Protein 4IVK (pdb70)

InterPro domains:
  IPR001466 Beta-lactamase-related [PF00144] (48-403)
  IPR012338 Beta-lactamase/transpeptidase-like [G3DSA:3.40.710.10] (25-426)
  IPR012338 Beta-lactamase/transpeptidase-like [SSF56601] (41-421)
  IPR050789 Diverse Enzymatic Activities [PTHR43283] (34-419)

Organism: NCBI:txid77133

B-factor: mean 28.84, std 10.89, range [15.13, 107.91]

Nearest PDB structures (foldseek):
  4ivi-assembly1_A  TM=1.001E+00  e=8.819E-85  uncultured bacterium
  7u1b-assembly1_A  TM=8.775E-01  e=6.140E-39  Caulobacter vibrioides
  7u1c-assembly1_A  TM=8.747E-01  e=4.332E-39  Caulobacter vibrioides
  7pp8-assembly1_A  TM=9.095E-01  e=2.008E-37  uncultured bacterium
  4p6b-assembly1_B  TM=8.845E-01  e=2.350E-30  metagenome

Solvent-accessible surface area: 16237 Å² total; per-residue (Å²): 82,84,12,111,57,69,97,52,108,28,156,100,0,0,3,44,76,129,0,11,49,108,0,40,64,36,0,76,83,16,32,142,67,146,12,0,8,0,0,0,0,14,0,60,0,46,66,54,25,2,14,20,5,8,2,16,52,19,13,14,93,78,135,46,76,7,38,18,109,0,4,3,14,0,20,17,0,0,4,0,0,0,2,0,1,0,3,7,2,37,79,83,64,115,3,100,21,107,16,46,0,27,122,26,7,97,50,8,53,118,6,92,7,5,77,80,54,143,34,174,145,28,96,47,57,92,88,24,94,33,155,121,54,6,32,0,43,4,0,4,22,3,1,1,3,1,0,7,7,97,32,45,92,21,40,6,7,115,30,3,108,78,54,89,8,95,86,68,72,14,64,6,33,70,2,1,60,55,3,12,174,15,24,4,30,54,39,0,26,36,11,0,4,17,0,0,0,4,2,0,0,0,62,0,0,17,58,36,36,70,88,46,0,57,85,7,0,68,92,62,0,1,46,40,5,32,2,132,38,8,6,5,35,9,71,64,110,81,62,68,64,30,2,2,26,0,28,84,138,19,40,132,34,50,70,69,107,19,65,66,0,66,77,120,110,135,32,28,5,0,0,41,6,0,3,0,8,0,28,12,0,7,83,0,0,26,0,4,36,66,12,0,34,20,109,83,99,133,19,1,37,77,167,18,16,60,100,1,16,51,42,18,22,50,174,106,44,58,13,82,89,14,79,72,48,93,21,19,98,14,23,4,2,0,0,4,2,6,8,11,57,84,75,41,96,16,113,22,87,23,11,76,25,4,8,22,30,12,2,23,5,0,0,13,0,3,0,0,66,128,5,62,0,2,0,2,0,0,0,4,1,17,95,22,73,45,104,0,41,112,42,0,23,58,25,0,19,37,0,35,103,108,139,83

Foldseek 3Di:
DFWAPDDFDQVLQQFDPVLVVVVVVVQVVCCVVQQFQWKWKWKDGPNTTNGTIITGDLEPVVRHGTDLLFKEQFFQVLQVLLLLLLVLCVVVVLFDQADALCVQVVLQVFAWAWDWDQDPPGIDTDIDGAPDGATNQCLQFQQALAAALLPDDDHLSVVLVVLVLPPDFDELSVSLNSSSVGHGHDRHLAEHHHHLSSSSSQSSSCSSPVDHSQVSSCVQPCVVLVQVSKFQADAPPVRLVSYGATDPVFQDDSNHGDDRRPDDGRYGGSRTRMMGGQVSVVSVLLCLLVQADDPHDGRDHSVSSVQQLDFCDDVVSNYDYDPCNPVDPQWGHGRSWIAGCDCDDPPAHADHSKTWDGRQQQWIKIHHNQRNMIMIMDGGGHPCRVVVVRVVRRSVVVRGNDGD

Sequence (404 aa):
AEGPVTATKPKEAGFTSEGLARIDAYLKNEIQAKTMPGAVMMIKRNGETAYFSSFGLRDPDTKEPMTAETIFRIYSMSKPITTVAAMMLVEEGKLQLDEPVSKYIPSFANVKVGVETKGENGMALETGPVKRAITIQDLMRHTSGITYGFVGDGLVKKAYIASNLFDGDFDNAEFAERIAKLPLVYQPGTTWDYGHSTDILGRVVEVVSGKSLYQFEKERLLDPLGMKDTGFYVTDPAKKSLVAEAMPNDRKIGGSEMFDPRVQKKWEPGGQGMVSTIGDYARFTQMVLNGGTLDGKRYLSPKTIAYMGSNHIPQASGIVPGAYYLPGPGVGFGLGFAVRTEAGVTPVEGSVGDLSWGGAGGTVFWIDPKENLTVVFMAPMVSPRARVWRTLRNIVYGAFDRLE

Structure (mmCIF, N/CA/C/O backbone):
data_4IVK
#
_entry.id   4IVK
#
_cell.length_a   149.102
_cell.length_b   149.102
_cell.length_c   172.571
_cell.angle_alpha   90.00
_cell.angle_beta   90.00
_cell.angle_gamma   90.00
#
_symmetry.space_group_name_H-M   'I 4 2 2'
#
loop_
_entity.id
_entity.type
_entity.pdbx_description
1 polymer Carboxylesterases
2 non-polymer 'CEPHALOTHIN GROUP'
3 non-polymer 'SULFATE ION'
4 water water
#
loop_
_atom_site.group_PDB
_atom_site.id
_atom_site.type_symbol
_atom_site.label_atom_id
_atom_site.label_alt_id
_atom_site.label_comp_id
_atom_site.label_asym_id
_atom_site.label_entity_id
_atom_site.label_seq_id
_atom_site.pdbx_PDB_ins_code
_atom_site.Cartn_x
_atom_site.Cartn_y
_atom_site.Cartn_z
_atom_site.occupancy
_atom_site.B_iso_or_equiv
_atom_site.auth_seq_id
_atom_site.auth_comp_id
_atom_site.auth_asym_id
_atom_site.auth_atom_id
_atom_site.pdbx_PDB_model_num
ATOM 1 N N . ALA A 1 25 ? -25.107 -37.688 -43.013 1.00 73.13 25 ALA A N 1
ATOM 2 C CA . ALA A 1 25 ? -24.959 -37.614 -44.498 1.00 71.73 25 ALA A CA 1
ATOM 3 C C . ALA A 1 25 ? -26.162 -36.933 -45.157 1.00 64.80 25 ALA A C 1
ATOM 4 O O . ALA A 1 25 ? -27.249 -36.879 -44.575 1.00 47.61 25 ALA A O 1
ATOM 6 N N . GLU A 1 26 ? -25.924 -36.403 -46.360 1.00 69.32 26 GLU A N 1
ATOM 7 C CA . GLU A 1 26 ? -26.937 -35.781 -47.235 1.00 66.81 26 GLU A CA 1
ATOM 8 C C . GLU A 1 26 ? -26.227 -34.904 -48.272 1.00 66.91 26 GLU A C 1
ATOM 9 O O . GLU A 1 26 ? -26.415 -35.087 -49.476 1.00 71.27 26 GLU A O 1
ATOM 11 N N . GLY A 1 27 ? -25.426 -33.948 -47.796 1.00 59.36 27 GLY A N 1
ATOM 12 C CA . GLY A 1 27 ? -24.428 -33.270 -48.637 1.00 48.36 27 GLY A CA 1
ATOM 13 C C . GLY A 1 27 ? -24.739 -31.874 -49.173 1.00 35.42 27 GLY A C 1
ATOM 14 O O . GLY A 1 27 ? -25.530 -31.134 -48.593 1.00 22.61 27 GLY A O 1
ATOM 15 N N . PRO A 1 28 ? -24.083 -31.500 -50.292 1.00 48.80 28 PRO A N 1
ATOM 16 C CA . PRO A 1 28 ? -24.201 -30.157 -50.875 1.00 51.99 28 PRO A CA 1
ATOM 17 C C . PRO A 1 28 ? -25.638 -29.729 -51.183 1.00 48.13 28 PRO A C 1
ATOM 18 O O . PRO A 1 28 ? -26.432 -30.526 -51.686 1.00 50.01 28 PRO A O 1
ATOM 22 N N . VAL A 1 29 ? -25.951 -28.474 -50.870 1.00 44.60 29 VAL A N 1
ATOM 23 C CA . VAL A 1 29 ? -27.269 -27.892 -51.127 1.00 49.29 29 VAL A CA 1
ATOM 24 C C . VAL A 1 29 ? -27.290 -27.191 -52.487 1.00 50.44 29 VAL A C 1
ATOM 25 O O . VAL A 1 29 ? -28.307 -27.207 -53.179 1.00 51.46 29 VAL A O 1
ATOM 29 N N . THR A 1 30 ? -26.172 -26.561 -52.852 1.00 52.61 30 THR A N 1
ATOM 30 C CA . THR A 1 30 ? -26.048 -25.861 -54.132 1.00 51.72 30 THR A CA 1
ATOM 31 C C . THR A 1 30 ? -24.671 -26.105 -54.748 1.00 48.48 30 THR A C 1
ATOM 32 O O . THR A 1 30 ? -23.824 -26.775 -54.150 1.00 48.85 30 THR A O 1
ATOM 36 N N . ALA A 1 31 ? -24.456 -25.566 -55.948 1.00 44.14 31 ALA A N 1
ATOM 37 C CA . ALA A 1 31 ? -23.132 -25.569 -56.568 1.00 42.76 31 ALA A CA 1
ATOM 38 C C . ALA A 1 31 ? -22.198 -24.677 -55.755 1.00 41.05 31 ALA A C 1
ATOM 39 O O . ALA A 1 31 ? -22.635 -23.674 -55.187 1.00 41.54 31 ALA A O 1
ATOM 41 N N . THR A 1 32 ? -20.923 -25.051 -55.690 1.00 36.45 32 THR A N 1
ATOM 42 C CA . THR A 1 32 ? -19.933 -24.283 -54.931 1.00 34.78 32 THR A CA 1
ATOM 43 C C . THR A 1 32 ? -18.710 -23.960 -55.784 1.00 35.55 32 THR A C 1
ATOM 44 O O . THR A 1 32 ? -18.445 -24.623 -56.792 1.00 38.38 32 THR A O 1
ATOM 48 N N . LYS A 1 33 ? -17.979 -22.926 -55.375 1.00 34.45 33 LYS A N 1
ATOM 49 C CA . LYS A 1 33 ? -16.751 -22.514 -56.044 1.00 36.77 33 LYS A CA 1
ATOM 50 C C . LYS A 1 33 ? -15.638 -22.368 -55.007 1.00 32.96 33 LYS A C 1
ATOM 51 O O . LYS A 1 33 ? -15.218 -21.255 -54.702 1.00 35.32 33 LYS A O 1
ATOM 57 N N . PRO A 1 34 ? -15.160 -23.502 -54.460 1.00 35.59 34 PRO A N 1
ATOM 58 C CA . PRO A 1 34 ? -14.184 -23.467 -53.367 1.00 34.73 34 PRO A CA 1
ATOM 59 C C . PRO A 1 34 ? -12.827 -22.863 -53.739 1.00 35.20 34 PRO A C 1
ATOM 60 O O . PRO A 1 34 ? -12.237 -22.158 -52.926 1.00 32.41 34 PRO A O 1
ATOM 64 N N . LYS A 1 35 ? -12.330 -23.123 -54.947 1.00 38.33 35 LYS A N 1
ATOM 65 C CA . LYS A 1 35 ? -11.013 -22.603 -55.326 1.00 40.43 35 LYS A CA 1
ATOM 66 C C . LYS A 1 35 ? -11.017 -21.078 -55.512 1.00 35.54 35 LYS A C 1
ATOM 67 O O . LYS A 1 35 ? -10.100 -20.400 -55.044 1.00 35.58 35 LYS A O 1
ATOM 73 N N . GLU A 1 36 ? -12.053 -20.537 -56.153 1.00 33.96 36 GLU A N 1
ATOM 74 C CA . GLU A 1 36 ? -12.195 -19.078 -56.282 1.00 37.13 36 GLU A CA 1
ATOM 75 C C . GLU A 1 36 ? -12.441 -18.413 -54.922 1.00 34.02 36 GLU A C 1
ATOM 76 O O . GLU A 1 36 ? -12.134 -17.235 -54.725 1.00 33.86 36 GLU A O 1
ATOM 82 N N . ALA A 1 37 ? -12.994 -19.182 -53.992 1.00 29.57 37 ALA A N 1
ATOM 83 C CA . ALA A 1 37 ? -13.168 -18.733 -52.611 1.00 28.26 37 ALA A CA 1
ATOM 84 C C . ALA A 1 37 ? -11.889 -18.882 -51.772 1.00 28.60 37 ALA A C 1
ATOM 85 O O . ALA A 1 37 ? -11.876 -18.504 -50.600 1.00 29.75 37 ALA A O 1
ATOM 87 N N . GLY A 1 38 ? -10.831 -19.444 -52.356 1.00 27.90 38 GLY A N 1
ATOM 88 C CA . GLY A 1 38 ? -9.538 -19.570 -51.682 1.00 27.26 38 GLY A CA 1
ATOM 89 C C . GLY A 1 38 ? -9.418 -20.717 -50.689 1.00 26.89 38 GLY A C 1
ATOM 90 O O . GLY A 1 38 ? -8.642 -20.630 -49.731 1.00 26.92 38 GLY A O 1
ATOM 91 N N . PHE A 1 39 ? -10.179 -21.789 -50.916 1.00 25.85 39 PHE A N 1
ATOM 92 C CA . PHE A 1 39 ? -10.094 -23.007 -50.107 1.00 26.20 39 PHE A CA 1
ATOM 93 C C . PHE A 1 39 ? -9.558 -24.168 -50.932 1.00 29.60 39 PHE A C 1
ATOM 94 O O . PHE A 1 39 ? -9.526 -24.101 -52.165 1.00 33.49 39 PHE A O 1
ATOM 102 N N . THR A 1 40 ? -9.144 -25.230 -50.245 1.00 28.90 40 THR A N 1
ATOM 103 C CA . THR A 1 40 ? -8.862 -26.510 -50.894 1.00 31.68 40 THR A CA 1
ATOM 104 C C . THR A 1 40 ? -10.072 -27.431 -50.754 1.00 31.86 40 THR A C 1
ATOM 105 O O . THR A 1 40 ? -10.854 -27.306 -49.808 1.00 29.55 40 THR A O 1
ATOM 109 N N . SER A 1 41 ? -10.208 -28.369 -51.687 1.00 33.27 41 SER A N 1
ATOM 110 C CA . SER A 1 41 ? -11.271 -29.368 -51.620 1.00 34.09 41 SER A CA 1
ATOM 111 C C . SER A 1 41 ? -11.038 -30.311 -50.450 1.00 30.64 41 SER A C 1
ATOM 112 O O . SER A 1 41 ? -11.973 -30.649 -49.721 1.00 32.20 41 SER A O 1
ATOM 115 N N . GLU A 1 42 ? -9.781 -30.714 -50.267 1.00 30.46 42 GLU A N 1
ATOM 116 C CA . GLU A 1 42 ? -9.388 -31.569 -49.152 1.00 33.23 42 GLU A CA 1
ATOM 117 C C . GLU A 1 42 ? -9.751 -30.919 -47.821 1.00 29.97 42 GLU A C 1
ATOM 118 O O . GLU A 1 42 ? -10.266 -31.583 -46.926 1.00 28.14 42 GLU A O 1
ATOM 124 N N . GLY A 1 43 ? -9.472 -29.624 -47.698 1.00 27.22 43 GLY A N 1
ATOM 125 C CA . GLY A 1 43 ? -9.771 -28.891 -46.475 1.00 26.00 43 GLY A CA 1
ATOM 126 C C . GLY A 1 43 ? -11.251 -28.886 -46.149 1.00 24.46 43 GLY A C 1
ATOM 127 O O . GLY A 1 43 ? -11.647 -29.206 -45.032 1.00 25.47 43 GLY A O 1
ATOM 128 N N . LEU A 1 44 ? -12.077 -28.536 -47.128 1.00 24.40 44 LEU A N 1
ATOM 129 C CA . LEU A 1 44 ? -13.517 -28.465 -46.903 1.00 25.50 44 LEU A CA 1
ATOM 130 C C . LEU A 1 44 ? -14.128 -29.838 -46.631 1.00 25.25 44 LEU A C 1
ATOM 131 O O . LEU A 1 44 ? -15.105 -29.942 -45.891 1.00 26.07 44 LEU A O 1
ATOM 136 N N . ALA A 1 45 ? -13.535 -30.890 -47.197 1.00 25.97 45 ALA A N 1
ATOM 137 C CA . ALA A 1 45 ? -13.961 -32.257 -46.905 1.00 26.38 45 ALA A CA 1
ATOM 138 C C . ALA A 1 45 ? -13.817 -32.601 -45.419 1.00 25.45 45 ALA A C 1
ATOM 139 O O . ALA A 1 45 ? -14.531 -33.461 -44.915 1.00 24.14 45 ALA A O 1
ATOM 141 N N . ARG A 1 46 ? -12.906 -31.924 -44.718 1.00 25.41 46 ARG A N 1
ATOM 142 C CA . ARG A 1 46 ? -12.763 -32.110 -43.270 1.00 23.50 46 ARG A CA 1
ATOM 143 C C . ARG A 1 46 ? -14.030 -31.701 -42.511 1.00 22.09 46 ARG A C 1
ATOM 144 O O . ARG A 1 46 ? -14.337 -32.268 -41.459 1.00 23.51 46 ARG A O 1
ATOM 152 N N . ILE A 1 47 ? -14.763 -30.722 -43.037 1.00 22.43 47 ILE A N 1
ATOM 153 C CA . ILE A 1 47 ? -16.031 -30.309 -42.427 1.00 22.69 47 ILE A CA 1
ATOM 154 C C . ILE A 1 47 ? -17.034 -31.460 -42.498 1.00 22.94 47 ILE A C 1
ATOM 155 O O . ILE A 1 47 ? -17.661 -31.800 -41.499 1.00 22.51 47 ILE A O 1
ATOM 160 N N . ASP A 1 48 ? -17.176 -32.055 -43.681 1.00 24.74 48 ASP A N 1
ATOM 161 C CA . ASP A 1 48 ? -18.094 -33.183 -43.883 1.00 24.77 48 ASP A CA 1
ATOM 162 C C . ASP A 1 48 ? -17.812 -34.289 -42.866 1.00 22.94 48 ASP A C 1
ATOM 163 O O . ASP A 1 48 ? -18.717 -34.781 -42.198 1.00 24.49 48 ASP A O 1
ATOM 168 N N . ALA A 1 49 ? -16.543 -34.670 -42.761 1.00 24.13 49 ALA A N 1
ATOM 169 C CA . ALA A 1 49 ? -16.132 -35.776 -41.898 1.00 26.14 49 ALA A CA 1
ATOM 170 C C . ALA A 1 49 ? -16.383 -35.460 -40.429 1.00 26.51 49 ALA A C 1
ATOM 171 O O . ALA A 1 49 ? -16.853 -36.315 -39.675 1.00 24.27 49 ALA A O 1
ATOM 173 N N . TYR A 1 50 ? -16.073 -34.230 -40.028 1.00 25.46 50 TYR A N 1
ATOM 174 C CA . TYR A 1 50 ? -16.280 -33.814 -38.646 1.00 22.82 50 TYR A CA 1
ATOM 175 C C . TYR A 1 50 ? -17.771 -33.852 -38.285 1.00 23.11 50 TYR A C 1
ATOM 176 O O . TYR A 1 50 ? -18.161 -34.443 -37.272 1.00 23.79 50 TYR A O 1
ATOM 185 N N . LEU A 1 51 ? -18.599 -33.234 -39.121 1.00 22.86 51 LEU A N 1
ATOM 186 C CA . LEU A 1 51 ? -20.032 -33.148 -38.843 1.00 23.84 51 LEU A CA 1
ATOM 187 C C . LEU A 1 51 ? -20.705 -34.514 -38.888 1.00 24.08 51 LEU A C 1
ATOM 188 O O . LEU A 1 51 ? -21.558 -34.800 -38.058 1.00 24.46 51 LEU A O 1
ATOM 193 N N . LYS A 1 52 ? -20.321 -35.361 -39.840 1.00 26.45 52 LYS A N 1
ATOM 194 C CA . LYS A 1 52 ? -20.858 -36.725 -39.874 1.00 26.07 52 LYS A CA 1
ATOM 195 C C . LYS A 1 52 ? -20.493 -37.494 -38.598 1.00 26.23 52 LYS A C 1
ATOM 196 O O . LYS A 1 52 ? -21.329 -38.206 -38.040 1.00 27.41 52 LYS A O 1
ATOM 202 N N . ASN A 1 53 ? -19.259 -37.331 -38.121 1.00 25.91 53 ASN A N 1
ATOM 203 C CA . ASN A 1 53 ? -18.839 -37.986 -36.884 1.00 27.83 53 ASN A CA 1
ATOM 204 C C . ASN A 1 53 ? -19.611 -37.496 -35.661 1.00 26.43 53 ASN A C 1
ATOM 205 O O . ASN A 1 53 ? -19.983 -38.295 -34.799 1.00 26.29 53 ASN A O 1
ATOM 210 N N . GLU A 1 54 ? -19.841 -36.185 -35.584 1.00 24.98 54 GLU A N 1
ATOM 211 C CA . GLU A 1 54 ? -20.586 -35.599 -34.469 1.00 24.43 54 GLU A CA 1
ATOM 212 C C . GLU A 1 54 ? -22.048 -36.045 -34.479 1.00 25.35 54 GLU A C 1
ATOM 213 O O . GLU A 1 54 ? -22.626 -36.300 -33.423 1.00 26.57 54 GLU A O 1
ATOM 219 N N . ILE A 1 55 ? -22.636 -36.163 -35.667 1.00 25.26 55 ILE A N 1
ATOM 220 C CA . ILE A 1 55 ? -23.996 -36.693 -35.793 1.00 25.98 55 ILE A CA 1
ATOM 221 C C . ILE A 1 55 ? -24.039 -38.154 -35.330 1.00 28.25 55 ILE A C 1
ATOM 222 O O . ILE A 1 55 ? -24.929 -38.533 -34.568 1.00 29.19 55 ILE A O 1
ATOM 227 N N . GLN A 1 56 ? -23.065 -38.954 -35.759 1.00 27.69 56 GLN A N 1
ATOM 228 C CA . GLN A 1 56 ? -22.941 -40.351 -35.308 1.00 32.22 56 GLN A CA 1
ATOM 229 C C . GLN A 1 56 ? -22.790 -40.450 -33.784 1.00 30.91 56 GLN A C 1
ATOM 230 O O . GLN A 1 56 ? -23.318 -41.372 -33.161 1.00 32.53 56 GLN A O 1
ATOM 236 N N . ALA A 1 57 ? -22.083 -39.486 -33.195 1.00 32.42 57 ALA A N 1
ATOM 237 C CA . ALA A 1 57 ? -21.868 -39.440 -31.749 1.00 32.32 57 ALA A CA 1
ATOM 238 C C . ALA A 1 57 ? -23.063 -38.865 -30.974 1.00 31.25 57 ALA A C 1
ATOM 239 O O . ALA A 1 57 ? -23.020 -38.797 -29.749 1.00 32.21 57 ALA A O 1
ATOM 241 N N . LYS A 1 58 ? -24.108 -38.448 -31.691 1.00 30.48 58 LYS A N 1
ATOM 242 C CA . LYS A 1 58 ? -25.331 -37.879 -31.106 1.00 32.18 58 LYS A CA 1
ATOM 243 C C . LYS A 1 58 ? -25.107 -36.520 -30.421 1.00 30.52 58 LYS A C 1
ATOM 244 O O . LYS A 1 58 ? -25.829 -36.148 -29.496 1.00 31.60 58 LYS A O 1
ATOM 250 N N . THR A 1 59 ? -24.117 -35.780 -30.912 1.00 29.56 59 THR A N 1
ATOM 251 C CA . THR A 1 59 ? -23.881 -34.394 -30.500 1.00 28.01 59 THR A CA 1
ATOM 252 C C . THR A 1 59 ? -25.029 -33.513 -30.990 1.00 27.43 59 THR A C 1
ATOM 253 O O . THR A 1 59 ? -25.425 -32.557 -30.328 1.00 26.25 59 THR A O 1
ATOM 257 N N . MET A 1 60 ? -25.538 -33.834 -32.176 1.00 26.46 60 MET A N 1
ATOM 258 C CA . MET A 1 60 ? -26.688 -33.152 -32.737 1.00 25.23 60 MET A CA 1
ATOM 259 C C . MET A 1 60 ? -27.383 -34.111 -33.703 1.00 23.91 60 MET A C 1
ATOM 260 O O . MET A 1 60 ? -26.760 -35.066 -34.169 1.00 26.26 60 MET A O 1
ATOM 265 N N . PRO A 1 61 ? -28.669 -33.869 -34.003 1.00 23.67 61 PRO A N 1
ATOM 266 C CA . PRO A 1 61 ? -29.366 -34.759 -34.943 1.00 23.82 61 PRO A CA 1
ATOM 267 C C . PRO A 1 61 ? -28.978 -34.504 -36.401 1.00 24.23 61 PRO A C 1
ATOM 268 O O . PRO A 1 61 ? -29.078 -35.401 -37.244 1.00 27.24 61 PRO A O 1
ATOM 272 N N . GLY A 1 62 ? -28.536 -33.286 -36.686 1.00 23.36 62 GLY A N 1
ATOM 273 C CA . GLY A 1 62 ? -28.159 -32.880 -38.032 1.00 23.34 62 GLY A CA 1
ATOM 274 C C . GLY A 1 62 ? -27.623 -31.464 -37.993 1.00 23.49 62 GLY A C 1
ATOM 275 O O . GLY A 1 62 ? -27.634 -30.824 -36.943 1.00 24.82 62 GLY A O 1
ATOM 276 N N . ALA A 1 63 ? -27.158 -30.976 -39.136 1.00 22.00 63 ALA A N 1
ATOM 277 C CA . ALA A 1 63 ? -26.518 -29.669 -39.203 1.00 22.45 63 ALA A CA 1
ATOM 278 C C . ALA A 1 63 ? -26.557 -29.107 -40.610 1.00 22.05 63 ALA A C 1
ATOM 279 O O . ALA A 1 63 ? -26.552 -29.855 -41.586 1.00 23.57 63 ALA A O 1
ATOM 281 N N . VAL A 1 64 ? -26.590 -27.782 -40.702 1.00 22.07 64 VAL A N 1
ATOM 282 C CA . VAL A 1 64 ? -26.458 -27.089 -41.972 1.00 21.62 64 VAL A CA 1
ATOM 283 C C . VAL A 1 64 ? -25.419 -25.981 -41.809 1.00 21.38 64 VAL A C 1
ATOM 284 O O . VAL A 1 64 ? -25.333 -25.344 -40.752 1.00 21.33 64 VAL A O 1
ATOM 288 N N . MET A 1 65 ? -24.606 -25.790 -42.843 1.00 21.05 65 MET A N 1
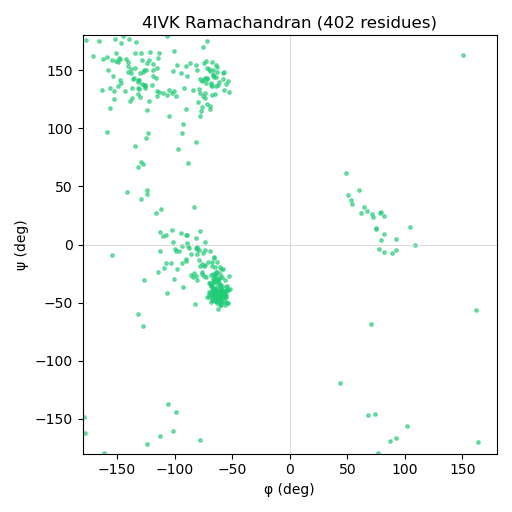ATOM 289 C CA . MET A 1 65 ? -23.500 -24.841 -42.791 1.00 21.32 65 MET A CA 1
ATOM 290 C C . MET A 1 65 ? -23.269 -24.195 -44.146 1.00 22.61 65 MET A C 1
ATOM 291 O O . MET A 1 65 ? -23.335 -24.866 -45.181 1.00 23.23 65 MET A O 1
ATOM 296 N N . MET A 1 66 ? -22.996 -22.892 -44.126 1.00 21.68 66 MET A N 1
ATOM 297 C CA . MET A 1 66 ? -22.699 -22.126 -45.332 1.00 21.91 66 MET A CA 1
ATOM 298 C C . MET A 1 66 ? -21.435 -21.298 -45.128 1.00 22.29 66 MET A C 1
ATOM 299 O O . MET A 1 66 ? -21.277 -20.648 -44.093 1.00 20.84 66 MET A O 1
ATOM 304 N N . ILE A 1 67 ? -20.548 -21.338 -46.119 1.00 22.06 67 ILE A N 1
ATOM 305 C CA . ILE A 1 67 ? -19.345 -20.514 -46.147 1.00 21.96 67 ILE A CA 1
ATOM 306 C C . ILE A 1 67 ? -19.357 -19.661 -47.416 1.00 23.26 67 ILE A C 1
ATOM 307 O O . ILE A 1 67 ? -19.447 -20.190 -48.530 1.00 25.05 67 ILE A O 1
ATOM 312 N N . LYS A 1 68 ? -19.272 -18.346 -47.234 1.00 24.16 68 LYS A N 1
ATOM 313 C CA . LYS A 1 68 ? -19.152 -17.392 -48.336 1.00 26.61 68 LYS A CA 1
ATOM 314 C C . LYS A 1 68 ? -17.794 -16.687 -48.260 1.00 24.13 68 LYS A C 1
ATOM 315 O O . LYS A 1 68 ? -17.429 -16.164 -47.214 1.00 22.34 68 LYS A O 1
ATOM 321 N N . ARG A 1 69 ? -17.039 -16.682 -49.355 1.00 23.75 69 ARG A N 1
ATOM 322 C CA . ARG A 1 69 ? -15.774 -15.940 -49.397 1.00 24.43 69 ARG A CA 1
ATOM 323 C C . ARG A 1 69 ? -15.497 -15.408 -50.794 1.00 27.74 69 ARG A C 1
ATOM 324 O O . ARG A 1 69 ? -15.785 -16.083 -51.784 1.00 29.77 69 ARG A O 1
ATOM 332 N N . ASN A 1 70 ? -14.947 -14.194 -50.863 1.00 28.27 70 ASN A N 1
ATOM 333 C CA . ASN A 1 70 ? -14.647 -13.530 -52.142 1.00 31.27 70 ASN A CA 1
ATOM 334 C C . ASN A 1 70 ? -15.873 -13.449 -53.053 1.00 34.25 70 ASN A C 1
ATOM 335 O O . ASN A 1 70 ? -15.755 -13.550 -54.276 1.00 36.91 70 ASN A O 1
ATOM 340 N N . GLY A 1 71 ? -17.046 -13.272 -52.444 1.00 34.05 71 GLY A N 1
ATOM 341 C CA . GLY A 1 71 ? -18.300 -13.151 -53.180 1.00 36.73 71 GLY A CA 1
ATOM 342 C C . GLY A 1 71 ? -18.846 -14.452 -53.750 1.00 38.11 71 GLY A C 1
ATOM 343 O O . GLY A 1 71 ? -19.758 -14.428 -54.575 1.00 43.80 71 GLY A O 1
ATOM 344 N N . GLU A 1 72 ? -18.301 -15.586 -53.311 1.00 33.93 72 GLU A N 1
ATOM 345 C CA . GLU A 1 72 ? -18.709 -16.897 -53.818 1.00 33.89 72 GLU A CA 1
ATOM 346 C C . GLU A 1 72 ? -19.142 -17.809 -52.673 1.00 31.68 72 GLU A C 1
ATOM 347 O O . GLU A 1 72 ? -18.648 -17.675 -51.552 1.00 29.87 72 GLU A O 1
ATOM 353 N N . THR A 1 73 ? -20.070 -18.725 -52.956 1.00 29.98 73 THR A N 1
ATOM 354 C CA . THR A 1 73 ? -20.404 -19.800 -52.026 1.00 29.56 73 THR A CA 1
ATOM 355 C C . THR A 1 73 ? -19.327 -20.879 -52.112 1.00 29.03 73 THR A C 1
ATOM 356 O O . THR A 1 73 ? -19.217 -21.588 -53.121 1.00 31.38 73 THR A O 1
ATOM 360 N N . ALA A 1 74 ? -18.533 -20.996 -51.053 1.00 25.19 74 ALA A N 1
ATOM 361 C CA . ALA A 1 74 ? -17.458 -21.978 -50.986 1.00 26.80 74 ALA A CA 1
ATOM 362 C C . ALA A 1 74 ? -17.961 -23.339 -50.526 1.00 25.52 74 ALA A C 1
ATOM 363 O O . ALA A 1 74 ? -17.372 -24.364 -50.860 1.00 26.52 74 ALA A O 1
ATOM 365 N N . TYR A 1 75 ? -19.040 -23.333 -49.745 1.00 23.80 75 TYR A N 1
ATOM 366 C CA . TYR A 1 75 ? -19.527 -24.519 -49.061 1.00 24.60 75 TYR A CA 1
ATOM 367 C C . TYR A 1 75 ? -20.962 -24.264 -48.624 1.00 24.52 75 TYR A C 1
ATOM 368 O O . TYR A 1 75 ? -21.266 -23.205 -48.071 1.00 23.80 75 TYR A O 1
ATOM 377 N N . PHE A 1 76 ? -21.844 -25.222 -48.885 1.00 24.19 76 PHE A N 1
ATOM 378 C CA . PHE A 1 76 ? -23.231 -25.133 -48.434 1.00 24.59 76 PHE A CA 1
ATOM 379 C C . PHE A 1 76 ? -23.796 -26.545 -48.405 1.00 25.66 76 PHE A C 1
ATOM 380 O O . PHE A 1 76 ? -24.211 -27.085 -49.439 1.00 29.77 76 PHE A O 1
ATOM 388 N N . SER A 1 77 ? -23.772 -27.148 -47.217 1.00 24.86 77 SER A N 1
ATOM 389 C CA . SER A 1 77 ? -24.161 -28.542 -47.049 1.00 26.46 77 SER A CA 1
ATOM 390 C C . SER A 1 77 ? -25.075 -28.756 -45.856 1.00 25.41 77 SER A C 1
ATOM 391 O O . SER A 1 77 ? -25.028 -28.017 -44.864 1.00 23.96 77 SER A O 1
ATOM 394 N N . SER A 1 78 ? -25.889 -29.798 -45.983 1.00 25.96 78 SER A N 1
ATOM 395 C CA . SER A 1 78 ? -26.871 -30.209 -45.001 1.00 26.04 78 SER A CA 1
ATOM 396 C C . SER A 1 78 ? -26.597 -31.682 -44.682 1.00 26.19 78 SER A C 1
ATOM 397 O O . SER A 1 78 ? -26.333 -32.473 -45.591 1.00 28.94 78 SER A O 1
ATOM 400 N N . PHE A 1 79 ? -26.651 -32.043 -43.403 1.00 22.29 79 PHE A N 1
ATOM 401 C CA . PHE A 1 79 ? -26.431 -33.418 -42.956 1.00 24.67 79 PHE A CA 1
ATOM 402 C C . PHE A 1 79 ? -27.464 -33.814 -41.917 1.00 24.15 79 PHE A C 1
ATOM 403 O O . PHE A 1 79 ? -27.845 -33.005 -41.073 1.00 23.98 79 PHE A O 1
ATOM 411 N N . GLY A 1 80 ? -27.900 -35.068 -41.975 1.00 24.57 80 GLY A N 1
ATOM 412 C CA . GLY A 1 80 ? -28.713 -35.649 -40.918 1.00 25.23 80 GLY A CA 1
ATOM 413 C C . GLY A 1 80 ? -30.152 -35.173 -40.862 1.00 24.32 80 GLY A C 1
ATOM 414 O O . GLY A 1 80 ? -30.781 -34.897 -41.895 1.00 27.03 80 GLY A O 1
ATOM 415 N N . LEU A 1 81 ? -30.660 -35.086 -39.636 1.00 24.89 81 LEU A N 1
ATOM 416 C CA . LEU A 1 81 ? -32.065 -34.831 -39.350 1.00 25.03 81 LEU A CA 1
ATOM 417 C C . LEU A 1 81 ? -32.247 -33.496 -38.645 1.00 23.35 81 LEU A C 1
ATOM 418 O O . LEU A 1 81 ? -31.351 -33.037 -37.943 1.00 24.66 81 LEU A O 1
ATOM 423 N N . ARG A 1 82 ? -33.412 -32.880 -38.826 1.00 19.34 82 ARG A N 1
ATOM 424 C CA . ARG A 1 82 ? -33.736 -31.643 -38.104 1.00 24.02 82 ARG A CA 1
ATOM 425 C C . ARG A 1 82 ? -34.438 -31.919 -36.779 1.00 25.79 82 ARG A C 1
ATOM 426 O O . ARG A 1 82 ? -34.559 -31.029 -35.944 1.00 27.66 82 ARG A O 1
ATOM 434 N N . ASP A 1 83 ? -34.903 -33.152 -36.599 1.00 27.11 83 ASP A N 1
ATOM 435 C CA . ASP A 1 83 ? -35.631 -33.546 -35.403 1.00 28.24 83 ASP A CA 1
ATOM 436 C C . ASP A 1 83 ? -35.468 -35.061 -35.257 1.00 29.71 83 ASP A C 1
ATOM 437 O O . ASP A 1 83 ? -35.898 -35.815 -36.133 1.00 30.66 83 ASP A O 1
ATOM 442 N N . PRO A 1 84 ? -34.831 -35.510 -34.161 1.00 30.97 84 PRO A N 1
ATOM 443 C CA . PRO A 1 84 ? -34.539 -36.932 -33.996 1.00 33.12 84 PRO A CA 1
ATOM 444 C C . PRO A 1 84 ? -35.771 -37.788 -33.666 1.00 33.34 84 PRO A C 1
ATOM 445 O O . PRO A 1 84 ? -35.715 -39.008 -33.817 1.00 37.94 84 PRO A O 1
ATOM 449 N N . ASP A 1 85 ? -36.859 -37.162 -33.217 1.00 34.37 85 ASP A N 1
ATOM 450 C CA . ASP A 1 85 ? -38.099 -37.889 -32.923 1.00 35.93 85 ASP A CA 1
ATOM 451 C C . ASP A 1 85 ? -38.920 -38.121 -34.188 1.00 37.05 85 ASP A C 1
ATOM 452 O O . ASP A 1 85 ? -39.327 -39.246 -34.462 1.00 43.21 85 ASP A O 1
ATOM 457 N N . THR A 1 86 ? -39.162 -37.057 -34.951 1.00 37.47 86 THR A N 1
ATOM 458 C CA . THR A 1 86 ? -39.929 -37.157 -36.202 1.00 37.33 86 THR A CA 1
ATOM 459 C C . THR A 1 86 ? -39.097 -37.755 -37.334 1.00 37.72 86 THR A C 1
ATOM 460 O O . THR A 1 86 ? -39.647 -38.289 -38.300 1.00 38.07 86 THR A O 1
ATOM 464 N N . LYS A 1 87 ? -37.774 -37.635 -37.214 1.00 36.82 87 LYS A N 1
ATOM 465 C CA . LYS A 1 87 ? -36.822 -38.090 -38.230 1.00 35.98 87 LYS A CA 1
ATOM 466 C C . LYS A 1 87 ? -37.000 -37.365 -39.569 1.00 30.42 87 LYS A C 1
ATOM 467 O O . LYS A 1 87 ? -36.660 -37.892 -40.631 1.00 30.80 87 LYS A O 1
ATOM 473 N N . GLU A 1 88 ? -37.518 -36.143 -39.506 1.00 28.32 88 GLU A N 1
ATOM 474 C CA . GLU A 1 88 ? -37.588 -35.283 -40.675 1.00 29.23 88 GLU A CA 1
ATOM 475 C C . GLU A 1 88 ? -36.164 -34.812 -40.995 1.00 26.86 88 GLU A C 1
ATOM 476 O O . GLU A 1 88 ? -35.370 -34.578 -40.085 1.00 27.29 88 GLU A O 1
ATOM 482 N N . PRO A 1 89 ? -35.831 -34.697 -42.289 1.00 26.58 89 PRO A N 1
ATOM 483 C CA . PRO A 1 89 ? -34.462 -34.397 -42.704 1.00 25.85 89 PRO A CA 1
ATOM 484 C C . PRO A 1 89 ? -34.029 -32.959 -42.410 1.00 24.59 89 PRO A C 1
ATOM 485 O O . PRO A 1 89 ? -34.859 -32.046 -42.377 1.00 24.56 89 PRO A O 1
ATOM 489 N N . MET A 1 90 ? -32.730 -32.772 -42.207 1.00 23.84 90 MET A N 1
ATOM 490 C CA . MET A 1 90 ? -32.162 -31.434 -42.101 1.00 23.38 90 MET A CA 1
ATOM 491 C C . MET A 1 90 ? -32.098 -30.843 -43.504 1.00 23.55 90 MET A C 1
ATOM 492 O O . MET A 1 90 ? -31.571 -31.469 -44.422 1.00 25.45 90 MET A O 1
ATOM 497 N N . THR A 1 91 ? -32.645 -29.644 -43.661 1.00 23.49 91 THR A N 1
ATOM 498 C CA . THR A 1 91 ? -32.694 -28.971 -44.955 1.00 24.74 91 THR A CA 1
ATOM 499 C C . THR A 1 91 ? -32.285 -27.513 -44.822 1.00 25.25 91 THR A C 1
ATOM 500 O O . THR A 1 91 ? -32.266 -26.962 -43.719 1.00 25.21 91 THR A O 1
ATOM 504 N N . ALA A 1 92 ? -31.982 -26.884 -45.956 1.00 25.21 92 ALA A N 1
ATOM 505 C CA . ALA A 1 92 ? -31.674 -25.453 -45.983 1.00 26.92 92 ALA A CA 1
ATOM 506 C C . ALA A 1 92 ? -32.824 -24.601 -45.451 1.00 26.26 92 ALA A C 1
ATOM 507 O O . ALA A 1 92 ? -32.596 -23.521 -44.916 1.00 26.94 92 ALA A O 1
ATOM 509 N N . GLU A 1 93 ? -34.053 -25.098 -45.592 1.00 26.42 93 GLU A N 1
ATOM 510 C CA . GLU A 1 93 ? -35.249 -24.364 -45.199 1.00 26.50 93 GLU A CA 1
ATOM 511 C C . GLU A 1 93 ? -35.630 -24.594 -43.734 1.00 25.17 93 GLU A C 1
ATOM 512 O O . GLU A 1 93 ? -36.605 -24.023 -43.248 1.00 26.18 93 GLU A O 1
ATOM 518 N N . THR A 1 94 ? -34.861 -25.426 -43.035 1.00 23.06 94 THR A N 1
ATOM 519 C CA . THR A 1 94 ? -35.131 -25.741 -41.638 1.00 23.31 94 THR A CA 1
ATOM 520 C C . THR A 1 94 ? -35.026 -24.465 -40.803 1.00 23.70 94 THR A C 1
ATOM 521 O O . THR A 1 94 ? -34.127 -23.649 -41.014 1.00 23.31 94 THR A O 1
ATOM 525 N N . ILE A 1 95 ? -35.965 -24.295 -39.874 1.00 24.00 95 ILE A N 1
ATOM 526 C CA . ILE A 1 95 ? -36.063 -23.079 -39.077 1.00 23.05 95 ILE A CA 1
ATOM 527 C C . ILE A 1 95 ? -35.485 -23.343 -37.687 1.00 23.96 95 ILE A C 1
ATOM 528 O O . ILE A 1 95 ? -35.834 -24.329 -37.037 1.00 24.05 95 ILE A O 1
ATOM 533 N N . PHE A 1 96 ? -34.603 -22.451 -37.243 1.00 22.37 96 PHE A N 1
ATOM 534 C CA . PHE A 1 96 ? -33.915 -22.607 -35.967 1.00 20.30 96 PHE A CA 1
ATOM 535 C C . PHE A 1 96 ? -34.289 -21.497 -35.008 1.00 19.91 96 PHE A C 1
ATOM 536 O O . PHE A 1 96 ? -34.437 -20.349 -35.415 1.00 21.05 96 PHE A O 1
ATOM 544 N N . ARG A 1 97 ? -34.405 -21.841 -33.730 1.00 20.80 97 ARG A N 1
ATOM 545 C CA . ARG A 1 97 ? -34.375 -20.840 -32.672 1.00 20.12 97 ARG A CA 1
ATOM 546 C C . ARG A 1 97 ? -32.940 -20.330 -32.640 1.00 20.00 97 ARG A C 1
ATOM 547 O O . ARG A 1 97 ? -32.015 -21.116 -32.418 1.00 20.68 97 ARG A O 1
ATOM 555 N N . ILE A 1 98 ? -32.744 -19.037 -32.880 1.00 20.45 98 ILE A N 1
ATOM 556 C CA . ILE A 1 98 ? -31.381 -18.489 -32.964 1.00 19.01 98 ILE A CA 1
ATOM 557 C C . ILE A 1 98 ? -30.943 -17.789 -31.677 1.00 19.34 98 ILE A C 1
ATOM 558 O O . ILE A 1 98 ? -29.799 -17.358 -31.569 1.00 19.57 98 ILE A O 1
ATOM 563 N N . TYR A 1 99 ? -31.848 -17.697 -30.707 1.00 20.15 99 TYR A N 1
ATOM 564 C CA . TYR A 1 99 ? -31.534 -17.150 -29.389 1.00 20.33 99 TYR A CA 1
ATOM 565 C C . TYR A 1 99 ? -30.675 -15.881 -29.483 1.00 20.99 99 TYR A C 1
ATOM 566 O O . TYR A 1 99 ? -31.120 -14.908 -30.102 1.00 19.77 99 TYR A O 1
ATOM 575 N N . SER A 1 100 ? -29.461 -15.876 -28.921 1.00 21.67 100 SER A N 1
ATOM 576 C CA . SER A 1 100 ? -28.661 -14.645 -28.851 1.00 21.25 100 SER A CA 1
ATOM 577 C C . SER A 1 100 ? -28.196 -14.098 -30.210 1.00 20.05 100 SER A C 1
ATOM 578 O O . SER A 1 100 ? -27.730 -12.960 -30.285 1.00 19.63 100 SER A O 1
ATOM 581 N N . MET A 1 101 ? -28.330 -14.878 -31.286 1.00 18.89 101 MET A N 1
ATOM 582 C CA . MET A 1 101 ? -28.111 -14.320 -32.627 1.00 18.87 101 MET A CA 1
ATOM 583 C C . MET A 1 101 ? -29.209 -13.331 -33.034 1.00 18.26 101 MET A C 1
ATOM 584 O O . MET A 1 101 ? -29.111 -12.678 -34.081 1.00 19.72 101 MET A O 1
ATOM 589 N N . SER A 1 102 ? -30.236 -13.199 -32.191 1.00 19.06 102 SER A N 1
ATOM 590 C CA . SER A 1 102 ? -31.183 -12.086 -32.287 1.00 19.61 102 SER A CA 1
ATOM 591 C C . SER A 1 102 ? -30.504 -10.732 -32.067 1.00 18.69 102 SER A C 1
ATOM 592 O O . SER A 1 102 ? -30.938 -9.719 -32.613 1.00 18.78 102 SER A O 1
ATOM 595 N N . LYS A 1 103 ? -29.451 -10.709 -31.254 1.00 19.01 103 LYS A N 1
ATOM 596 C CA . LYS A 1 103 ? -28.884 -9.437 -30.791 1.00 18.69 103 LYS A CA 1
ATOM 597 C C . LYS A 1 103 ? -28.280 -8.556 -31.898 1.00 17.91 103 LYS A C 1
ATOM 598 O O . LYS A 1 103 ? -28.516 -7.357 -31.908 1.00 18.56 103 LYS A O 1
ATOM 604 N N . PRO A 1 104 ? -27.507 -9.137 -32.837 1.00 18.45 104 PRO A N 1
ATOM 605 C CA . PRO A 1 104 ? -27.007 -8.295 -33.929 1.00 18.88 104 PRO A CA 1
ATOM 606 C C . PRO A 1 104 ? -28.123 -7.674 -34.767 1.00 19.10 104 PRO A C 1
ATOM 607 O O . PRO A 1 104 ? -27.988 -6.543 -35.229 1.00 18.97 104 PRO A O 1
ATOM 611 N N . ILE A 1 105 ? -29.217 -8.411 -34.949 1.00 19.69 105 ILE A N 1
ATOM 612 C CA . ILE A 1 105 ? -30.365 -7.905 -35.697 1.00 19.78 105 ILE A CA 1
ATOM 613 C C . ILE A 1 105 ? -31.000 -6.724 -34.958 1.00 18.75 105 ILE A C 1
ATOM 614 O O . ILE A 1 105 ? -31.236 -5.670 -35.551 1.00 20.06 105 ILE A O 1
ATOM 619 N N . THR A 1 106 ? -31.251 -6.894 -33.661 1.00 19.37 106 THR A N 1
ATOM 620 C CA . THR A 1 106 ? -31.809 -5.819 -32.840 1.00 19.76 106 THR A CA 1
ATOM 621 C C . THR A 1 106 ? -30.917 -4.573 -32.874 1.00 19.84 106 THR A C 1
ATOM 622 O O . THR A 1 106 ? -31.408 -3.446 -32.961 1.00 19.00 106 THR A O 1
ATOM 626 N N . THR A 1 107 ? -29.605 -4.783 -32.808 1.00 18.94 107 THR A N 1
ATOM 627 C CA . THR A 1 107 ? -28.660 -3.670 -32.745 1.00 18.92 107 THR A CA 1
ATOM 628 C C . THR A 1 107 ? -28.609 -2.932 -34.083 1.00 18.26 107 THR A C 1
ATOM 629 O O . THR A 1 107 ? -28.566 -1.714 -34.115 1.00 19.02 107 THR A O 1
ATOM 633 N N . VAL A 1 108 ? -28.630 -3.671 -35.187 1.00 18.87 108 VAL A N 1
ATOM 634 C CA . VAL A 1 108 ? -28.706 -3.049 -36.509 1.00 20.04 108 VAL A CA 1
ATOM 635 C C . VAL A 1 108 ? -29.976 -2.197 -36.626 1.00 20.47 108 VAL A C 1
ATOM 636 O O . VAL A 1 108 ? -29.924 -1.069 -37.122 1.00 20.97 108 VAL A O 1
ATOM 640 N N . ALA A 1 109 ? -31.104 -2.723 -36.148 1.00 21.09 109 ALA A N 1
ATOM 641 C CA . ALA A 1 109 ? -32.362 -1.975 -36.166 1.00 21.36 109 ALA A CA 1
ATOM 642 C C . ALA A 1 109 ? -32.209 -0.651 -35.422 1.00 21.05 109 ALA A C 1
ATOM 643 O O . ALA A 1 109 ? -32.596 0.401 -35.926 1.00 22.08 109 ALA A O 1
ATOM 645 N N . ALA A 1 110 ? -31.631 -0.708 -34.225 1.00 21.12 110 ALA A N 1
ATOM 646 C CA . ALA A 1 110 ? -31.391 0.498 -33.440 1.00 20.63 110 ALA A CA 1
ATOM 647 C C . ALA A 1 110 ? -30.469 1.483 -34.165 1.00 21.57 110 ALA A C 1
ATOM 648 O O . ALA A 1 110 ? -30.701 2.699 -34.127 1.00 21.49 110 ALA A O 1
ATOM 650 N N . MET A 1 111 ? -29.434 0.972 -34.833 1.00 19.59 111 MET A N 1
ATOM 651 C CA . MET A 1 111 ? -28.491 1.847 -35.525 1.00 20.44 111 MET A CA 1
ATOM 652 C C . MET A 1 111 ? -29.114 2.541 -36.738 1.00 20.22 111 MET A C 1
ATOM 653 O O . MET A 1 111 ? -28.686 3.633 -37.109 1.00 19.19 111 MET A O 1
ATOM 658 N N . MET A 1 112 ? -30.136 1.931 -37.338 1.00 21.35 112 MET A N 1
ATOM 659 C CA . MET A 1 112 ? -30.903 2.611 -38.386 1.00 21.78 112 MET A CA 1
ATOM 660 C C . MET A 1 112 ? -31.556 3.884 -37.848 1.00 21.88 112 MET A C 1
ATOM 661 O O . MET A 1 112 ? -31.577 4.909 -38.528 1.00 24.61 112 MET A O 1
ATOM 666 N N . LEU A 1 113 ? -32.076 3.817 -36.625 1.00 22.53 113 LEU A N 1
ATOM 667 C CA . LEU A 1 113 ? -32.656 4.991 -35.973 1.00 22.99 113 LEU A CA 1
ATOM 668 C C . LEU A 1 113 ? -31.573 6.017 -35.622 1.00 22.46 113 LEU A C 1
ATOM 669 O O . LEU A 1 113 ? -31.801 7.219 -35.726 1.00 23.26 113 LEU A O 1
ATOM 674 N N . VAL A 1 114 ? -30.392 5.538 -35.233 1.00 21.84 114 VAL A N 1
ATOM 675 C CA . VAL A 1 114 ? -29.248 6.420 -34.980 1.00 20.66 114 VAL A CA 1
ATOM 676 C C . VAL A 1 114 ? -28.874 7.204 -36.249 1.00 20.40 114 VAL A C 1
ATOM 677 O O . VAL A 1 114 ? -28.686 8.420 -36.198 1.00 21.56 114 VAL A O 1
ATOM 681 N N . GLU A 1 115 ? -28.803 6.521 -37.389 1.00 20.76 115 GLU A N 1
ATOM 682 C CA . GLU A 1 115 ? -28.497 7.187 -38.663 1.00 20.87 115 GLU A CA 1
ATOM 683 C C . GLU A 1 115 ? -29.526 8.250 -39.054 1.00 21.63 115 GLU A C 1
ATOM 684 O O . GLU A 1 115 ? -29.189 9.211 -39.746 1.00 22.57 115 GLU A O 1
ATOM 690 N N . GLU A 1 116 ? -30.773 8.078 -38.617 1.00 22.89 116 GLU A N 1
ATOM 691 C CA . GLU A 1 116 ? -31.837 9.042 -38.920 1.00 23.97 116 GLU A CA 1
ATOM 692 C C . GLU A 1 116 ? -31.911 10.181 -37.902 1.00 23.01 116 GLU A C 1
ATOM 693 O O . GLU A 1 116 ? -32.707 11.093 -38.058 1.00 23.83 116 GLU A O 1
ATOM 699 N N . GLY A 1 117 ? -31.069 10.131 -36.871 1.00 22.64 117 GLY A N 1
ATOM 700 C CA . GLY A 1 117 ? -31.081 11.132 -35.815 1.00 23.34 117 GLY A CA 1
ATOM 701 C C . GLY A 1 117 ? -32.276 11.025 -34.881 1.00 24.63 117 GLY A C 1
ATOM 702 O O . GLY A 1 117 ? -32.654 12.008 -34.244 1.00 24.51 117 GLY A O 1
ATOM 703 N N . LYS A 1 118 ? -32.862 9.830 -34.796 1.00 23.90 118 LYS A N 1
ATOM 704 C CA . LYS A 1 118 ? -34.010 9.565 -33.921 1.00 25.75 118 LYS A CA 1
ATOM 705 C C . LYS A 1 118 ? -33.597 8.901 -32.602 1.00 25.70 118 LYS A C 1
ATOM 706 O O . LYS A 1 118 ? -34.423 8.702 -31.711 1.00 28.53 118 LYS A O 1
ATOM 712 N N . LEU A 1 119 ? -32.316 8.561 -32.493 1.00 25.16 119 LEU A N 1
ATOM 713 C CA . LEU A 1 119 ? -31.761 7.896 -31.317 1.00 23.55 119 LEU A CA 1
ATOM 714 C C . LEU A 1 119 ? -30.278 8.251 -31.253 1.00 23.18 119 LEU A C 1
ATOM 715 O O . LEU A 1 119 ? -29.652 8.400 -32.295 1.00 24.22 119 LEU A O 1
ATOM 720 N N . GLN A 1 120 ? -29.734 8.400 -30.046 1.00 24.41 120 GLN A N 1
ATOM 721 C CA . GLN A 1 120 ? -28.299 8.681 -29.850 1.00 27.46 120 GLN A CA 1
ATOM 722 C C . GLN A 1 120 ? -27.673 7.674 -28.898 1.00 25.82 120 GLN A C 1
ATOM 723 O O . GLN A 1 120 ? -28.339 7.191 -27.989 1.00 25.88 120 GLN A O 1
ATOM 729 N N . LEU A 1 121 ? -26.384 7.388 -29.082 1.00 24.04 121 LEU A N 1
ATOM 730 C CA . LEU A 1 121 ? -25.679 6.443 -28.200 1.00 22.21 121 LEU A CA 1
ATOM 731 C C . LEU A 1 121 ? -25.446 6.951 -26.769 1.00 22.34 121 LEU A C 1
ATOM 732 O O . LEU A 1 121 ? -25.445 6.159 -25.833 1.00 22.24 121 LEU A O 1
ATOM 737 N N . ASP A 1 122 ? -25.242 8.254 -26.591 1.00 24.86 122 ASP A N 1
ATOM 738 C CA . ASP A 1 122 ? -24.944 8.789 -25.247 1.00 28.70 122 ASP A CA 1
ATOM 739 C C . ASP A 1 122 ? -26.204 9.091 -24.413 1.00 28.79 122 ASP A C 1
ATOM 740 O O . ASP A 1 122 ? -26.108 9.422 -23.219 1.00 30.33 122 ASP A O 1
ATOM 745 N N . GLU A 1 123 ? -27.371 9.005 -25.041 1.00 24.40 123 GLU A N 1
ATOM 746 C CA . GLU A 1 123 ? -28.634 9.247 -24.350 1.00 25.74 123 GLU A CA 1
ATOM 747 C C . GLU A 1 123 ? -28.895 8.253 -23.254 1.00 23.46 123 GLU A C 1
ATOM 748 O O . GLU A 1 123 ? -28.522 7.086 -23.375 1.00 24.68 123 GLU A O 1
ATOM 754 N N . PRO A 1 124 ? -29.580 8.701 -22.195 1.00 24.22 124 PRO A N 1
ATOM 755 C CA . PRO A 1 124 ? -29.978 7.775 -21.155 1.00 24.03 124 PRO A CA 1
ATOM 756 C C . PRO A 1 124 ? -31.165 6.931 -21.607 1.00 24.41 124 PRO A C 1
ATOM 757 O O . PRO A 1 124 ? -32.075 7.439 -22.276 1.00 25.97 124 PRO A O 1
ATOM 761 N N . VAL A 1 125 ? -31.138 5.652 -21.248 1.00 23.46 125 VAL A N 1
ATOM 762 C CA . VAL A 1 125 ? -32.254 4.743 -21.489 1.00 23.07 125 VAL A CA 1
ATOM 763 C C . VAL A 1 125 ? -33.533 5.321 -20.876 1.00 24.08 125 VAL A C 1
ATOM 764 O O . VAL A 1 125 ? -34.616 5.199 -21.449 1.00 25.13 125 VAL A O 1
ATOM 768 N N . SER A 1 126 ? -33.386 5.977 -19.727 1.00 24.47 126 SER A N 1
ATOM 769 C CA . SER A 1 126 ? -34.511 6.584 -19.012 1.00 24.38 126 SER A CA 1
ATOM 770 C C . SER A 1 126 ? -35.297 7.623 -19.823 1.00 25.59 126 SER A C 1
ATOM 771 O O . SER A 1 126 ? -36.445 7.925 -19.483 1.00 26.60 126 SER A O 1
ATOM 774 N N . LYS A 1 127 ? -34.687 8.183 -20.868 1.00 24.60 127 LYS A N 1
ATOM 775 C CA . LYS A 1 127 ? -35.397 9.084 -21.773 1.00 27.12 127 LYS A CA 1
ATOM 776 C C . LYS A 1 127 ? -36.575 8.368 -22.421 1.00 28.38 127 LYS A C 1
ATOM 777 O O . LYS A 1 127 ? -37.637 8.961 -22.624 1.00 28.98 127 LYS A O 1
ATOM 783 N N . TYR A 1 128 ? -36.372 7.092 -22.741 1.00 26.19 128 TYR A N 1
ATOM 784 C CA . TYR A 1 128 ? -37.361 6.289 -23.447 1.00 26.07 128 TYR A CA 1
ATOM 785 C C . TYR A 1 128 ? -38.155 5.371 -22.526 1.00 25.60 128 TYR A C 1
ATOM 786 O O . TYR A 1 128 ? -39.312 5.064 -22.814 1.00 26.95 128 TYR A O 1
ATOM 795 N N . ILE A 1 129 ? -37.527 4.934 -21.435 1.00 25.37 129 ILE A N 1
ATOM 796 C CA . ILE A 1 129 ? -38.133 4.028 -20.458 1.00 25.65 129 ILE A CA 1
ATOM 797 C C . ILE A 1 129 ? -37.820 4.592 -19.066 1.00 25.96 129 ILE A C 1
ATOM 798 O O . ILE A 1 129 ? -36.837 4.187 -18.435 1.00 26.04 129 ILE A O 1
ATOM 803 N N . PRO A 1 130 ? -38.647 5.547 -18.591 1.00 27.44 130 PRO A N 1
ATOM 804 C CA . PRO A 1 130 ? -38.392 6.319 -17.368 1.00 28.58 130 PRO A CA 1
ATOM 805 C C . PRO A 1 130 ? -38.103 5.512 -16.107 1.00 27.53 130 PRO A C 1
ATOM 806 O O . PRO A 1 130 ? -37.406 6.007 -15.221 1.00 29.01 130 PRO A O 1
ATOM 810 N N . SER A 1 131 ? -38.617 4.285 -16.025 1.00 27.46 131 SER A N 1
ATOM 811 C CA . SER A 1 131 ? -38.362 3.426 -14.868 1.00 28.90 131 SER A CA 1
ATOM 812 C C . SER A 1 131 ? -36.877 3.122 -14.638 1.00 27.50 131 SER A C 1
ATOM 813 O O . SER A 1 131 ? -36.482 2.777 -13.523 1.00 29.24 131 SER A O 1
ATOM 816 N N . PHE A 1 132 ? -36.051 3.260 -15.672 1.00 25.54 132 PHE A N 1
ATOM 817 C CA . PHE A 1 132 ? -34.605 3.081 -15.502 1.00 26.72 132 PHE A CA 1
ATOM 818 C C . PHE A 1 132 ? -33.873 4.276 -14.877 1.00 27.58 132 PHE A C 1
ATOM 819 O O . PHE A 1 132 ? -32.683 4.182 -14.581 1.00 26.99 132 PHE A O 1
ATOM 827 N N . ALA A 1 133 ? -34.580 5.378 -14.635 1.00 28.88 133 ALA A N 1
ATOM 828 C CA . ALA A 1 133 ? -33.957 6.558 -14.036 1.00 29.23 133 ALA A CA 1
ATOM 829 C C . ALA A 1 133 ? -33.466 6.288 -12.613 1.00 30.46 133 ALA A C 1
ATOM 830 O O . ALA A 1 133 ? -32.376 6.721 -12.241 1.00 30.87 133 ALA A O 1
ATOM 832 N N . ASN A 1 134 ? -34.259 5.558 -11.830 1.00 3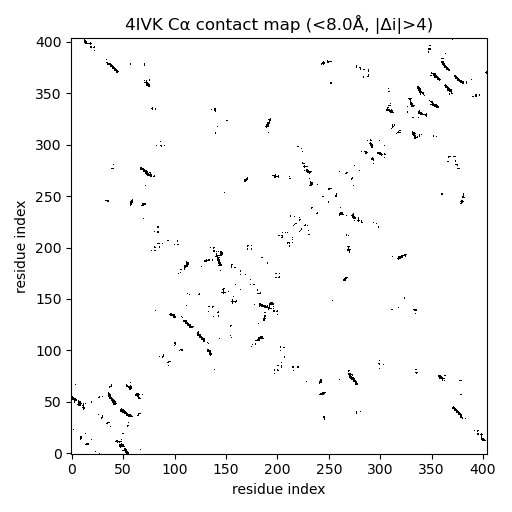0.66 134 ASN A N 1
ATOM 833 C CA . ASN A 1 134 ? -33.951 5.340 -10.417 1.00 34.92 134 ASN A CA 1
ATOM 834 C C . ASN A 1 134 ? -33.586 3.894 -10.072 1.00 31.42 134 ASN A C 1
ATOM 835 O O . ASN A 1 134 ? -33.831 3.435 -8.954 1.00 32.76 134 ASN A O 1
ATOM 840 N N . VAL A 1 135 ? -32.984 3.177 -11.018 1.00 30.10 135 VAL A N 1
ATOM 841 C CA . VAL A 1 135 ? -32.449 1.848 -10.716 1.00 28.60 135 VAL A CA 1
ATOM 842 C C . VAL A 1 135 ? -31.286 1.973 -9.737 1.00 27.33 135 VAL A C 1
ATOM 843 O O . VAL A 1 135 ? -30.584 2.988 -9.714 1.00 28.95 135 VAL A O 1
ATOM 847 N N . LYS A 1 136 ? -31.106 0.942 -8.922 1.00 27.84 136 LYS A N 1
ATOM 848 C CA . LYS A 1 136 ? -30.030 0.900 -7.945 1.00 28.95 136 LYS A CA 1
ATOM 849 C C . LYS A 1 136 ? -29.048 -0.215 -8.292 1.00 27.81 136 LYS A C 1
ATOM 850 O O . LYS A 1 136 ? -29.375 -1.135 -9.046 1.00 29.57 136 LYS A O 1
ATOM 856 N N . VAL A 1 137 ? -27.843 -0.110 -7.738 1.00 25.67 137 VAL A N 1
ATOM 857 C CA . VAL A 1 137 ? -26.777 -1.084 -7.937 1.00 25.86 137 VAL A CA 1
ATOM 858 C C . VAL A 1 137 ? -26.613 -1.910 -6.665 1.00 27.44 137 VAL A C 1
ATOM 859 O O . VAL A 1 137 ? -26.481 -1.351 -5.573 1.00 28.10 137 VAL A O 1
ATOM 863 N N . GLY A 1 138 ? -26.626 -3.234 -6.806 1.00 26.78 138 GLY A N 1
ATOM 864 C CA . GLY A 1 138 ? -26.438 -4.134 -5.674 1.00 27.90 138 GLY A CA 1
ATOM 865 C C . GLY A 1 138 ? -24.982 -4.512 -5.481 1.00 28.41 138 GLY A C 1
ATOM 866 O O . GLY A 1 138 ? -24.290 -4.829 -6.448 1.00 29.57 138 GLY A O 1
ATOM 867 N N . VAL A 1 139 ? -24.518 -4.468 -4.233 1.00 26.90 139 VAL A N 1
ATOM 868 C CA . VAL A 1 139 ? -23.163 -4.894 -3.878 1.00 27.18 139 VAL A CA 1
ATOM 869 C C . VAL A 1 139 ? -23.265 -5.939 -2.774 1.00 27.94 139 VAL A C 1
ATOM 870 O O . VAL A 1 139 ? -24.024 -5.767 -1.816 1.00 30.27 139 VAL A O 1
ATOM 874 N N . GLU A 1 140 ? -22.512 -7.026 -2.912 1.00 28.26 140 GLU A N 1
ATOM 875 C CA . GLU A 1 140 ? -22.537 -8.092 -1.920 1.00 29.29 140 GLU A CA 1
ATOM 876 C C . GLU A 1 140 ? -21.699 -7.709 -0.697 1.00 31.11 140 GLU A C 1
ATOM 877 O O . GLU A 1 140 ? -20.583 -7.210 -0.827 1.00 28.77 140 GLU A O 1
ATOM 883 N N . THR A 1 141 ? -22.253 -7.937 0.488 1.00 34.29 141 THR A N 1
ATOM 884 C CA . THR A 1 141 ? -21.548 -7.647 1.738 1.00 34.27 141 THR A CA 1
ATOM 885 C C . THR A 1 141 ? -22.024 -8.593 2.841 1.00 35.75 141 THR A C 1
ATOM 886 O O . THR A 1 141 ? -23.115 -9.153 2.754 1.00 33.79 141 THR A O 1
ATOM 890 N N . LYS A 1 142 ? -21.196 -8.778 3.866 1.00 39.94 142 LYS A N 1
ATOM 891 C CA . LYS A 1 142 ? -21.540 -9.684 4.964 1.00 41.85 142 LYS A CA 1
ATOM 892 C C . LYS A 1 142 ? -22.609 -9.073 5.867 1.00 37.45 142 LYS A C 1
ATOM 893 O O . LYS A 1 142 ? -22.496 -7.922 6.282 1.00 37.80 142 LYS A O 1
ATOM 899 N N . GLY A 1 143 ? -23.656 -9.849 6.137 1.00 32.42 143 GLY A N 1
ATOM 900 C CA . GLY A 1 143 ? -24.666 -9.502 7.130 1.00 31.22 143 GLY A CA 1
ATOM 901 C C . GLY A 1 143 ? -24.592 -10.480 8.290 1.00 31.47 143 GLY A C 1
ATOM 902 O O . GLY A 1 143 ? -23.619 -11.219 8.427 1.00 33.44 143 GLY A O 1
ATOM 903 N N . GLU A 1 144 ? -25.629 -10.498 9.118 1.00 31.72 144 GLU A N 1
ATOM 904 C CA . GLU A 1 144 ? -25.686 -11.410 10.265 1.00 34.89 144 GLU A CA 1
ATOM 905 C C . GLU A 1 144 ? -25.773 -12.884 9.881 1.00 39.91 144 GLU A C 1
ATOM 906 O O . GLU A 1 144 ? -25.354 -13.742 10.657 1.00 40.56 144 GLU A O 1
ATOM 912 N N . ASN A 1 145 ? -26.344 -13.164 8.707 1.00 46.00 145 ASN A N 1
ATOM 913 C CA . ASN A 1 145 ? -26.644 -14.533 8.268 1.00 53.03 145 ASN A CA 1
ATOM 914 C C . ASN A 1 145 ? -25.993 -14.867 6.925 1.00 52.65 145 ASN A C 1
ATOM 915 O O . ASN A 1 145 ? -26.622 -15.476 6.057 1.00 60.69 145 ASN A O 1
ATOM 920 N N . GLY A 1 146 ? -24.736 -14.470 6.759 1.00 49.28 146 GLY A N 1
ATOM 921 C CA . GLY A 1 146 ? -24.022 -14.666 5.497 1.00 48.82 146 GLY A CA 1
ATOM 922 C C . GLY A 1 146 ? -24.149 -13.467 4.574 1.00 44.91 146 GLY A C 1
ATOM 923 O O . GLY A 1 146 ? -24.585 -12.391 4.988 1.00 38.36 146 GLY A O 1
ATOM 924 N N . MET A 1 147 ? -23.774 -13.651 3.313 1.00 42.17 147 MET A N 1
ATOM 925 C CA . MET A 1 147 ? -23.759 -12.545 2.356 1.00 39.69 147 MET A CA 1
ATOM 926 C C . MET A 1 147 ? -25.166 -12.028 2.069 1.00 33.58 147 MET A C 1
ATOM 927 O O . MET A 1 147 ? -26.129 -12.792 2.035 1.00 36.12 147 MET A O 1
ATOM 932 N N . ALA A 1 148 ? -25.263 -10.716 1.885 1.00 32.98 148 ALA A N 1
ATOM 933 C CA . ALA A 1 148 ? -26.509 -10.051 1.521 1.00 32.50 148 ALA A CA 1
ATOM 934 C C . ALA A 1 148 ? -26.187 -8.866 0.620 1.00 30.32 148 ALA A C 1
ATOM 935 O O . ALA A 1 148 ? -25.018 -8.539 0.407 1.00 33.79 148 ALA A O 1
ATOM 937 N N . LEU A 1 149 ? -27.224 -8.226 0.090 1.00 28.83 149 LEU A N 1
ATOM 938 C CA . LEU A 1 149 ? -27.038 -7.091 -0.807 1.00 28.53 149 LEU A CA 1
ATOM 939 C C . LEU A 1 149 ? -27.192 -5.758 -0.098 1.00 27.06 149 LEU A C 1
ATOM 940 O O . LEU A 1 149 ? -28.187 -5.517 0.580 1.00 32.10 149 LEU A O 1
ATOM 945 N N . GLU A 1 150 ? -26.196 -4.897 -0.263 1.00 26.22 150 GLU A N 1
ATOM 946 C CA . GLU A 1 150 ? -26.371 -3.475 -0.013 1.00 30.42 150 GLU A CA 1
ATOM 947 C C . GLU A 1 150 ? -26.719 -2.864 -1.361 1.00 31.41 150 GLU A C 1
ATOM 948 O O . GLU A 1 150 ? -26.281 -3.366 -2.406 1.00 33.49 150 GLU A O 1
ATOM 954 N N . THR A 1 151 ? -27.530 -1.812 -1.352 1.00 29.46 151 THR A N 1
ATOM 955 C CA . THR A 1 151 ? -27.888 -1.139 -2.594 1.00 30.77 151 THR A CA 1
ATOM 956 C C . THR A 1 151 ? -27.623 0.350 -2.505 1.00 31.02 151 THR A C 1
ATOM 957 O O . THR A 1 151 ? -27.707 0.951 -1.432 1.00 30.89 151 THR A O 1
ATOM 961 N N . GLY A 1 152 ? -27.284 0.933 -3.647 1.00 30.56 152 GLY A N 1
ATOM 962 C CA . GLY A 1 152 ? -27.003 2.349 -3.732 1.00 30.82 152 GLY A CA 1
ATOM 963 C C . GLY A 1 152 ? -27.312 2.905 -5.105 1.00 30.45 152 GLY A C 1
ATOM 964 O O . GLY A 1 152 ? -27.677 2.155 -6.022 1.00 28.70 152 GLY A O 1
ATOM 965 N N . PRO A 1 153 ? -27.151 4.227 -5.260 1.00 31.39 153 PRO A N 1
ATOM 966 C CA . PRO A 1 153 ? -27.497 4.918 -6.489 1.00 29.73 153 PRO A CA 1
ATOM 967 C C . PRO A 1 153 ? -26.518 4.622 -7.614 1.00 28.11 153 PRO A C 1
ATOM 968 O O . PRO A 1 153 ? -25.376 4.230 -7.363 1.00 25.69 153 PRO A O 1
ATOM 972 N N . VAL A 1 154 ? -26.968 4.806 -8.848 1.00 27.18 154 VAL A N 1
ATOM 973 C CA . VAL A 1 154 ? -26.050 4.796 -9.978 1.00 25.68 154 VAL A CA 1
ATOM 974 C C . VAL A 1 154 ? -25.244 6.092 -9.957 1.00 25.43 154 VAL A C 1
ATOM 975 O O . VAL A 1 154 ? -25.767 7.146 -9.584 1.00 26.94 154 VAL A O 1
ATOM 979 N N . LYS A 1 155 ? -23.972 6.009 -10.335 1.00 25.53 155 LYS A N 1
ATOM 980 C CA . LYS A 1 155 ? -23.129 7.195 -10.477 1.00 26.76 155 LYS A CA 1
ATOM 981 C C . LYS A 1 155 ? -23.395 7.881 -11.811 1.00 26.86 155 LYS A C 1
ATOM 982 O O . LYS A 1 155 ? -23.253 9.096 -11.927 1.00 25.66 155 LYS A O 1
ATOM 988 N N . ARG A 1 156 ? -23.767 7.082 -12.811 1.00 27.44 156 ARG A N 1
ATOM 989 C CA . ARG A 1 156 ? -24.105 7.567 -14.146 1.00 26.40 156 ARG A CA 1
ATOM 990 C C . ARG A 1 156 ? -25.331 6.824 -14.657 1.00 23.08 156 ARG A C 1
ATOM 991 O O . ARG A 1 156 ? -25.518 5.645 -14.359 1.00 25.04 156 ARG A O 1
ATOM 999 N N . ALA A 1 157 ? -26.148 7.511 -15.446 1.00 23.71 157 ALA A N 1
ATOM 1000 C CA . ALA A 1 157 ? -27.308 6.882 -16.079 1.00 23.06 157 ALA A CA 1
ATOM 1001 C C . ALA A 1 157 ? -26.864 5.842 -17.103 1.00 23.62 157 ALA A C 1
ATOM 1002 O O . ALA A 1 157 ? -25.844 6.017 -17.776 1.00 23.84 157 ALA A O 1
ATOM 1004 N N . ILE A 1 158 ? -27.640 4.769 -17.228 1.00 22.40 158 ILE A N 1
ATOM 1005 C CA . ILE A 1 158 ? -27.406 3.772 -18.275 1.00 21.30 158 ILE A CA 1
ATOM 1006 C C . ILE A 1 158 ? -27.642 4.440 -19.624 1.00 21.21 158 ILE A C 1
ATOM 1007 O O . ILE A 1 158 ? -28.677 5.070 -19.822 1.00 23.77 158 ILE A O 1
ATOM 1012 N N . THR A 1 159 ? -26.692 4.303 -20.546 1.00 21.28 159 THR A N 1
ATOM 1013 C CA . THR A 1 159 ? -26.827 4.886 -21.878 1.00 20.12 159 THR A CA 1
ATOM 1014 C C . THR A 1 159 ? -27.245 3.842 -22.912 1.00 19.52 159 THR A C 1
ATOM 1015 O O . THR A 1 159 ? -27.184 2.634 -22.672 1.00 19.11 159 THR A O 1
ATOM 1019 N N . ILE A 1 160 ? -27.657 4.329 -24.075 1.00 19.19 160 ILE A N 1
ATOM 1020 C CA . ILE A 1 160 ? -27.967 3.462 -25.207 1.00 19.55 160 ILE A CA 1
ATOM 1021 C C . ILE A 1 160 ? -26.733 2.639 -25.596 1.00 19.06 160 ILE A C 1
ATOM 1022 O O . ILE A 1 160 ? -26.835 1.427 -25.799 1.00 18.21 160 ILE A O 1
ATOM 1027 N N . GLN A 1 161 ? -25.567 3.283 -25.671 1.00 19.10 161 GLN A N 1
ATOM 1028 C CA . GLN A 1 161 ? -24.318 2.561 -25.947 1.00 17.78 161 GLN A CA 1
ATOM 1029 C C . GLN A 1 161 ? -24.091 1.443 -24.926 1.00 17.79 161 GLN A C 1
ATOM 1030 O O . GLN A 1 161 ? -23.706 0.337 -25.300 1.00 18.23 161 GLN A O 1
ATOM 1036 N N . ASP A 1 162 ? -24.344 1.729 -23.647 1.00 17.79 162 ASP A N 1
ATOM 1037 C CA . ASP A 1 162 ? -24.200 0.728 -22.591 1.00 17.76 162 ASP A CA 1
ATOM 1038 C C . ASP A 1 162 ? -25.033 -0.509 -22.904 1.00 17.55 162 ASP A C 1
ATOM 1039 O O . ASP A 1 162 ? -24.569 -1.627 -22.719 1.00 18.01 162 ASP A O 1
ATOM 1044 N N . LEU A 1 163 ? -26.270 -0.311 -23.360 1.00 18.32 163 LEU A N 1
ATOM 1045 C CA . LEU A 1 163 ? -27.103 -1.453 -23.746 1.00 19.39 163 LEU A CA 1
ATOM 1046 C C . LEU A 1 163 ? -26.447 -2.244 -24.870 1.00 18.25 163 LEU A C 1
ATOM 1047 O O . LEU A 1 163 ? -26.362 -3.466 -24.804 1.00 18.16 163 LEU A O 1
ATOM 1052 N N . MET A 1 164 ? -25.974 -1.532 -25.889 1.00 18.97 164 MET A N 1
ATOM 1053 C CA . MET A 1 164 ? -25.428 -2.155 -27.095 1.00 18.27 164 MET A CA 1
ATOM 1054 C C . MET A 1 164 ? -24.153 -2.973 -26.886 1.00 18.67 164 MET A C 1
ATOM 1055 O O . MET A 1 164 ? -23.894 -3.921 -27.640 1.00 19.16 164 MET A O 1
ATOM 1060 N N . ARG A 1 165 ? -23.343 -2.590 -25.900 1.00 18.07 165 ARG A N 1
ATOM 1061 C CA . ARG A 1 165 ? -22.080 -3.287 -25.623 1.00 18.31 165 ARG A CA 1
ATOM 1062 C C . ARG A 1 165 ? -22.081 -4.024 -24.274 1.00 17.92 165 ARG A C 1
ATOM 1063 O O . ARG A 1 165 ? -21.038 -4.477 -23.819 1.00 19.02 165 ARG A O 1
ATOM 1071 N N . HIS A 1 166 ? -23.248 -4.136 -23.641 1.00 18.29 166 HIS A N 1
ATOM 1072 C CA . HIS A 1 166 ? -23.403 -4.857 -22.373 1.00 17.58 166 HIS A CA 1
ATOM 1073 C C . HIS A 1 166 ? -22.551 -4.294 -21.230 1.00 18.21 166 HIS A C 1
ATOM 1074 O O . HIS A 1 166 ? -21.887 -5.036 -20.506 1.00 18.59 166 HIS A O 1
ATOM 1081 N N . THR A 1 167 ? -22.600 -2.972 -21.078 1.00 18.44 167 THR A N 1
ATOM 1082 C CA . THR A 1 167 ? -21.997 -2.289 -19.924 1.00 18.80 167 THR A CA 1
ATOM 1083 C C . THR A 1 167 ? -23.044 -1.443 -19.191 1.00 18.77 167 THR A C 1
ATOM 1084 O O . THR A 1 167 ? -22.800 -0.286 -18.862 1.00 20.02 167 THR A O 1
ATOM 1088 N N . SER A 1 168 ? -24.208 -2.039 -18.938 1.00 19.52 168 SER A N 1
ATOM 1089 C CA . SER A 1 168 ? -25.354 -1.327 -18.364 1.00 19.98 168 SER A CA 1
ATOM 1090 C C . SER A 1 168 ? -25.631 -1.686 -16.905 1.00 20.68 168 SER A C 1
ATOM 1091 O O . SER A 1 168 ? -26.388 -0.988 -16.233 1.00 23.12 168 SER A O 1
ATOM 1094 N N . GLY A 1 169 ? -25.050 -2.788 -16.435 1.00 20.27 169 GLY A N 1
ATOM 1095 C CA . GLY A 1 169 ? -25.378 -3.354 -15.131 1.00 21.33 169 GLY A CA 1
ATOM 1096 C C . GLY A 1 169 ? -26.533 -4.347 -15.175 1.00 21.24 169 GLY A C 1
ATOM 1097 O O . GLY A 1 169 ? -26.825 -5.001 -14.174 1.00 21.89 169 GLY A O 1
ATOM 1098 N N . ILE A 1 170 ? -27.186 -4.459 -16.336 1.00 19.63 170 ILE A N 1
ATOM 1099 C CA . ILE A 1 170 ? -28.269 -5.426 -16.542 1.00 20.75 170 ILE A CA 1
ATOM 1100 C C . ILE A 1 170 ? -27.639 -6.764 -16.914 1.00 20.13 170 ILE A C 1
ATOM 1101 O O . ILE A 1 170 ? -26.748 -6.822 -17.770 1.00 20.90 170 ILE A O 1
ATOM 1106 N N . THR A 1 171 ? -28.100 -7.833 -16.270 1.00 20.79 171 THR A N 1
ATOM 1107 C CA . THR A 1 171 ? -27.454 -9.137 -16.365 1.00 21.29 171 THR A CA 1
ATOM 1108 C C . THR A 1 171 ? -28.426 -10.233 -16.843 1.00 20.83 171 THR A C 1
ATOM 1109 O O . THR A 1 171 ? -29.532 -9.938 -17.319 1.00 21.49 171 THR A O 1
ATOM 1113 N N . TYR A 1 172 ? -27.963 -11.479 -16.783 1.00 20.93 172 TYR A N 1
ATOM 1114 C CA . TYR A 1 172 ? -28.808 -12.664 -16.941 1.00 21.60 172 TYR A CA 1
ATOM 1115 C C . TYR A 1 172 ? -28.791 -13.412 -15.623 1.00 22.99 172 TYR A C 1
ATOM 1116 O O . TYR A 1 172 ? -27.718 -13.640 -15.058 1.00 23.32 172 TYR A O 1
ATOM 1125 N N . GLY A 1 173 ? -29.967 -13.805 -15.142 1.00 23.85 173 GLY A N 1
ATOM 1126 C CA . GLY A 1 173 ? -30.076 -14.538 -13.882 1.00 25.18 173 GLY A CA 1
ATOM 1127 C C . GLY A 1 173 ? -29.423 -15.912 -13.895 1.00 27.17 173 GLY A C 1
ATOM 1128 O O . GLY A 1 173 ? -28.898 -16.364 -12.881 1.00 28.88 173 GLY A O 1
ATOM 1129 N N . PHE A 1 174 ? -29.428 -16.558 -15.056 1.00 28.10 174 PHE A N 1
ATOM 1130 C CA . PHE A 1 174 ? -29.017 -17.961 -15.191 1.00 30.26 174 PHE A CA 1
ATOM 1131 C C . PHE A 1 174 ? -27.554 -18.145 -15.623 1.00 30.43 174 PHE A C 1
ATOM 1132 O O . PHE A 1 174 ? -27.068 -19.273 -15.674 1.00 36.55 174 PHE A O 1
ATOM 1140 N N . VAL A 1 175 ? -26.862 -17.051 -15.941 1.00 29.64 175 VAL A N 1
ATOM 1141 C CA . VAL A 1 175 ? -25.439 -17.098 -16.288 1.00 28.90 175 VAL A CA 1
ATOM 1142 C C . VAL A 1 175 ? -24.620 -16.919 -15.017 1.00 29.40 175 VAL A C 1
ATOM 1143 O O . VAL A 1 175 ? -24.700 -15.873 -14.376 1.00 28.73 175 VAL A O 1
ATOM 1147 N N . GLY A 1 176 ? -23.841 -17.932 -14.653 1.00 27.93 176 GLY A N 1
ATOM 1148 C CA . GLY A 1 176 ? -22.981 -17.851 -13.473 1.00 29.20 176 GLY A CA 1
ATOM 1149 C C . GLY A 1 176 ? -23.787 -17.814 -12.190 1.00 30.04 176 GLY A C 1
ATOM 1150 O O . GLY A 1 176 ? -24.849 -18.424 -12.108 1.00 31.90 176 GLY A O 1
ATOM 1151 N N . ASP A 1 177 ? -23.283 -17.092 -11.194 1.00 30.45 177 ASP A N 1
ATOM 1152 C CA . ASP A 1 177 ? -23.927 -17.017 -9.882 1.00 32.87 177 ASP A CA 1
ATOM 1153 C C . ASP A 1 177 ? -23.621 -15.672 -9.214 1.00 32.01 177 ASP A C 1
ATOM 1154 O O . ASP A 1 177 ? -22.714 -14.948 -9.628 1.00 30.85 177 ASP A O 1
ATOM 1159 N N . GLY A 1 178 ? -24.390 -15.352 -8.180 1.00 31.33 178 GLY A N 1
ATOM 1160 C CA . GLY A 1 178 ? -24.256 -14.089 -7.457 1.00 29.12 178 GLY A CA 1
ATOM 1161 C C . GLY A 1 178 ? -25.600 -13.690 -6.880 1.00 28.04 178 GLY A C 1
ATOM 1162 O O . GLY A 1 178 ? -26.635 -14.205 -7.303 1.00 28.11 178 GLY A O 1
ATOM 1163 N N . LEU A 1 179 ? -25.596 -12.776 -5.914 1.00 29.62 179 LEU A N 1
ATOM 1164 C CA . LEU A 1 179 ? -26.834 -12.400 -5.225 1.00 28.77 179 LEU A CA 1
ATOM 1165 C C . LEU A 1 179 ? -27.817 -11.641 -6.116 1.00 26.83 179 LEU A C 1
ATOM 1166 O O . LEU A 1 179 ? -29.020 -11.890 -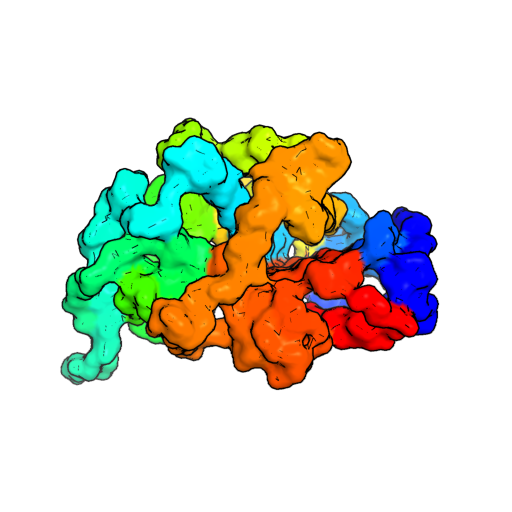6.055 1.00 28.08 179 LEU A O 1
ATOM 1171 N N . VAL A 1 180 ? -27.321 -10.726 -6.946 1.00 26.85 180 VAL A N 1
ATOM 1172 C CA . VAL A 1 180 ? -28.202 -10.014 -7.877 1.00 26.44 180 VAL A CA 1
ATOM 1173 C C . VAL A 1 180 ? -28.810 -11.012 -8.863 1.00 25.72 180 VAL A C 1
ATOM 1174 O O . VAL A 1 180 ? -30.011 -10.977 -9.135 1.00 27.17 180 VAL A O 1
ATOM 1178 N N . LYS A 1 181 ? -27.982 -11.916 -9.374 1.00 26.30 181 LYS A N 1
ATOM 1179 C CA . LYS A 1 181 ? -28.469 -12.979 -10.253 1.00 26.98 181 LYS A CA 1
ATOM 1180 C C . LYS A 1 181 ? -29.540 -13.846 -9.576 1.00 26.66 181 LYS A C 1
ATOM 1181 O O . LYS A 1 181 ? -30.545 -14.184 -10.198 1.00 27.37 181 LYS A O 1
ATOM 1187 N N . LYS A 1 182 ? -29.346 -14.183 -8.300 1.00 29.04 182 LYS A N 1
ATOM 1188 C CA . LYS A 1 182 ? -30.382 -14.909 -7.548 1.00 30.34 182 LYS A CA 1
ATOM 1189 C C . LYS A 1 182 ? -31.685 -14.108 -7.462 1.00 29.33 182 LYS A C 1
ATOM 1190 O O . LYS A 1 182 ? -32.775 -14.678 -7.547 1.00 31.64 182 LYS A O 1
ATOM 1196 N N . ALA A 1 183 ? -31.575 -12.789 -7.312 1.00 29.43 183 ALA A N 1
ATOM 1197 C CA . ALA A 1 183 ? -32.758 -11.924 -7.274 1.00 30.10 183 ALA A CA 1
ATOM 1198 C C . ALA A 1 183 ? -33.503 -11.928 -8.614 1.00 27.54 183 ALA A C 1
ATOM 1199 O O . ALA A 1 183 ? -34.731 -11.918 -8.639 1.00 27.28 183 ALA A O 1
ATOM 1201 N N . TYR A 1 184 ? -32.765 -11.947 -9.724 1.00 26.77 184 TYR A N 1
ATOM 1202 C CA . TYR A 1 184 ? -33.373 -12.104 -11.052 1.00 25.10 184 TYR A CA 1
ATOM 1203 C C . TYR A 1 184 ? -34.219 -13.382 -11.110 1.00 26.08 184 TYR A C 1
ATOM 1204 O O . TYR A 1 184 ? -35.388 -13.348 -11.497 1.00 29.68 184 TYR A O 1
ATOM 1213 N N . ILE A 1 185 ? -33.617 -14.504 -10.717 1.00 27.39 185 ILE A N 1
ATOM 1214 C CA . ILE A 1 185 ? -34.296 -15.807 -10.758 1.00 29.84 185 ILE A CA 1
ATOM 1215 C C . ILE A 1 185 ? -35.549 -15.777 -9.887 1.00 29.60 185 ILE A C 1
ATOM 1216 O O . ILE A 1 185 ? -36.616 -16.221 -10.305 1.00 29.83 185 ILE A O 1
ATOM 1221 N N . ALA A 1 186 ? -35.414 -15.229 -8.684 1.00 32.10 186 ALA A N 1
ATOM 1222 C CA . ALA A 1 186 ? -36.520 -15.172 -7.726 1.00 31.61 186 ALA A CA 1
ATOM 1223 C C . ALA A 1 186 ? -37.690 -14.305 -8.198 1.00 31.05 186 ALA A C 1
ATOM 1224 O O . ALA A 1 186 ? -38.817 -14.501 -7.754 1.00 35.79 186 ALA A O 1
ATOM 1226 N N . SER A 1 187 ? -37.430 -13.355 -9.093 1.00 30.30 187 SER A N 1
ATOM 1227 C CA . SER A 1 187 ? -38.481 -12.464 -9.589 1.00 33.16 187 SER A CA 1
ATOM 1228 C C . SER A 1 187 ? -39.343 -13.088 -10.698 1.00 31.71 187 SER A C 1
ATOM 1229 O O . SER A 1 187 ? -40.305 -12.468 -11.145 1.00 31.50 187 SER A O 1
ATOM 1232 N N . ASN A 1 188 ? -38.997 -14.300 -11.137 1.00 32.10 188 ASN A N 1
ATOM 1233 C CA . ASN A 1 188 ? -39.770 -15.024 -12.155 1.00 34.80 188 ASN A CA 1
ATOM 1234 C C . ASN A 1 188 ? -40.076 -14.151 -13.373 1.00 34.56 188 ASN A C 1
ATOM 1235 O O . ASN A 1 188 ? -41.236 -13.894 -13.704 1.00 33.88 188 ASN A O 1
ATOM 1240 N N . LEU A 1 189 ? -39.011 -13.717 -14.039 1.00 31.84 189 LEU A N 1
ATOM 1241 C CA . LEU A 1 189 ? -39.093 -12.741 -15.128 1.00 29.85 189 LEU A CA 1
ATOM 1242 C C . LEU A 1 189 ? -39.879 -13.194 -16.348 1.00 29.47 189 LEU A C 1
ATOM 1243 O O . LEU A 1 189 ? -40.364 -12.357 -17.107 1.00 31.12 189 LEU A O 1
ATOM 1248 N N . PHE A 1 190 ? -39.996 -14.505 -16.543 1.00 30.13 190 PHE A N 1
ATOM 1249 C CA . PHE A 1 190 ? -40.570 -15.054 -17.772 1.00 30.69 190 PHE A CA 1
ATOM 1250 C C . PHE A 1 190 ? -41.968 -15.648 -17.595 1.00 32.20 190 PHE A C 1
ATOM 1251 O O . PHE A 1 190 ? -42.492 -16.264 -18.521 1.00 35.80 190 PHE A O 1
ATOM 1259 N N . ASP A 1 191 ? -42.574 -15.450 -16.425 1.00 35.09 191 ASP A N 1
ATOM 1260 C CA . ASP A 1 191 ? -43.939 -15.930 -16.173 1.00 37.06 191 ASP A CA 1
ATOM 1261 C C . ASP A 1 191 ? -44.970 -15.102 -16.938 1.00 36.73 191 ASP A C 1
ATOM 1262 O O . ASP A 1 191 ? -44.835 -13.884 -17.066 1.00 36.49 191 ASP A O 1
ATOM 1267 N N . GLY A 1 192 ? -46.002 -15.774 -17.439 1.00 36.04 192 GLY A N 1
ATOM 1268 C CA . GLY A 1 192 ? -47.128 -15.105 -18.078 1.00 34.78 192 GLY A CA 1
ATOM 1269 C C . GLY A 1 192 ? -46.935 -14.844 -19.557 1.00 33.11 192 GLY A C 1
ATOM 1270 O O . GLY A 1 192 ? -46.004 -15.356 -20.177 1.00 38.64 192 GLY A O 1
ATOM 1271 N N . ASP A 1 193 ? -47.836 -14.040 -20.112 1.00 32.62 193 ASP A N 1
ATOM 1272 C CA . ASP A 1 193 ? -47.822 -13.681 -21.526 1.00 33.22 193 ASP A CA 1
ATOM 1273 C C . ASP A 1 193 ? -47.758 -12.161 -21.613 1.00 34.61 193 ASP A C 1
ATOM 1274 O O . ASP A 1 193 ? -48.775 -11.478 -21.541 1.00 38.22 193 ASP A O 1
ATOM 1279 N N . PHE A 1 194 ? -46.549 -11.641 -21.778 1.00 31.94 194 PHE A N 1
ATOM 1280 C CA . PHE A 1 194 ? -46.280 -10.215 -21.616 1.00 29.50 194 PHE A CA 1
ATOM 1281 C C . PHE A 1 194 ? -45.539 -9.695 -22.837 1.00 30.04 194 PHE A C 1
ATOM 1282 O O . PHE A 1 194 ? -45.009 -10.482 -23.628 1.00 29.73 194 PHE A O 1
ATOM 1290 N N . ASP A 1 195 ? -45.490 -8.374 -22.981 1.00 28.70 195 ASP A N 1
ATOM 1291 C CA . ASP A 1 195 ? -44.797 -7.757 -24.111 1.00 27.97 195 ASP A CA 1
ATOM 1292 C C . ASP A 1 195 ? -43.471 -7.119 -23.688 1.00 26.96 195 ASP A C 1
ATOM 1293 O O . ASP A 1 195 ? -43.086 -7.168 -22.508 1.00 25.72 195 ASP A O 1
ATOM 1298 N N . ASN A 1 196 ? -42.774 -6.540 -24.662 1.00 26.23 196 ASN A N 1
ATOM 1299 C CA . ASN A 1 196 ? -41.478 -5.897 -24.422 1.00 25.18 196 ASN A CA 1
ATOM 1300 C C . ASN A 1 196 ? -41.565 -4.740 -23.428 1.00 26.11 196 ASN A C 1
ATOM 1301 O O . ASN A 1 196 ? -40.632 -4.512 -22.659 1.00 26.18 196 ASN A O 1
ATOM 1306 N N . ALA A 1 197 ? -42.685 -4.017 -23.440 1.00 28.46 197 ALA A N 1
ATOM 1307 C CA . ALA A 1 197 ? -42.907 -2.934 -22.478 1.00 27.33 197 ALA A CA 1
ATOM 1308 C C . ALA A 1 197 ? -42.968 -3.470 -21.049 1.00 26.90 197 ALA A C 1
ATOM 1309 O O . ALA A 1 197 ? -42.299 -2.948 -20.155 1.00 26.72 197 ALA A O 1
ATOM 1311 N N . GLU A 1 198 ? -43.764 -4.516 -20.838 1.00 26.88 198 GLU A N 1
ATOM 1312 C CA . GLU A 1 198 ? -43.885 -5.126 -19.514 1.00 28.86 198 GLU A CA 1
ATOM 1313 C C . GLU A 1 198 ? -42.562 -5.744 -19.066 1.00 27.19 198 GLU A C 1
ATOM 1314 O O . GLU A 1 198 ? -42.186 -5.611 -17.905 1.00 26.40 198 GLU A O 1
ATOM 1320 N N . PHE A 1 199 ? -41.850 -6.410 -19.973 1.00 27.20 199 PHE A N 1
ATOM 1321 C CA . PHE A 1 199 ? -40.563 -7.003 -19.600 1.00 25.64 199 PHE A CA 1
ATOM 1322 C C . PHE A 1 199 ? -39.563 -5.942 -19.125 1.00 24.04 199 PHE A C 1
ATOM 1323 O O . PHE A 1 199 ? -38.835 -6.160 -18.157 1.00 25.37 199 PHE A O 1
ATOM 1331 N N . ALA A 1 200 ? -39.540 -4.796 -19.795 1.00 23.37 200 ALA A N 1
ATOM 1332 C CA . ALA A 1 200 ? -38.654 -3.702 -19.396 1.00 24.26 200 ALA A CA 1
ATOM 1333 C C . ALA A 1 200 ? -38.961 -3.236 -17.973 1.00 25.78 200 ALA A C 1
ATOM 1334 O O . ALA A 1 200 ? -38.048 -2.979 -17.192 1.00 25.24 200 ALA A O 1
ATOM 1336 N N . GLU A 1 201 ? -40.244 -3.158 -17.624 1.00 25.14 201 GLU A N 1
ATOM 1337 C CA . GLU A 1 201 ? -40.631 -2.801 -16.257 1.00 25.94 201 GLU A CA 1
ATOM 1338 C C . GLU A 1 201 ? -40.178 -3.850 -15.246 1.00 25.59 201 GLU A C 1
ATOM 1339 O O . GLU A 1 201 ? -39.747 -3.508 -14.145 1.00 29.45 201 GLU A O 1
ATOM 1345 N N . ARG A 1 202 ? -40.249 -5.123 -15.621 1.00 26.46 202 ARG A N 1
ATOM 1346 C CA . ARG A 1 202 ? -39.780 -6.192 -14.740 1.00 25.90 202 ARG A CA 1
ATOM 1347 C C . ARG A 1 202 ? -38.284 -6.053 -14.472 1.00 25.65 202 ARG A C 1
ATOM 1348 O O . ARG A 1 202 ? -37.837 -6.165 -13.327 1.00 26.67 202 ARG A O 1
ATOM 1356 N N . ILE A 1 203 ? -37.511 -5.791 -15.521 1.00 24.15 203 ILE A N 1
ATOM 1357 C CA . ILE A 1 203 ? -36.065 -5.623 -15.369 1.00 23.48 203 ILE A CA 1
ATOM 1358 C C . ILE A 1 203 ? -35.722 -4.397 -14.514 1.00 23.31 203 ILE A C 1
ATOM 1359 O O . ILE A 1 203 ? -34.828 -4.458 -13.673 1.00 24.89 203 ILE A O 1
ATOM 1364 N N . ALA A 1 204 ? -36.439 -3.298 -14.718 1.00 24.09 204 ALA A N 1
ATOM 1365 C CA . ALA A 1 204 ? -36.159 -2.052 -13.998 1.00 25.31 204 ALA A CA 1
ATOM 1366 C C . ALA A 1 204 ? -36.386 -2.143 -12.482 1.00 27.22 204 ALA A C 1
ATOM 1367 O O . ALA A 1 204 ? -35.854 -1.325 -11.730 1.00 28.31 204 ALA A O 1
ATOM 1369 N N . LYS A 1 205 ? -37.157 -3.132 -12.033 1.00 27.65 205 LYS A N 1
ATOM 1370 C CA . LYS A 1 205 ? -37.378 -3.352 -10.595 1.00 30.07 205 LYS A CA 1
ATOM 1371 C C . LYS A 1 205 ? -36.195 -4.008 -9.882 1.00 29.60 205 LYS A C 1
ATOM 1372 O O . LYS A 1 205 ? -36.110 -3.963 -8.652 1.00 28.89 205 LYS A O 1
ATOM 1378 N N . LEU A 1 206 ? -35.287 -4.610 -10.648 1.00 29.33 206 LEU A N 1
ATOM 1379 C CA . LEU A 1 206 ? -34.179 -5.380 -10.087 1.00 27.87 206 LEU A CA 1
ATOM 1380 C C . LEU A 1 206 ? -32.946 -4.511 -9.850 1.00 26.06 206 LEU A C 1
ATOM 1381 O O . LEU A 1 206 ? -32.766 -3.495 -10.520 1.00 26.35 206 LEU A O 1
ATOM 1386 N N . PRO A 1 207 ? -32.088 -4.909 -8.891 1.00 26.65 207 PRO A N 1
ATOM 1387 C CA . PRO A 1 207 ? -30.812 -4.218 -8.757 1.00 26.36 207 PRO A CA 1
ATOM 1388 C C . PRO A 1 207 ? -29.883 -4.537 -9.933 1.00 25.69 207 PRO A C 1
ATOM 1389 O O . PRO A 1 207 ? -29.989 -5.610 -10.528 1.00 24.63 207 PRO A O 1
ATOM 1393 N N . LEU A 1 208 ? -29.003 -3.595 -10.263 1.00 24.32 208 LEU A N 1
ATOM 1394 C CA . LEU A 1 208 ? -27.951 -3.807 -11.253 1.00 23.54 208 LEU A CA 1
ATOM 1395 C C . LEU A 1 208 ? -26.786 -4.552 -10.617 1.00 24.22 208 LEU A C 1
ATOM 1396 O O . LEU A 1 208 ? -26.533 -4.416 -9.416 1.00 26.12 208 LEU A O 1
ATOM 1401 N N . VAL A 1 209 ? -26.072 -5.335 -11.423 1.00 23.40 209 VAL A N 1
ATOM 1402 C CA . VAL A 1 209 ? -24.933 -6.102 -10.924 1.00 24.23 209 VAL A CA 1
ATOM 1403 C C . VAL A 1 209 ? -23.662 -5.248 -10.827 1.00 22.17 209 VAL A C 1
ATOM 1404 O O . VAL A 1 209 ? -22.790 -5.534 -10.010 1.00 23.62 209 VAL A O 1
ATOM 1408 N N . TYR A 1 210 ? -23.566 -4.214 -11.663 1.00 21.91 210 TYR A N 1
ATOM 1409 C CA . TYR A 1 210 ? -22.429 -3.284 -11.672 1.00 21.80 210 TYR A CA 1
ATOM 1410 C C . TYR A 1 210 ? -22.912 -1.868 -11.946 1.00 22.11 210 TYR A C 1
ATOM 1411 O O . TYR A 1 210 ? -24.002 -1.669 -12.491 1.00 22.13 210 TYR A O 1
ATOM 1420 N N . GLN A 1 211 ? -22.090 -0.890 -11.573 1.00 22.42 211 GLN A N 1
ATOM 1421 C CA . GLN A 1 211 ? -22.331 0.501 -11.935 1.00 23.62 211 GLN A CA 1
ATOM 1422 C C . GLN A 1 211 ? -22.415 0.627 -13.453 1.00 22.69 211 GLN A C 1
ATOM 1423 O O . GLN A 1 211 ? -21.565 0.079 -14.164 1.00 23.18 211 GLN A O 1
ATOM 1429 N N . PRO A 1 212 ? -23.435 1.336 -13.958 1.00 22.09 212 PRO A N 1
ATOM 1430 C CA . PRO A 1 212 ? -23.517 1.556 -15.405 1.00 22.45 212 PRO A CA 1
ATOM 1431 C C . PRO A 1 212 ? -22.249 2.166 -16.002 1.00 22.28 212 PRO A C 1
ATOM 1432 O O . PRO A 1 212 ? -21.615 3.032 -15.385 1.00 21.89 212 PRO A O 1
ATOM 1436 N N . GLY A 1 213 ? -21.876 1.703 -17.191 1.00 21.94 213 GLY A N 1
ATOM 1437 C CA . GLY A 1 213 ? -20.735 2.261 -17.911 1.00 21.57 213 GLY A CA 1
ATOM 1438 C C . GLY A 1 213 ? -19.378 1.926 -17.323 1.00 21.75 213 GLY A C 1
ATOM 1439 O O . GLY A 1 213 ? -18.422 2.687 -17.509 1.00 26.19 213 GLY A O 1
ATOM 1440 N N . THR A 1 214 ? -19.279 0.804 -16.612 1.00 19.92 214 THR A N 1
ATOM 1441 C CA . THR A 1 214 ? -18.009 0.404 -15.982 1.00 20.99 214 THR A CA 1
ATOM 1442 C C . THR A 1 214 ? -17.517 -0.998 -16.322 1.00 20.91 214 THR A C 1
ATOM 1443 O O . THR A 1 214 ? -16.305 -1.229 -16.344 1.00 21.41 214 THR A O 1
ATOM 1447 N N . THR A 1 215 ? -18.437 -1.928 -16.582 1.00 21.14 215 THR A N 1
ATOM 1448 C CA . THR A 1 215 ? -18.118 -3.352 -16.537 1.00 20.39 215 THR A CA 1
ATOM 1449 C C . THR A 1 215 ? -18.852 -4.143 -17.623 1.00 20.26 215 THR A C 1
ATOM 1450 O O . THR A 1 215 ? -20.054 -3.984 -17.791 1.00 20.11 215 THR A O 1
ATOM 1454 N N . TRP A 1 216 ? -18.141 -5.002 -18.349 1.00 20.62 216 TRP A N 1
ATOM 1455 C CA . TRP A 1 216 ? -18.808 -5.861 -19.335 1.00 19.44 216 TRP A CA 1
ATOM 1456 C C . TRP A 1 216 ? -19.457 -7.057 -18.646 1.00 19.21 216 TRP A C 1
ATOM 1457 O O . TRP A 1 216 ? -18.787 -7.839 -17.962 1.00 20.22 216 TRP A O 1
ATOM 1468 N N . ASP A 1 217 ? -20.765 -7.191 -18.834 1.00 18.51 217 ASP A N 1
ATOM 1469 C CA . ASP A 1 217 ? -21.515 -8.305 -18.279 1.00 19.82 217 ASP A CA 1
ATOM 1470 C C . ASP A 1 217 ? -22.728 -8.574 -19.156 1.00 19.05 217 ASP A C 1
ATOM 1471 O O . ASP A 1 217 ? -23.536 -7.682 -19.410 1.00 19.89 217 ASP A O 1
ATOM 1476 N N . TYR A 1 218 ? -22.840 -9.814 -19.613 1.00 18.67 218 TYR A N 1
ATOM 1477 C CA . TYR A 1 218 ? -23.861 -10.206 -20.577 1.00 18.63 218 TYR A CA 1
ATOM 1478 C C . TYR A 1 218 ? -25.206 -10.318 -19.891 1.00 18.83 218 TYR A C 1
ATOM 1479 O O . TYR A 1 218 ? -25.291 -10.786 -18.754 1.00 20.62 218 TYR A O 1
ATOM 1488 N N . GLY A 1 219 ? -26.258 -9.889 -20.575 1.00 18.82 219 GLY A N 1
ATOM 1489 C CA . GLY A 1 219 ? -27.565 -9.816 -19.942 1.00 19.62 219 GLY A CA 1
ATOM 1490 C C . GLY A 1 219 ? -28.696 -9.362 -20.833 1.00 20.24 219 GLY A C 1
ATOM 1491 O O . GLY A 1 219 ? -28.580 -9.354 -22.060 1.00 19.24 219 GLY A O 1
ATOM 1492 N N . HIS A 1 220 ? -29.777 -8.939 -20.183 1.00 20.85 220 HIS A N 1
ATOM 1493 C CA . HIS A 1 220 ? -31.011 -8.553 -20.854 1.00 20.04 220 HIS A CA 1
ATOM 1494 C C . HIS A 1 220 ? -30.994 -7.155 -21.489 1.00 19.19 220 HIS A C 1
ATOM 1495 O O . HIS A 1 220 ? -32.041 -6.667 -21.901 1.00 20.58 220 HIS A O 1
ATOM 1502 N N . SER A 1 221 ? -29.824 -6.517 -21.588 1.00 18.67 221 SER A N 1
ATOM 1503 C CA . SER A 1 221 ? -29.726 -5.183 -22.192 1.00 18.35 221 SER A CA 1
ATOM 1504 C C . SER A 1 221 ? -30.364 -5.107 -23.574 1.00 18.18 221 SER A C 1
ATOM 1505 O O . SER A 1 221 ? -30.964 -4.094 -23.922 1.00 19.28 221 SER A O 1
ATOM 1508 N N . THR A 1 222 ? -30.212 -6.159 -24.373 1.00 18.01 222 THR A N 1
ATOM 1509 C CA . THR A 1 222 ? -30.713 -6.118 -25.747 1.00 18.36 222 THR A CA 1
ATOM 1510 C C . THR A 1 222 ? -32.241 -6.198 -25.800 1.00 19.16 222 THR A C 1
ATOM 1511 O O . THR A 1 222 ? -32.873 -5.679 -26.728 1.00 19.89 222 THR A O 1
ATOM 1515 N N . ASP A 1 223 ? -32.833 -6.841 -24.800 1.00 19.26 223 ASP A N 1
ATOM 1516 C CA . ASP A 1 223 ? -34.287 -6.878 -24.677 1.00 20.40 223 ASP A CA 1
ATOM 1517 C C . ASP A 1 223 ? -34.816 -5.483 -24.349 1.00 21.03 223 ASP A C 1
ATOM 1518 O O . ASP A 1 223 ? -35.852 -5.062 -24.866 1.00 21.65 223 ASP A O 1
ATOM 1523 N N . ILE A 1 224 ? -34.071 -4.757 -23.519 1.00 21.06 224 ILE A N 1
ATOM 1524 C CA . ILE A 1 224 ? -34.369 -3.354 -23.242 1.00 21.22 224 ILE A CA 1
ATOM 1525 C C . ILE A 1 224 ? -34.168 -2.505 -24.506 1.00 21.63 224 ILE A C 1
ATOM 1526 O O . ILE A 1 224 ? -35.008 -1.660 -24.835 1.00 21.43 224 ILE A O 1
ATOM 1531 N N . LEU A 1 225 ? -33.074 -2.739 -25.230 1.00 20.57 225 LEU A N 1
ATOM 1532 C CA . LEU A 1 225 ? -32.818 -2.016 -26.478 1.00 19.94 225 LEU A CA 1
ATOM 1533 C C . LEU A 1 225 ? -33.958 -2.205 -27.480 1.00 20.94 225 LEU A C 1
ATOM 1534 O O . LEU A 1 225 ? -34.349 -1.260 -28.170 1.00 21.46 225 LEU A O 1
ATOM 1539 N N . GLY A 1 226 ? -34.487 -3.425 -27.557 1.00 20.50 226 GLY A N 1
ATOM 1540 C CA . GLY A 1 226 ? -35.638 -3.706 -28.419 1.00 20.81 226 GLY A CA 1
ATOM 1541 C C . GLY A 1 226 ? -36.839 -2.847 -28.057 1.00 20.89 226 GLY A C 1
ATOM 1542 O O . GLY A 1 226 ? -37.534 -2.342 -28.934 1.00 21.35 226 GLY A O 1
ATOM 1543 N N . ARG A 1 227 ? -37.080 -2.656 -26.764 1.00 20.79 227 ARG A N 1
ATOM 1544 C CA . ARG A 1 227 ? -38.175 -1.782 -26.332 1.00 22.28 227 ARG A CA 1
ATOM 1545 C C . ARG A 1 227 ? -37.907 -0.323 -26.714 1.00 22.51 227 ARG A C 1
ATOM 1546 O O . ARG A 1 227 ? -38.818 0.390 -27.138 1.00 24.05 227 ARG A O 1
ATOM 1554 N N . VAL A 1 228 ? -36.657 0.116 -26.595 1.00 22.33 228 VAL A N 1
ATOM 1555 C CA . VAL A 1 228 ? -36.290 1.469 -27.024 1.00 22.62 228 VAL A CA 1
ATOM 1556 C C . VAL A 1 228 ? -36.635 1.669 -28.502 1.00 21.80 228 VAL A C 1
ATOM 1557 O O . VAL A 1 228 ? -37.168 2.710 -28.883 1.00 24.14 228 VAL A O 1
ATOM 1561 N N . VAL A 1 229 ? -36.346 0.667 -29.327 1.00 22.14 229 VAL A N 1
ATOM 1562 C CA . VAL A 1 229 ? -36.687 0.725 -30.754 1.00 22.08 229 VAL A CA 1
ATOM 1563 C C . VAL A 1 229 ? -38.204 0.913 -30.941 1.00 22.76 229 VAL A C 1
ATOM 1564 O O . VAL A 1 229 ? -38.646 1.664 -31.819 1.00 23.98 229 VAL A O 1
ATOM 1568 N N . GLU A 1 230 ? -38.991 0.240 -30.104 1.00 23.11 230 GLU A N 1
ATOM 1569 C CA . GLU A 1 230 ? -40.452 0.363 -30.148 1.00 24.26 230 GLU A CA 1
ATOM 1570 C C . GLU A 1 230 ? -40.926 1.760 -29.751 1.00 25.54 230 GLU A C 1
ATOM 1571 O O . GLU A 1 230 ? -41.802 2.333 -30.401 1.00 27.03 230 GLU A O 1
ATOM 1577 N N . VAL A 1 231 ? -40.348 2.296 -28.679 1.00 26.09 231 VAL A N 1
ATOM 1578 C CA . VAL A 1 231 ? -40.710 3.627 -28.193 1.00 26.42 231 VAL A CA 1
ATOM 1579 C C . VAL A 1 231 ? -40.414 4.681 -29.257 1.00 26.50 231 VAL A C 1
ATOM 1580 O O . VAL A 1 231 ? -41.242 5.543 -29.531 1.00 26.72 231 VAL A O 1
ATOM 1584 N N . VAL A 1 232 ? -39.237 4.593 -29.865 1.00 24.87 232 VAL A N 1
ATOM 1585 C CA . VAL A 1 232 ? -38.816 5.553 -30.880 1.00 25.84 232 VAL A CA 1
ATOM 1586 C C . VAL A 1 232 ? -39.664 5.450 -32.154 1.00 27.17 232 VAL A C 1
ATOM 1587 O O . VAL A 1 232 ? -40.136 6.460 -32.674 1.00 28.29 232 VAL A O 1
ATOM 1591 N N . SER A 1 233 ? -39.862 4.230 -32.642 1.00 26.51 233 SER A N 1
ATOM 1592 C CA . SER A 1 233 ? -40.530 4.003 -33.929 1.00 27.22 233 SER A CA 1
ATOM 1593 C C . SER A 1 233 ? -42.060 4.007 -33.846 1.00 28.20 233 SER A C 1
ATOM 1594 O O . SER A 1 233 ? -42.733 4.253 -34.847 1.00 30.36 233 SER A O 1
ATOM 1597 N N . GLY A 1 234 ? -42.599 3.707 -32.667 1.00 29.96 234 GLY A N 1
ATOM 1598 C CA . GLY A 1 234 ? -44.043 3.536 -32.492 1.00 31.51 234 GLY A CA 1
ATOM 1599 C C . GLY A 1 234 ? -44.568 2.226 -33.058 1.00 32.75 234 GLY A C 1
ATOM 1600 O O . GLY A 1 234 ? -45.777 2.061 -33.225 1.00 35.78 234 GLY A O 1
ATOM 1601 N N . LYS A 1 235 ? -43.658 1.297 -33.350 1.00 31.06 235 LYS A N 1
ATOM 1602 C CA . LYS A 1 235 ? -43.998 -0.013 -33.897 1.00 31.10 235 LYS A CA 1
ATOM 1603 C C . LYS A 1 235 ? -43.471 -1.115 -32.998 1.00 29.67 235 LYS A C 1
ATOM 1604 O O . LYS A 1 235 ? -42.543 -0.892 -32.218 1.00 30.67 235 LYS A O 1
ATOM 1610 N N . SER A 1 236 ? -44.052 -2.307 -33.115 1.00 29.84 236 SER A N 1
ATOM 1611 C CA . SER A 1 236 ? -43.511 -3.480 -32.435 1.00 28.06 236 SER A CA 1
ATOM 1612 C C . SER A 1 236 ? -42.130 -3.765 -33.009 1.00 25.46 236 SER A C 1
ATOM 1613 O O . SER A 1 236 ? -41.836 -3.396 -34.150 1.00 23.73 236 SER A O 1
ATOM 1616 N N . LEU A 1 237 ? -41.281 -4.413 -32.219 1.00 25.04 237 LEU A N 1
ATOM 1617 C CA . LEU A 1 237 ? -39.923 -4.717 -32.666 1.00 23.01 237 LEU A CA 1
ATOM 1618 C C . LEU A 1 237 ? -39.963 -5.509 -33.966 1.00 23.24 237 LEU A C 1
ATOM 1619 O O . LEU A 1 237 ? -39.238 -5.201 -34.908 1.00 23.09 237 LEU A O 1
ATOM 1624 N N . TYR A 1 238 ? -40.828 -6.517 -34.026 1.00 23.96 238 TYR A N 1
ATOM 1625 C CA . TYR A 1 238 ? -40.932 -7.328 -35.234 1.00 24.46 238 TYR A CA 1
ATOM 1626 C C . TYR A 1 238 ? -41.381 -6.505 -36.437 1.00 24.21 238 TYR A C 1
ATOM 1627 O O . TYR A 1 238 ? -40.797 -6.613 -37.512 1.00 24.48 238 TYR A O 1
ATOM 1636 N N . GLN A 1 239 ? -42.417 -5.689 -36.270 1.00 26.43 239 GLN A N 1
ATOM 1637 C CA . GLN A 1 239 ? -42.928 -4.908 -37.403 1.00 27.61 239 GLN A CA 1
ATOM 1638 C C . GLN A 1 239 ? -41.889 -3.905 -37.910 1.00 26.85 239 GLN A C 1
ATOM 1639 O O . GLN A 1 239 ? -41.732 -3.726 -39.120 1.00 25.39 239 GLN A O 1
ATOM 1645 N N . PHE A 1 240 ? -41.160 -3.270 -36.993 1.00 26.36 240 PHE A N 1
ATOM 1646 C CA . PHE A 1 240 ? -40.062 -2.384 -37.389 1.00 25.88 240 PHE A CA 1
ATOM 1647 C C . PHE A 1 240 ? -39.006 -3.145 -38.196 1.00 25.50 240 PHE A C 1
ATOM 1648 O O . PHE A 1 240 ? -38.631 -2.727 -39.297 1.00 23.97 240 PHE A O 1
ATOM 1656 N N . GLU A 1 241 ? -38.539 -4.265 -37.646 1.00 23.93 241 GLU A N 1
ATOM 1657 C CA . GLU A 1 241 ? -37.542 -5.100 -38.318 1.00 23.66 241 GLU A CA 1
ATOM 1658 C C . GLU A 1 241 ? -38.047 -5.631 -39.659 1.00 23.95 241 GLU A C 1
ATOM 1659 O O . GLU A 1 241 ? -37.316 -5.631 -40.645 1.00 23.54 241 GLU A O 1
ATOM 1665 N N . LYS A 1 242 ? -39.300 -6.075 -39.686 1.00 24.67 242 LYS A N 1
ATOM 1666 C CA . LYS A 1 242 ? -39.906 -6.606 -40.911 1.00 25.84 242 LYS A CA 1
ATOM 1667 C C . LYS A 1 242 ? -39.823 -5.594 -42.051 1.00 25.49 242 LYS A C 1
ATOM 1668 O O . LYS A 1 242 ? -39.385 -5.917 -43.149 1.00 26.68 242 LYS A O 1
ATOM 1674 N N . GLU A 1 243 ? -40.228 -4.361 -41.771 1.00 26.02 243 GLU A N 1
ATOM 1675 C CA . GLU A 1 243 ? -40.289 -3.317 -42.792 1.00 30.01 243 GLU A CA 1
ATOM 1676 C C . GLU A 1 243 ? -38.902 -2.839 -43.223 1.00 28.86 243 GLU A C 1
ATOM 1677 O O . GLU A 1 243 ? -38.639 -2.681 -44.418 1.00 27.89 243 GLU A O 1
ATOM 1683 N N . ARG A 1 244 ? -38.027 -2.608 -42.247 1.00 26.47 244 ARG A N 1
ATOM 1684 C CA . ARG A 1 244 ? -36.734 -1.966 -42.503 1.00 27.10 244 ARG A CA 1
ATOM 1685 C C . ARG A 1 244 ? -35.625 -2.929 -42.925 1.00 25.70 244 ARG A C 1
ATOM 1686 O O . ARG A 1 244 ? -34.684 -2.522 -43.611 1.00 26.62 244 ARG A O 1
ATOM 1694 N N . LEU A 1 245 ? -35.729 -4.195 -42.519 1.00 24.44 245 LEU A N 1
ATOM 1695 C CA . LEU A 1 245 ? -34.623 -5.140 -42.668 1.00 24.87 245 LEU A CA 1
ATOM 1696 C C . LEU A 1 245 ? -35.036 -6.479 -43.283 1.00 25.44 245 LEU A C 1
ATOM 1697 O O . LEU A 1 245 ? -34.525 -6.863 -44.331 1.00 26.65 245 LEU A O 1
ATOM 1702 N N . LEU A 1 246 ? -35.959 -7.179 -42.631 1.00 24.39 246 LEU A N 1
ATOM 1703 C CA . LEU A 1 246 ? -36.230 -8.584 -42.955 1.00 25.27 246 LEU A CA 1
ATOM 1704 C C . LEU A 1 246 ? -36.874 -8.756 -44.331 1.00 27.29 246 LEU A C 1
ATOM 1705 O O . LEU A 1 246 ? -36.413 -9.568 -45.136 1.00 27.37 246 LEU A O 1
ATOM 1710 N N . ASP A 1 247 ? -37.924 -7.988 -44.609 1.00 26.55 247 ASP A N 1
ATOM 1711 C CA . ASP A 1 247 ? -38.559 -8.052 -45.930 1.00 27.38 247 ASP A CA 1
ATOM 1712 C C . ASP A 1 247 ? -37.616 -7.632 -47.068 1.00 27.68 247 ASP A C 1
ATOM 1713 O O . ASP A 1 247 ? -37.417 -8.403 -48.011 1.00 27.87 247 ASP A O 1
ATOM 1718 N N . PRO A 1 248 ? -37.023 -6.423 -46.990 1.00 26.92 248 PRO A N 1
ATOM 1719 C CA . PRO A 1 248 ? -36.154 -6.015 -48.108 1.00 27.86 248 PRO A CA 1
ATOM 1720 C C . PRO A 1 248 ? -34.927 -6.913 -48.328 1.00 26.40 248 PRO A C 1
ATOM 1721 O O . PRO A 1 248 ? -34.472 -7.055 -49.460 1.00 25.37 248 PRO A O 1
ATOM 1725 N N . LEU A 1 249 ? -34.409 -7.526 -47.265 1.00 26.83 249 LEU A N 1
ATOM 1726 C CA . LEU A 1 249 ? -33.255 -8.428 -47.381 1.00 26.89 249 LEU A CA 1
ATOM 1727 C C . LEU A 1 249 ? -33.670 -9.809 -47.900 1.00 27.39 249 LEU A C 1
ATOM 1728 O O . LEU A 1 249 ? -32.824 -10.607 -48.299 1.00 29.99 249 LEU A O 1
ATOM 1733 N N . GLY A 1 250 ? -34.972 -10.089 -47.898 1.00 26.95 250 GLY A N 1
ATOM 1734 C CA . GLY A 1 250 ? -35.477 -11.389 -48.321 1.00 29.02 250 GLY A CA 1
ATOM 1735 C C . GLY A 1 250 ? -35.391 -12.437 -47.228 1.00 27.64 250 GLY A C 1
ATOM 1736 O O . GLY A 1 250 ? -35.344 -13.635 -47.510 1.00 30.01 250 GLY A O 1
ATOM 1737 N N . MET A 1 251 ? -35.381 -11.987 -45.975 1.00 25.85 251 MET A N 1
ATOM 1738 C CA . MET A 1 251 ? -35.352 -12.887 -44.833 1.00 24.88 251 MET A CA 1
ATOM 1739 C C . MET A 1 251 ? -36.790 -13.238 -44.465 1.00 27.30 251 MET A C 1
ATOM 1740 O O . MET A 1 251 ? -37.308 -12.821 -43.427 1.00 25.49 251 MET A O 1
ATOM 1745 N N . LYS A 1 252 ? -37.426 -14.024 -45.329 1.00 29.51 252 LYS A N 1
ATOM 1746 C CA . LYS A 1 252 ? -38.863 -14.265 -45.237 1.00 29.93 252 LYS A CA 1
ATOM 1747 C C . LYS A 1 252 ? -39.253 -15.311 -44.196 1.00 28.70 252 LYS A C 1
ATOM 1748 O O . LYS A 1 252 ? -40.442 -15.484 -43.918 1.00 31.59 252 LYS A O 1
ATOM 1754 N N . ASP A 1 253 ? -38.268 -15.998 -43.619 1.00 26.03 253 ASP A N 1
ATOM 1755 C CA . ASP A 1 253 ? -38.522 -16.970 -42.549 1.00 26.40 253 ASP A CA 1
ATOM 1756 C C . ASP A 1 253 ? -37.885 -16.556 -41.218 1.00 24.44 253 ASP A C 1
ATOM 1757 O O . ASP A 1 253 ? -37.579 -17.397 -40.365 1.00 25.70 253 ASP A O 1
ATOM 1762 N N . THR A 1 254 ? -37.712 -15.250 -41.042 1.00 22.79 254 THR A N 1
ATOM 1763 C CA . THR A 1 254 ? -37.120 -14.697 -39.823 1.00 22.70 254 THR A CA 1
ATOM 1764 C C . THR A 1 254 ? -38.159 -13.885 -39.068 1.00 24.10 254 THR A C 1
ATOM 1765 O O . THR A 1 254 ? -38.849 -13.049 -39.645 1.00 27.46 254 THR A O 1
ATOM 1769 N N . GLY A 1 255 ? -38.271 -14.146 -37.770 1.00 24.16 255 GLY A N 1
ATOM 1770 C CA . GLY A 1 255 ? -39.227 -13.449 -36.928 1.00 24.12 255 GLY A CA 1
ATOM 1771 C C . GLY A 1 255 ? -39.085 -13.934 -35.507 1.00 23.33 255 GLY A C 1
ATOM 1772 O O . GLY A 1 255 ? -37.992 -14.308 -35.097 1.00 23.42 255 GLY A O 1
ATOM 1773 N N . PHE A 1 256 ? -40.188 -13.937 -34.762 1.00 21.92 256 PHE A N 1
ATOM 1774 C CA . PHE A 1 256 ? -40.188 -14.403 -33.374 1.00 23.78 256 PHE A CA 1
ATOM 1775 C C . PHE A 1 256 ? -41.016 -15.666 -33.149 1.00 24.88 256 PHE A C 1
ATOM 1776 O O . PHE A 1 256 ? -40.783 -16.400 -32.186 1.00 25.57 256 PHE A O 1
ATOM 1784 N N . TYR A 1 257 ? -41.980 -15.913 -34.030 1.00 24.87 257 TYR A N 1
ATOM 1785 C CA . TYR A 1 257 ? -42.825 -17.102 -33.949 1.00 24.87 257 TYR A CA 1
ATOM 1786 C C . TYR A 1 257 ? -43.067 -17.626 -35.355 1.00 26.95 257 TYR A C 1
ATOM 1787 O O . TYR A 1 257 ? -43.076 -16.854 -36.313 1.00 27.42 257 TYR A O 1
ATOM 1796 N N . VAL A 1 258 ? -43.218 -18.943 -35.472 1.00 29.38 258 VAL A N 1
ATOM 1797 C CA . VAL A 1 258 ? -43.528 -19.579 -36.748 1.00 27.70 258 VAL A CA 1
ATOM 1798 C C . VAL A 1 258 ? -45.047 -19.707 -36.807 1.00 29.77 258 VAL A C 1
ATOM 1799 O O . VAL A 1 258 ? -45.621 -20.638 -36.250 1.00 32.20 258 VAL A O 1
ATOM 1803 N N . THR A 1 259 ? -45.686 -18.738 -37.454 1.00 32.03 259 THR A N 1
ATOM 1804 C CA . THR A 1 259 ? -47.148 -18.658 -37.495 1.00 36.08 259 THR A CA 1
ATOM 1805 C C . THR A 1 259 ? -47.735 -19.253 -38.773 1.00 36.77 259 THR A C 1
ATOM 1806 O O . THR A 1 259 ? -48.917 -19.594 -38.805 1.00 41.06 259 THR A O 1
ATOM 1810 N N . ASP A 1 260 ? -46.921 -19.360 -39.821 1.00 34.67 260 ASP A N 1
ATOM 1811 C CA . ASP A 1 260 ? -47.342 -20.004 -41.064 1.00 33.79 260 ASP A CA 1
ATOM 1812 C C . ASP A 1 260 ? -47.502 -21.508 -40.819 1.00 32.77 260 ASP A C 1
ATOM 1813 O O . ASP A 1 260 ? -46.519 -22.179 -40.505 1.00 28.83 260 ASP A O 1
ATOM 1818 N N . PRO A 1 261 ? -48.734 -22.046 -40.967 1.00 33.36 261 PRO A N 1
ATOM 1819 C CA . PRO A 1 261 ? -48.954 -23.479 -40.728 1.00 32.23 261 PRO A CA 1
ATOM 1820 C C . PRO A 1 261 ? -48.063 -24.398 -41.567 1.00 28.32 261 PRO A C 1
ATOM 1821 O O . PRO A 1 261 ? -47.712 -25.485 -41.115 1.00 30.47 261 PRO A O 1
ATOM 1825 N N . ALA A 1 262 ? -47.697 -23.955 -42.768 1.00 28.85 262 ALA A N 1
ATOM 1826 C CA . ALA A 1 262 ? -46.861 -24.750 -43.671 1.00 31.44 262 ALA A CA 1
ATOM 1827 C C . ALA A 1 262 ? -45.411 -24.872 -43.203 1.00 31.41 262 ALA A C 1
ATOM 1828 O O . ALA A 1 262 ? -44.672 -25.712 -43.704 1.00 31.91 262 ALA A O 1
ATOM 1830 N N . LYS A 1 263 ? -45.005 -24.036 -42.252 1.00 30.88 263 LYS A N 1
ATOM 1831 C CA . LYS A 1 263 ? -43.611 -24.005 -41.809 1.00 30.88 263 LYS A CA 1
ATOM 1832 C C . LYS A 1 263 ? -43.374 -24.487 -40.379 1.00 30.51 263 LYS A C 1
ATOM 1833 O O . LYS A 1 263 ? -42.223 -24.628 -39.961 1.00 28.70 263 LYS A O 1
ATOM 1839 N N . LYS A 1 264 ? -44.447 -24.778 -39.648 1.00 30.52 264 LYS A N 1
ATOM 1840 C CA . LYS A 1 264 ? -44.328 -25.215 -38.255 1.00 30.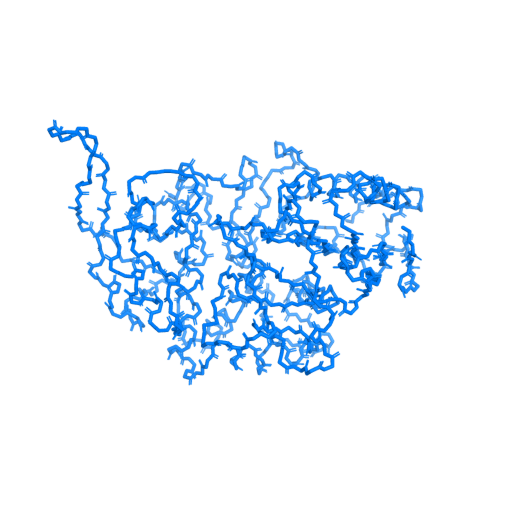77 264 LYS A CA 1
ATOM 1841 C C . LYS A 1 264 ? -43.572 -26.538 -38.100 1.00 31.47 264 LYS A C 1
ATOM 1842 O O . LYS A 1 264 ? -42.873 -26.735 -37.105 1.00 33.78 264 LYS A O 1
ATOM 1848 N N . SER A 1 265 ? -43.686 -27.425 -39.091 1.00 30.44 265 SER A N 1
ATOM 1849 C CA . SER A 1 265 ? -42.979 -28.710 -39.068 1.00 30.19 265 SER A CA 1
ATOM 1850 C C . SER A 1 265 ? -41.481 -28.591 -39.381 1.00 28.69 265 SER A C 1
ATOM 1851 O O . SER A 1 265 ? -40.748 -29.571 -39.259 1.00 29.80 265 SER A O 1
ATOM 1854 N N . LEU A 1 266 ? -41.036 -27.399 -39.783 1.00 27.33 266 LEU A N 1
ATOM 1855 C CA . LEU A 1 266 ? -39.633 -27.169 -40.158 1.00 26.41 266 LEU A CA 1
ATOM 1856 C C . LEU A 1 266 ? -38.734 -26.756 -38.981 1.00 25.44 266 LEU A C 1
ATOM 1857 O O . LEU A 1 266 ? -37.539 -26.524 -39.174 1.00 26.07 266 LEU A O 1
ATOM 1862 N N . VAL A 1 267 ? -39.288 -26.675 -37.774 1.00 26.14 267 VAL A N 1
ATOM 1863 C CA . VAL A 1 267 ? -38.509 -26.225 -36.610 1.00 25.59 267 VAL A CA 1
ATOM 1864 C C . VAL A 1 267 ? -37.530 -27.310 -36.149 1.00 25.81 267 VAL A C 1
ATOM 1865 O O . VAL A 1 267 ? -37.925 -28.451 -35.900 1.00 27.73 267 VAL A O 1
ATOM 1869 N N . ALA A 1 268 ? -36.252 -26.947 -36.048 1.00 25.44 268 ALA A N 1
ATOM 1870 C CA . ALA A 1 268 ? -35.213 -27.875 -35.605 1.00 24.99 268 ALA A CA 1
ATOM 1871 C C . ALA A 1 268 ? -35.317 -28.153 -34.103 1.00 24.98 268 ALA A C 1
ATOM 1872 O O . ALA A 1 268 ? -35.571 -27.243 -33.316 1.00 26.28 268 ALA A O 1
ATOM 1874 N N . GLU A 1 269 ? -35.126 -29.414 -33.725 1.00 25.56 269 GLU A N 1
ATOM 1875 C CA . GLU A 1 269 ? -35.204 -29.848 -32.328 1.00 26.28 269 GLU A CA 1
ATOM 1876 C C . GLU A 1 269 ? -33.953 -30.634 -31.957 1.00 25.81 269 GLU A C 1
ATOM 1877 O O . GLU A 1 269 ? -33.479 -31.465 -32.733 1.00 26.32 269 GLU A O 1
ATOM 1883 N N . ALA A 1 270 ? -33.427 -30.368 -30.762 1.00 24.74 270 ALA A N 1
ATOM 1884 C CA . ALA A 1 270 ? -32.202 -31.005 -30.281 1.00 25.64 270 ALA A CA 1
ATOM 1885 C C . ALA A 1 270 ? -32.453 -32.446 -29.843 1.00 26.88 270 ALA A C 1
ATOM 1886 O O . ALA A 1 270 ? -33.602 -32.874 -29.743 1.00 30.52 270 ALA A O 1
ATOM 1888 N N . MET A 1 271 ? -31.374 -33.186 -29.588 1.00 28.57 271 MET A N 1
ATOM 1889 C CA . MET A 1 271 ? -31.472 -34.546 -29.039 1.00 30.04 271 MET A CA 1
ATOM 1890 C C . MET A 1 271 ? -32.234 -34.495 -27.712 1.00 32.21 271 MET A C 1
ATOM 1891 O O . MET A 1 271 ? -32.134 -33.505 -26.990 1.00 33.04 271 MET A O 1
ATOM 1896 N N . PRO A 1 272 ? -32.997 -35.560 -27.386 1.00 35.12 272 PRO A N 1
ATOM 1897 C CA . PRO A 1 272 ? -33.881 -35.538 -26.206 1.00 36.16 272 PRO A CA 1
ATOM 1898 C C . PRO A 1 272 ? -33.191 -35.179 -24.886 1.00 35.96 272 PRO A C 1
ATOM 1899 O O . PRO A 1 272 ? -33.798 -34.519 -24.038 1.00 38.01 272 PRO A O 1
ATOM 1903 N N . ASN A 1 273 ? -31.946 -35.613 -24.714 1.00 36.92 273 ASN A N 1
ATOM 1904 C CA . ASN A 1 273 ? -31.182 -35.300 -23.495 1.00 38.87 273 ASN A CA 1
ATOM 1905 C C . ASN A 1 273 ? -30.515 -33.915 -23.460 1.00 37.14 273 ASN A C 1
ATOM 1906 O O . ASN A 1 273 ? -29.792 -33.600 -22.511 1.00 34.56 273 ASN A O 1
ATOM 1911 N N . ASP A 1 274 ? -30.779 -33.089 -24.473 1.00 34.55 274 ASP A N 1
ATOM 1912 C CA . ASP A 1 274 ? -30.108 -31.797 -24.619 1.00 32.51 274 ASP A CA 1
ATOM 1913 C C . ASP A 1 274 ? -31.058 -30.705 -25.133 1.00 33.13 274 ASP A C 1
ATOM 1914 O O . ASP A 1 274 ? -30.704 -29.919 -26.019 1.00 32.55 274 ASP A O 1
ATOM 1919 N N . ARG A 1 275 ? -32.256 -30.649 -24.554 1.00 35.92 275 ARG A N 1
ATOM 1920 C CA . ARG A 1 275 ? -33.293 -29.703 -24.982 1.00 39.39 275 ARG A CA 1
ATOM 1921 C C . ARG A 1 275 ? -33.576 -28.595 -23.978 1.00 35.97 275 ARG A C 1
ATOM 1922 O O . ARG A 1 275 ? -34.512 -27.820 -24.171 1.00 42.40 275 ARG A O 1
ATOM 1930 N N . LYS A 1 276 ? -32.783 -28.507 -22.915 1.00 38.47 276 LYS A N 1
ATOM 1931 C CA . LYS A 1 276 ? -33.047 -27.525 -21.866 1.00 42.50 276 LYS A CA 1
ATOM 1932 C C . LYS A 1 276 ? -32.086 -26.342 -21.913 1.00 38.70 276 LYS A C 1
ATOM 1933 O O . LYS A 1 276 ? -30.875 -26.512 -22.059 1.00 38.02 276 LYS A O 1
ATOM 1939 N N . ILE A 1 277 ? -32.655 -25.143 -21.818 1.00 39.00 277 ILE A N 1
ATOM 1940 C CA . ILE A 1 277 ? -31.897 -23.900 -21.737 1.00 40.60 277 ILE A CA 1
ATOM 1941 C C . ILE A 1 277 ? -32.467 -23.071 -20.593 1.00 46.51 277 ILE A C 1
ATOM 1942 O O . ILE A 1 277 ? -33.675 -22.849 -20.529 1.00 44.88 277 ILE A O 1
ATOM 1947 N N . GLY A 1 278 ? -31.599 -22.601 -19.703 1.00 48.63 278 GLY A N 1
ATOM 1948 C CA . GLY A 1 278 ? -32.034 -21.852 -18.526 1.00 49.34 278 GLY A CA 1
ATOM 1949 C C . GLY A 1 278 ? -32.863 -22.698 -17.576 1.00 36.96 278 GLY A C 1
ATOM 1950 O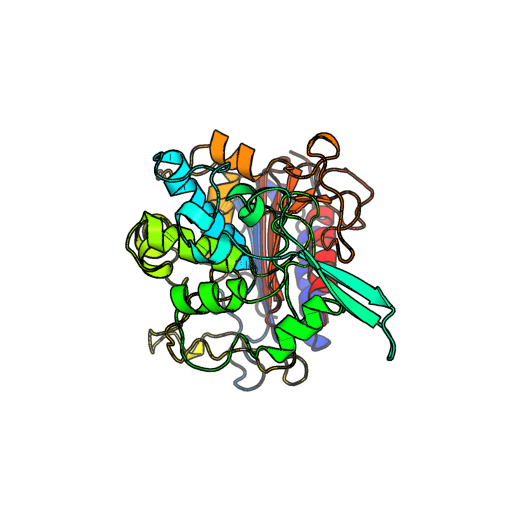 O . GLY A 1 278 ? -33.757 -22.192 -16.912 1.00 40.73 278 GLY A O 1
ATOM 1951 N N . GLY A 1 279 ? -32.564 -23.997 -17.522 1.00 48.67 279 GLY A N 1
ATOM 1952 C CA . GLY A 1 279 ? -33.289 -24.937 -16.664 1.00 51.40 279 GLY A CA 1
ATOM 1953 C C . GLY A 1 279 ? -34.656 -25.370 -17.176 1.00 42.14 279 GLY A C 1
ATOM 1954 O O . GLY A 1 279 ? -35.298 -26.204 -16.573 1.00 38.30 279 GLY A O 1
ATOM 1955 N N . SER A 1 280 ? -35.089 -24.798 -18.301 1.00 48.70 280 SER A N 1
ATOM 1956 C CA . SER A 1 280 ? -36.410 -25.071 -18.854 1.00 48.00 280 SER A CA 1
ATOM 1957 C C . SER A 1 280 ? -36.304 -25.571 -20.286 1.00 43.69 280 SER A C 1
ATOM 1958 O O . SER A 1 280 ? -35.322 -25.298 -20.978 1.00 40.72 280 SER A O 1
ATOM 1961 N N . GLU A 1 281 ? -37.326 -26.303 -20.718 1.00 42.15 281 GLU A N 1
ATOM 1962 C CA . GLU A 1 281 ? -37.437 -26.765 -22.099 1.00 40.96 281 GLU A CA 1
ATOM 1963 C C . GLU A 1 281 ? -37.402 -25.565 -23.046 1.00 34.88 281 GLU A C 1
ATOM 1964 O O . GLU A 1 281 ? -37.865 -24.482 -22.689 1.00 33.41 281 GLU A O 1
ATOM 1970 N N . MET A 1 282 ? -36.858 -25.752 -24.247 1.00 30.64 282 MET A N 1
ATOM 1971 C CA . MET A 1 282 ? -36.876 -24.693 -25.256 1.00 29.13 282 MET A CA 1
ATOM 1972 C C . MET A 1 282 ? -38.315 -24.284 -25.542 1.00 29.38 282 MET A C 1
ATOM 1973 O O . MET A 1 282 ? -39.214 -25.133 -25.576 1.00 32.90 282 MET A O 1
ATOM 1978 N N . PHE A 1 283 ? -38.529 -22.990 -25.761 1.00 27.89 283 PHE A N 1
ATOM 1979 C CA . PHE A 1 283 ? -39.861 -22.481 -26.081 1.00 29.21 283 PHE A CA 1
ATOM 1980 C C . PHE A 1 283 ? -40.366 -23.060 -27.394 1.00 29.77 283 PHE A C 1
ATOM 1981 O O . PHE A 1 283 ? -39.583 -23.442 -28.263 1.00 28.75 283 PHE A O 1
ATOM 1989 N N . ASP A 1 284 ? -41.683 -23.142 -27.516 1.00 31.19 284 ASP A N 1
ATOM 1990 C CA . ASP A 1 284 ? -42.299 -23.604 -28.745 1.00 31.68 284 ASP A CA 1
ATOM 1991 C C . ASP A 1 284 ? -42.607 -22.382 -29.605 1.00 30.91 284 ASP A C 1
ATOM 1992 O O . ASP A 1 284 ? -43.572 -21.672 -29.333 1.00 32.33 284 ASP A O 1
ATOM 1997 N N . PRO A 1 285 ? -41.798 -22.135 -30.657 1.00 29.08 285 PRO A N 1
ATOM 1998 C CA . PRO A 1 285 ? -42.035 -20.946 -31.477 1.00 30.37 285 PRO A CA 1
ATOM 1999 C C . PRO A 1 285 ? -43.262 -21.059 -32.386 1.00 30.68 285 PRO A C 1
ATOM 2000 O O . PRO A 1 285 ? -43.626 -20.090 -33.046 1.00 29.79 285 PRO A O 1
ATOM 2004 N N . ARG A 1 286 ? -43.894 -22.229 -32.408 1.00 32.05 286 ARG A N 1
ATOM 2005 C CA . ARG A 1 286 ? -45.080 -22.455 -33.234 1.00 32.33 286 ARG A CA 1
ATOM 2006 C C . ARG A 1 286 ? -46.341 -21.840 -32.613 1.00 32.31 286 ARG A C 1
ATOM 2007 O O . ARG A 1 286 ? -47.341 -21.650 -33.303 1.00 34.46 286 ARG A O 1
ATOM 2015 N N . VAL A 1 287 ? -46.295 -21.540 -31.314 1.00 33.85 287 VAL A N 1
ATOM 2016 C CA . VAL A 1 287 ? -47.420 -20.925 -30.608 1.00 35.71 287 VAL A CA 1
ATOM 2017 C C . VAL A 1 287 ? -47.104 -19.453 -30.360 1.00 34.90 287 VAL A C 1
ATOM 2018 O O . VAL A 1 287 ? -46.229 -19.124 -29.554 1.00 35.76 287 VAL A O 1
ATOM 2022 N N . GLN A 1 288 ? -47.817 -18.569 -31.053 1.00 32.83 288 GLN A N 1
ATOM 2023 C CA . GLN A 1 288 ? -47.548 -17.138 -30.967 1.00 34.30 288 GLN A CA 1
ATOM 2024 C C . GLN A 1 288 ? -47.886 -16.579 -29.587 1.00 32.61 288 GLN A C 1
ATOM 2025 O O . GLN A 1 288 ? -48.922 -16.914 -29.004 1.00 32.78 288 GLN A O 1
ATOM 2031 N N . LYS A 1 289 ? -46.993 -15.737 -29.074 1.00 31.86 289 LYS A N 1
ATOM 2032 C CA . LYS A 1 289 ? -47.186 -15.045 -27.802 1.00 32.04 289 LYS A CA 1
ATOM 2033 C C . LYS A 1 289 ? -46.834 -13.564 -27.973 1.00 29.17 289 LYS A C 1
ATOM 2034 O O . LYS A 1 289 ? -46.361 -13.149 -29.030 1.00 29.70 289 LYS A O 1
ATOM 2040 N N . LYS A 1 290 ? -47.073 -12.770 -26.935 1.00 27.62 290 LYS A N 1
ATOM 2041 C CA . LYS A 1 290 ? -46.897 -11.320 -27.022 1.00 29.00 290 LYS A CA 1
ATOM 2042 C C . LYS A 1 290 ? -45.430 -10.876 -27.024 1.00 27.55 290 LYS A C 1
ATOM 2043 O O . LYS A 1 290 ? -45.106 -9.823 -27.561 1.00 28.25 290 LYS A O 1
ATOM 2049 N N . TRP A 1 291 ? -44.555 -11.677 -26.427 1.00 27.04 291 TRP A N 1
ATOM 2050 C CA . TRP A 1 291 ? -43.163 -11.264 -26.201 1.00 24.44 291 TRP A CA 1
ATOM 2051 C C . TRP A 1 291 ? -42.312 -11.361 -27.469 1.00 24.41 291 TRP A C 1
ATOM 2052 O O . TRP A 1 291 ? -42.302 -12.396 -28.132 1.00 26.78 291 TRP A O 1
ATOM 2063 N N . GLU A 1 292 ? -41.592 -10.284 -27.786 1.00 24.43 292 GLU A N 1
ATOM 2064 C CA . GLU A 1 292 ? -40.661 -10.259 -28.918 1.00 23.46 292 GLU A CA 1
ATOM 2065 C C . GLU A 1 292 ? -39.281 -9.782 -28.444 1.00 23.08 292 GLU A C 1
ATOM 2066 O O . GLU A 1 292 ? -38.841 -8.686 -28.786 1.00 23.73 292 GLU A O 1
ATOM 2072 N N . PRO A 1 293 ? -38.595 -10.612 -27.644 1.00 23.14 293 PRO A N 1
ATOM 2073 C CA . PRO A 1 293 ? -37.354 -10.159 -27.005 1.00 22.75 293 PRO A CA 1
ATOM 2074 C C . PRO A 1 293 ? -36.165 -10.109 -27.966 1.00 22.76 293 PRO A C 1
ATOM 2075 O O . PRO A 1 293 ? -35.747 -11.141 -28.503 1.00 22.25 293 PRO A O 1
ATOM 2079 N N . GLY A 1 294 ? -35.620 -8.911 -28.156 1.00 21.76 294 GLY A N 1
ATOM 2080 C CA . GLY A 1 294 ? -34.517 -8.690 -29.084 1.00 20.94 294 GLY A CA 1
ATOM 2081 C C . GLY A 1 294 ? -33.203 -9.353 -28.714 1.00 19.98 294 GLY A C 1
ATOM 2082 O O . GLY A 1 294 ? -32.274 -9.378 -29.525 1.00 20.94 294 GLY A O 1
ATOM 2083 N N . GLY A 1 295 ? -33.113 -9.881 -27.495 1.00 19.72 295 GLY A N 1
ATOM 2084 C CA . GLY A 1 295 ? -31.928 -10.603 -27.047 1.00 18.93 295 GLY A CA 1
ATOM 2085 C C . GLY A 1 295 ? -31.964 -12.111 -27.226 1.00 19.05 295 GLY A C 1
ATOM 2086 O O . GLY A 1 295 ? -30.921 -12.755 -27.164 1.00 18.93 295 GLY A O 1
ATOM 2087 N N . GLN A 1 296 ? -33.146 -12.686 -27.457 1.00 20.33 296 GLN A N 1
ATOM 2088 C CA . GLN A 1 296 ? -33.281 -14.147 -27.408 1.00 20.69 296 GLN A CA 1
ATOM 2089 C C . GLN A 1 296 ? -34.414 -14.777 -28.218 1.00 21.18 296 GLN A C 1
ATOM 2090 O O . GLN A 1 296 ? -34.464 -15.997 -28.326 1.00 22.94 296 GLN A O 1
ATOM 2096 N N . GLY A 1 297 ? -35.316 -13.973 -28.777 1.00 21.41 297 GLY A N 1
ATOM 2097 C CA . GLY A 1 297 ? -36.615 -14.487 -29.203 1.00 22.80 297 GLY A CA 1
ATOM 2098 C C . GLY A 1 297 ? -36.727 -15.002 -30.623 1.00 23.21 297 GLY A C 1
ATOM 2099 O O . GLY A 1 297 ? -37.710 -15.652 -30.959 1.00 25.34 297 GLY A O 1
ATOM 2100 N N . MET A 1 298 ? -35.735 -14.724 -31.463 1.00 21.83 298 MET A N 1
ATOM 2101 C CA . MET A 1 298 ? -35.932 -14.895 -32.894 1.00 21.58 298 MET A CA 1
ATOM 2102 C C . MET A 1 298 ? -35.784 -16.317 -33.410 1.00 21.75 298 MET A C 1
ATOM 2103 O O . MET A 1 298 ? -35.103 -17.158 -32.817 1.00 22.08 298 MET A O 1
ATOM 2108 N N . VAL A 1 299 ? -36.458 -16.557 -34.533 1.00 21.99 299 VAL A N 1
ATOM 2109 C CA . VAL A 1 299 ? -36.275 -17.759 -35.329 1.00 21.18 299 VAL A CA 1
ATOM 2110 C C . VAL A 1 299 ? -35.798 -17.316 -36.700 1.00 20.67 299 VAL A C 1
ATOM 2111 O O . VAL A 1 299 ? -36.123 -16.215 -37.146 1.00 22.44 299 VAL A O 1
ATOM 2115 N N . SER A 1 300 ? -35.018 -18.163 -37.361 1.00 20.88 300 SER A N 1
ATOM 2116 C CA . SER A 1 300 ? -34.494 -17.840 -38.688 1.00 21.85 300 SER A CA 1
ATOM 2117 C C . SER A 1 300 ? -34.047 -19.114 -39.398 1.00 21.95 300 SER A C 1
ATOM 2118 O O . SER A 1 300 ? -34.171 -20.220 -38.860 1.00 23.34 300 SER A O 1
ATOM 2121 N N . THR A 1 301 ? -33.545 -18.944 -40.616 1.00 22.30 301 THR A N 1
ATOM 2122 C CA . THR A 1 301 ? -32.967 -20.033 -41.397 1.00 22.35 301 THR A CA 1
ATOM 2123 C C . THR A 1 301 ? -31.530 -19.665 -41.726 1.00 21.55 301 THR A C 1
ATOM 2124 O O . THR A 1 301 ? -31.133 -18.501 -41.591 1.00 22.18 301 THR A O 1
ATOM 2128 N N . ILE A 1 302 ? -30.753 -20.647 -42.168 1.00 20.19 302 ILE A N 1
ATOM 2129 C CA . ILE A 1 302 ? -29.358 -20.396 -42.508 1.00 21.80 302 ILE A CA 1
ATOM 2130 C C . ILE A 1 302 ? -29.237 -19.400 -43.668 1.00 22.43 302 ILE A C 1
ATOM 2131 O O . ILE A 1 302 ? -28.392 -18.504 -43.630 1.00 22.51 302 ILE A O 1
ATOM 2136 N N . GLY A 1 303 ? -30.093 -19.542 -44.679 1.00 22.24 303 GLY A N 1
ATOM 2137 C CA . GLY A 1 303 ? -30.092 -18.635 -45.818 1.00 22.12 303 GLY A CA 1
ATOM 2138 C C . GLY A 1 303 ? -30.460 -17.213 -45.434 1.00 22.66 303 GLY A C 1
ATOM 2139 O O . GLY A 1 303 ? -29.831 -16.262 -45.893 1.00 24.19 303 GLY A O 1
ATOM 2140 N N . ASP A 1 304 ? -31.480 -17.062 -44.592 1.00 22.45 304 ASP A N 1
ATOM 2141 C CA . ASP A 1 304 ? -31.871 -15.740 -44.108 1.00 21.86 304 ASP A CA 1
ATOM 2142 C C . ASP A 1 304 ? -30.715 -15.074 -43.357 1.00 21.71 304 ASP A C 1
ATOM 2143 O O . ASP A 1 304 ? -30.375 -13.917 -43.620 1.00 20.14 304 ASP A O 1
ATOM 2148 N N . TYR A 1 305 ? -30.113 -15.803 -42.422 1.00 20.28 305 TYR A N 1
ATOM 2149 C CA . TYR A 1 305 ? -29.074 -15.201 -41.581 1.00 19.89 305 TYR A CA 1
ATOM 2150 C C . TYR A 1 305 ? -27.818 -14.875 -42.396 1.00 20.37 305 TYR A C 1
ATOM 2151 O O . TYR A 1 305 ? -27.160 -13.871 -42.138 1.00 20.27 305 TYR A O 1
ATOM 2160 N N . ALA A 1 306 ? -27.513 -15.701 -43.397 1.00 21.41 306 ALA A N 1
ATOM 2161 C CA . ALA A 1 306 ? -26.385 -15.445 -44.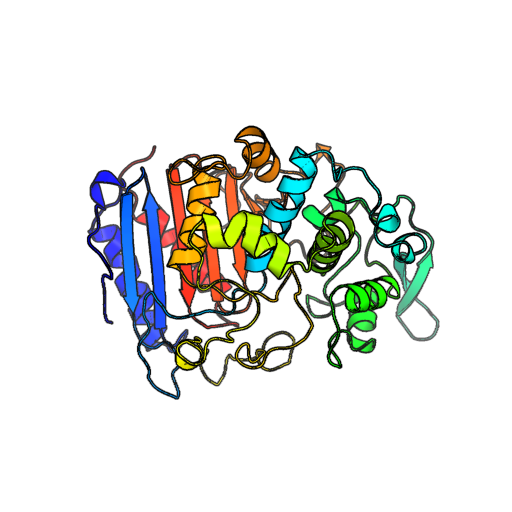293 1.00 22.50 306 ALA A CA 1
ATOM 2162 C C . ALA A 1 306 ? -26.586 -14.180 -45.139 1.00 21.62 306 ALA A C 1
ATOM 2163 O O . ALA A 1 306 ? -25.619 -13.499 -45.473 1.00 22.01 306 ALA A O 1
ATOM 2165 N N . ARG A 1 307 ? -27.830 -13.861 -45.494 1.00 22.72 307 ARG A N 1
ATOM 2166 C CA . ARG A 1 307 ? -28.100 -12.592 -46.177 1.00 22.73 307 ARG A CA 1
ATOM 2167 C C . ARG A 1 307 ? -27.778 -11.427 -45.240 1.00 20.93 307 ARG A C 1
ATOM 2168 O O . ARG A 1 307 ? -27.144 -10.449 -45.642 1.00 22.06 307 ARG A O 1
ATOM 2176 N N . PHE A 1 308 ? -28.193 -11.550 -43.985 1.00 21.12 308 PHE A N 1
ATOM 2177 C CA . PHE A 1 308 ? -27.856 -10.551 -42.970 1.00 20.15 308 PHE A CA 1
ATOM 2178 C C . PHE A 1 308 ? -26.338 -10.390 -42.793 1.00 19.07 308 PHE A C 1
ATOM 2179 O O . PHE A 1 308 ? -25.829 -9.265 -42.815 1.00 20.25 308 PHE A O 1
ATOM 2187 N N . THR A 1 309 ? -25.610 -11.493 -42.624 1.00 19.14 309 THR A N 1
ATOM 2188 C CA . THR A 1 309 ? -24.157 -11.399 -42.403 1.00 20.02 309 THR A CA 1
ATOM 2189 C C . THR A 1 309 ? -23.398 -10.949 -43.659 1.00 20.67 309 THR A C 1
ATOM 2190 O O . THR A 1 309 ? -22.403 -10.247 -43.543 1.00 20.24 309 THR A O 1
ATOM 2194 N N . GLN A 1 310 ? -23.865 -11.330 -44.850 1.00 21.61 310 GLN A N 1
ATOM 2195 C CA . GLN A 1 310 ? -23.251 -10.828 -46.082 1.00 23.28 310 GLN A CA 1
ATOM 2196 C C . GLN A 1 310 ? -23.461 -9.314 -46.212 1.00 21.07 310 GLN A C 1
ATOM 2197 O O . GLN A 1 310 ? -22.560 -8.592 -46.647 1.00 21.85 310 GLN A O 1
ATOM 2203 N N . MET A 1 311 ? -24.647 -8.840 -45.831 1.00 19.96 311 MET A N 1
ATOM 2204 C CA . MET A 1 311 ? -24.941 -7.411 -45.843 1.00 20.33 311 MET A CA 1
ATOM 2205 C C . MET A 1 311 ? -23.956 -6.661 -44.939 1.00 20.29 311 MET A C 1
ATOM 2206 O O . MET A 1 311 ? -23.429 -5.615 -45.320 1.00 19.80 311 MET A O 1
ATOM 2211 N N . VAL A 1 312 ? -23.693 -7.209 -43.754 1.00 19.99 312 VAL A N 1
ATOM 2212 C CA . VAL A 1 312 ? -22.741 -6.593 -42.820 1.00 19.72 312 VAL A CA 1
ATOM 2213 C C . VAL A 1 312 ? -21.311 -6.640 -43.391 1.00 19.32 312 VAL A C 1
ATOM 2214 O O . VAL A 1 312 ? -20.599 -5.630 -43.402 1.00 20.53 312 VAL A O 1
ATOM 2218 N N . LEU A 1 313 ? -20.902 -7.805 -43.883 1.00 18.83 313 LEU A N 1
ATOM 2219 C CA . LEU A 1 313 ? -19.592 -7.956 -44.525 1.00 21.03 313 LEU A CA 1
ATOM 2220 C C . LEU A 1 313 ? -19.385 -6.934 -45.648 1.00 20.66 313 LEU A C 1
ATOM 2221 O O . LEU A 1 313 ? -18.290 -6.391 -45.800 1.00 20.87 313 LEU A O 1
ATOM 2226 N N . ASN A 1 314 ? -20.445 -6.677 -46.415 1.00 21.61 314 ASN A N 1
ATOM 2227 C CA . ASN A 1 314 ? -20.430 -5.712 -47.518 1.00 22.00 314 ASN A CA 1
ATOM 2228 C C . ASN A 1 314 ? -20.426 -4.243 -47.090 1.00 22.71 314 ASN A C 1
ATOM 2229 O O . ASN A 1 314 ? -20.466 -3.358 -47.944 1.00 25.22 314 ASN A O 1
ATOM 2234 N N . GLY A 1 315 ? -20.399 -3.966 -45.787 1.00 21.06 315 GLY A N 1
ATOM 2235 C CA . GLY A 1 315 ? -20.438 -2.585 -45.315 1.00 21.55 315 GLY A CA 1
ATOM 2236 C C . GLY A 1 315 ? -21.826 -1.964 -45.342 1.00 20.70 315 GLY A C 1
ATOM 2237 O O . GLY A 1 315 ? -21.962 -0.747 -45.452 1.00 22.54 315 GLY A O 1
ATOM 2238 N N . GLY A 1 316 ? -22.859 -2.799 -45.235 1.00 20.32 316 GLY A N 1
ATOM 2239 C CA . GLY A 1 316 ? -24.224 -2.329 -45.026 1.00 20.35 316 GLY A CA 1
ATOM 2240 C C . GLY A 1 316 ? -25.154 -2.368 -46.225 1.00 21.60 316 GLY A C 1
ATOM 2241 O O . GLY A 1 316 ? -26.223 -1.758 -46.196 1.00 22.14 316 GLY A O 1
ATOM 2242 N N . THR A 1 317 ? -24.760 -3.093 -47.268 1.00 24.09 317 THR A N 1
ATOM 2243 C CA . THR A 1 317 ? -25.537 -3.149 -48.505 1.00 24.53 317 THR A CA 1
ATOM 2244 C C . THR A 1 317 ? -25.609 -4.568 -49.058 1.00 25.13 317 THR A C 1
ATOM 2245 O O . THR A 1 317 ? -24.712 -5.371 -48.843 1.00 22.92 317 THR A O 1
ATOM 2249 N N . LEU A 1 318 ? -26.692 -4.875 -49.764 1.00 27.54 318 LEU A N 1
ATOM 2250 C CA . LEU A 1 318 ? -26.818 -6.158 -50.452 1.00 25.61 318 LEU A CA 1
ATOM 2251 C C . LEU A 1 318 ? -27.811 -6.017 -51.594 1.00 27.00 318 LEU A C 1
ATOM 2252 O O . LEU A 1 318 ? -28.872 -5.420 -51.419 1.00 26.11 318 LEU A O 1
ATOM 2257 N N . ASP A 1 319 ? -27.458 -6.555 -52.758 1.00 29.36 319 ASP A N 1
ATOM 2258 C CA . ASP A 1 319 ? -28.353 -6.546 -53.924 1.00 30.07 319 ASP A CA 1
ATOM 2259 C C . ASP A 1 319 ? -28.860 -5.143 -54.263 1.00 30.35 319 ASP A C 1
ATOM 2260 O O . ASP A 1 319 ? -30.023 -4.963 -54.628 1.00 33.18 319 ASP A O 1
ATOM 2265 N N . GLY A 1 320 ? -27.977 -4.154 -54.125 1.00 30.42 320 GLY A N 1
ATOM 2266 C CA . GLY A 1 320 ? -28.277 -2.775 -54.491 1.00 33.45 320 GLY A CA 1
ATOM 2267 C C . GLY A 1 320 ? -29.092 -1.973 -53.492 1.00 32.34 320 GLY A C 1
ATOM 2268 O O . GLY A 1 320 ? -29.434 -0.824 -53.770 1.00 33.78 320 GLY A O 1
ATOM 2269 N N . LYS A 1 321 ? -29.405 -2.560 -52.338 1.00 29.84 321 LYS A N 1
ATOM 2270 C CA . LYS A 1 321 ? -30.154 -1.868 -51.291 1.00 28.58 321 LYS A CA 1
ATOM 2271 C C . LYS A 1 321 ? -29.228 -1.600 -50.112 1.00 26.22 321 LYS A C 1
ATOM 2272 O O . LYS A 1 321 ? -28.554 -2.512 -49.647 1.00 26.31 321 LYS A O 1
ATOM 2278 N N . ARG A 1 322 ? -29.200 -0.361 -49.629 1.00 27.99 322 ARG A N 1
ATOM 2279 C CA . ARG A 1 322 ? -28.372 -0.011 -48.469 1.00 26.87 322 ARG A CA 1
ATOM 2280 C C . ARG A 1 322 ? -29.200 0.071 -47.192 1.00 26.36 322 ARG A C 1
ATOM 2281 O O . ARG A 1 322 ? -30.253 0.710 -47.155 1.00 26.29 322 ARG A O 1
ATOM 2289 N N . TYR A 1 323 ? -28.695 -0.578 -46.148 1.00 22.05 323 TYR A N 1
ATOM 2290 C CA . TYR A 1 323 ? -29.372 -0.666 -44.857 1.00 21.37 323 TYR A CA 1
ATOM 2291 C C . TYR A 1 323 ? -28.700 0.217 -43.821 1.00 21.79 323 TYR A C 1
ATOM 2292 O O . TYR A 1 323 ? -29.372 0.875 -43.021 1.00 22.75 323 TYR A O 1
ATOM 2301 N N . LEU A 1 324 ? -27.371 0.205 -43.836 1.00 20.24 324 LEU A N 1
ATOM 2302 C CA . LEU A 1 324 ? -26.557 1.071 -42.992 1.00 19.67 324 LEU A CA 1
ATOM 2303 C C . LEU A 1 324 ? -25.372 1.546 -43.815 1.00 20.38 324 LEU A C 1
ATOM 2304 O O . LEU A 1 324 ? -24.991 0.902 -44.795 1.00 20.86 324 LEU A O 1
ATOM 2309 N N . SER A 1 325 ? -24.784 2.670 -43.426 1.00 20.70 325 SER A N 1
ATOM 2310 C CA . SER A 1 325 ? -23.602 3.162 -44.119 1.00 21.11 325 SER A CA 1
ATOM 2311 C C . SER A 1 325 ? -22.400 2.297 -43.736 1.00 20.31 325 SER A C 1
ATOM 2312 O O . SER A 1 325 ? -22.393 1.672 -42.666 1.00 20.09 325 SER A O 1
ATOM 2315 N N . PRO A 1 326 ? -21.375 2.257 -44.600 1.00 20.18 326 PRO A N 1
ATOM 2316 C CA . PRO A 1 326 ? -20.168 1.492 -44.273 1.00 20.19 326 PRO A CA 1
ATOM 2317 C C . PRO A 1 326 ? -19.414 2.056 -43.064 1.00 20.15 326 PRO A C 1
ATOM 2318 O O . PRO A 1 326 ? -18.690 1.323 -42.389 1.00 20.11 326 PRO A O 1
ATOM 2322 N N . LYS A 1 327 ? -19.580 3.346 -42.792 1.00 19.45 327 LYS A N 1
ATOM 2323 C CA . LYS A 1 327 ? -19.002 3.930 -41.590 1.00 18.90 327 LYS A CA 1
ATOM 2324 C C . LYS A 1 327 ? -19.707 3.398 -40.342 1.00 18.52 327 LYS A C 1
ATOM 2325 O O . LYS A 1 327 ? -19.061 3.050 -39.355 1.00 18.65 327 LYS A O 1
ATOM 2331 N N . THR A 1 328 ? -21.032 3.328 -40.392 1.00 18.95 328 THR A N 1
ATOM 2332 C CA . THR A 1 328 ? -21.811 2.772 -39.290 1.00 18.62 328 THR A CA 1
ATOM 2333 C C . THR A 1 328 ? -21.428 1.315 -39.032 1.00 18.26 328 THR A C 1
ATOM 2334 O O . THR A 1 328 ? -21.239 0.921 -37.889 1.00 17.66 328 THR A O 1
ATOM 2338 N N . ILE A 1 329 ? -21.295 0.523 -40.092 1.00 18.56 329 ILE A N 1
ATOM 2339 C CA . ILE A 1 329 ? -20.897 -0.876 -39.941 1.00 19.52 329 ILE A CA 1
ATOM 2340 C C . ILE A 1 329 ? -19.505 -0.981 -39.305 1.00 19.09 329 ILE A C 1
ATOM 2341 O O . ILE A 1 329 ? -19.298 -1.774 -38.381 1.00 19.46 329 ILE A O 1
ATOM 2346 N N . ALA A 1 330 ? -18.564 -0.170 -39.784 1.00 19.83 330 ALA A N 1
ATOM 2347 C CA . ALA A 1 330 ? -17.204 -0.165 -39.227 1.00 19.80 330 ALA A CA 1
ATOM 2348 C C . ALA A 1 330 ? -17.225 0.203 -37.744 1.00 18.59 330 ALA A C 1
ATOM 2349 O O . ALA A 1 330 ? -16.506 -0.384 -36.939 1.00 20.32 330 ALA A O 1
ATOM 2351 N N . TYR A 1 331 ? -18.071 1.168 -37.397 1.00 17.64 331 TYR A N 1
ATOM 2352 C CA . TYR A 1 331 ? -18.243 1.619 -36.011 1.00 17.48 331 TYR A CA 1
ATOM 2353 C C . TYR A 1 331 ? -18.806 0.515 -35.106 1.00 17.29 331 TYR A C 1
ATOM 2354 O O . TYR A 1 331 ? -18.336 0.324 -33.982 1.00 16.90 331 TYR A O 1
ATOM 2363 N N . MET A 1 332 ? -19.803 -0.213 -35.605 1.00 17.53 332 MET A N 1
ATOM 2364 C CA . MET A 1 332 ? -20.373 -1.349 -34.882 1.00 17.95 332 MET A CA 1
ATOM 2365 C C . MET A 1 332 ? -19.357 -2.467 -34.674 1.00 17.41 332 MET A C 1
ATOM 2366 O O . MET A 1 332 ? -19.385 -3.144 -33.650 1.00 17.86 332 MET A O 1
ATOM 2371 N N . GLY A 1 333 ? -18.481 -2.661 -35.659 1.00 18.17 333 GLY A N 1
ATOM 2372 C CA . GLY A 1 333 ? -17.471 -3.708 -35.626 1.00 18.31 333 GLY A CA 1
ATOM 2373 C C . GLY A 1 333 ? -16.143 -3.297 -35.004 1.00 18.79 333 GLY A C 1
ATOM 2374 O O . GLY A 1 333 ? -15.179 -4.054 -35.067 1.00 20.31 333 GLY A O 1
ATOM 2375 N N . SER A 1 334 ? -16.094 -2.100 -34.418 1.00 18.28 334 SER A N 1
ATOM 2376 C CA . SER A 1 334 ? -14.940 -1.632 -33.659 1.00 17.75 334 SER A CA 1
ATOM 2377 C C . SER A 1 334 ? -15.040 -2.101 -32.218 1.00 17.25 334 SER A C 1
ATOM 2378 O O . SER A 1 334 ? -16.129 -2.374 -31.724 1.00 17.26 334 SER A O 1
ATOM 2381 N N . ASN A 1 335 ? -13.903 -2.190 -31.536 1.00 17.79 335 ASN A N 1
ATOM 2382 C CA . ASN A 1 335 ? -13.916 -2.508 -30.115 1.00 17.35 335 ASN A CA 1
ATOM 2383 C C . ASN A 1 335 ? -14.435 -1.297 -29.343 1.00 17.49 335 ASN A C 1
ATOM 2384 O O . ASN A 1 335 ? -13.873 -0.206 -29.444 1.00 18.68 335 ASN A O 1
ATOM 2389 N N . HIS A 1 336 ? -15.523 -1.488 -28.597 1.00 17.65 336 HIS A N 1
ATOM 2390 C CA . HIS A 1 336 ? -16.060 -0.437 -27.736 1.00 17.36 336 HIS A CA 1
ATOM 2391 C C . HIS A 1 336 ? -15.682 -0.629 -26.261 1.00 17.36 336 HIS A C 1
ATOM 2392 O O . HIS A 1 336 ? -16.078 0.177 -25.416 1.00 18.69 336 HIS A O 1
ATOM 2399 N N . ILE A 1 337 ? -14.901 -1.668 -25.956 1.00 16.94 337 ILE A N 1
ATOM 2400 C CA . ILE A 1 337 ? -14.419 -1.897 -24.586 1.00 17.01 337 ILE A CA 1
ATOM 2401 C C . ILE A 1 337 ? -12.895 -2.129 -24.488 1.00 17.32 337 ILE A C 1
ATOM 2402 O O . ILE A 1 337 ? -12.446 -2.936 -23.670 1.00 19.49 337 ILE A O 1
ATOM 2407 N N . PRO A 1 338 ? -12.088 -1.392 -25.281 1.00 18.66 338 PRO A N 1
ATOM 2408 C CA . PRO A 1 338 ? -10.639 -1.477 -25.081 1.00 19.02 338 PRO A CA 1
ATOM 2409 C C . PRO A 1 338 ? -10.241 -0.766 -23.797 1.00 20.87 338 PRO A C 1
ATOM 2410 O O . PRO A 1 338 ? -11.081 -0.128 -23.167 1.00 20.57 338 PRO A O 1
ATOM 2414 N N . GLN A 1 339 ? -8.971 -0.834 -23.419 1.00 24.52 339 GLN A N 1
ATOM 2415 C CA . GLN A 1 339 ? -8.548 -0.174 -22.176 1.00 27.22 339 GLN A CA 1
ATOM 2416 C C . GLN A 1 339 ? -8.927 1.317 -22.152 1.00 26.94 339 GLN A C 1
ATOM 2417 O O . GLN A 1 339 ? -9.357 1.829 -21.120 1.00 27.75 339 GLN A O 1
ATOM 2423 N N . ALA A 1 340 ? -8.806 1.995 -23.292 1.00 26.71 340 ALA A N 1
ATOM 2424 C CA . ALA A 1 340 ? -9.121 3.427 -23.390 1.00 28.97 340 ALA A CA 1
ATOM 2425 C C . ALA A 1 340 ? -10.579 3.791 -23.048 1.00 27.93 340 ALA A C 1
ATOM 2426 O O . ALA A 1 340 ? -10.880 4.950 -22.756 1.00 28.54 340 ALA A O 1
ATOM 2428 N N . SER A 1 341 ? -11.480 2.812 -23.091 1.00 26.05 341 SER A N 1
ATOM 2429 C CA . SER A 1 341 ? -12.878 3.044 -22.743 1.00 25.63 341 SER A CA 1
ATOM 2430 C C . SER A 1 341 ? -13.096 3.184 -21.241 1.00 26.96 341 SER A C 1
ATOM 2431 O O . SER A 1 341 ? -14.138 3.681 -20.818 1.00 32.13 341 SER A O 1
ATOM 2434 N N . GLY A 1 342 ? -12.137 2.710 -20.443 1.00 28.12 342 GLY A N 1
ATOM 2435 C CA . GLY A 1 342 ? -12.289 2.655 -18.990 1.00 30.19 342 GLY A CA 1
ATOM 2436 C C . GLY A 1 342 ? -13.070 1.443 -18.497 1.00 30.33 342 GLY A C 1
ATOM 2437 O O . GLY A 1 342 ? -13.158 1.208 -17.292 1.00 35.61 342 GLY A O 1
ATOM 2438 N N . ILE A 1 343 ? -13.622 0.662 -19.422 1.00 26.10 343 ILE A N 1
ATOM 2439 C CA . ILE A 1 343 ? -14.434 -0.504 -19.080 1.00 23.58 343 ILE A CA 1
ATOM 2440 C C . ILE A 1 343 ? -13.529 -1.678 -18.677 1.00 22.86 343 ILE A C 1
ATOM 2441 O O . ILE A 1 343 ? -12.458 -1.887 -19.264 1.00 23.90 343 ILE A O 1
ATOM 2446 N N . VAL A 1 344 ? -13.965 -2.442 -17.680 1.00 21.35 344 VAL A N 1
ATOM 2447 C CA . VAL A 1 344 ? -13.258 -3.646 -17.245 1.00 23.23 344 VAL A CA 1
ATOM 2448 C C . VAL A 1 344 ? -14.136 -4.882 -17.426 1.00 22.06 344 VAL A C 1
ATOM 2449 O O . VAL A 1 344 ? -15.363 -4.776 -17.441 1.00 21.04 344 VAL A O 1
ATOM 2453 N N . PRO A 1 345 ? -13.514 -6.063 -17.558 1.00 23.93 345 PRO A N 1
ATOM 2454 C CA . PRO A 1 345 ? -14.313 -7.284 -17.628 1.00 23.94 345 PRO A CA 1
ATOM 2455 C C . PRO A 1 345 ? -14.987 -7.566 -16.292 1.00 23.24 345 PRO A C 1
ATOM 2456 O O . PRO A 1 345 ? -14.383 -7.355 -15.235 1.00 24.47 345 PRO A O 1
ATOM 2460 N N . GLY A 1 346 ? -16.240 -7.998 -16.341 1.00 22.43 346 GLY A N 1
ATOM 2461 C CA . GLY A 1 346 ? -16.926 -8.480 -15.148 1.00 23.52 346 GLY A CA 1
ATOM 2462 C C . GLY A 1 346 ? -16.477 -9.886 -14.803 1.00 23.55 346 GLY A C 1
ATOM 2463 O O . GLY A 1 346 ? -15.499 -10.394 -15.359 1.00 24.63 346 GLY A O 1
ATOM 2464 N N . ALA A 1 347 ? -17.209 -10.519 -13.892 1.00 23.36 347 ALA A N 1
ATOM 2465 C CA . ALA A 1 347 ? -16.886 -11.860 -13.410 1.00 25.23 347 ALA A CA 1
ATOM 2466 C C . ALA A 1 347 ? -17.061 -12.952 -14.471 1.00 24.48 347 ALA A C 1
ATOM 2467 O O . ALA A 1 347 ? -16.528 -14.053 -14.316 1.00 23.75 347 ALA A O 1
ATOM 2469 N N . TYR A 1 348 ? -17.817 -12.649 -15.526 1.00 22.92 348 TYR A N 1
ATOM 2470 C CA . TYR A 1 348 ? -18.133 -13.617 -16.578 1.00 23.22 348 TYR A CA 1
ATOM 2471 C C . TYR A 1 348 ? -17.887 -13.004 -17.957 1.00 22.10 348 TYR A C 1
ATOM 2472 O O . TYR A 1 348 ? -18.818 -12.779 -18.736 1.00 21.89 348 TYR A O 1
ATOM 2481 N N . TYR A 1 349 ? -16.621 -12.727 -18.253 1.00 23.01 349 TYR A N 1
ATOM 2482 C CA . TYR A 1 349 ? -16.276 -12.119 -19.533 1.00 21.64 349 TYR A CA 1
ATOM 2483 C C . TYR A 1 349 ? -16.215 -13.199 -20.624 1.00 21.52 349 TYR A C 1
ATOM 2484 O O . TYR A 1 349 ? -15.158 -13.773 -20.917 1.00 20.60 349 TYR A O 1
ATOM 2493 N N . LEU A 1 350 ? -17.374 -13.447 -21.224 1.00 20.43 350 LEU A N 1
ATOM 2494 C CA . LEU A 1 350 ? -17.574 -14.570 -22.143 1.00 20.69 350 LEU A CA 1
ATOM 2495 C C . LEU A 1 350 ? -16.602 -14.604 -23.330 1.00 21.98 350 LEU A C 1
ATOM 2496 O O . LEU A 1 350 ? -16.145 -15.683 -23.701 1.00 23.76 350 LEU A O 1
ATOM 2501 N N . PRO A 1 351 ? -16.283 -13.439 -23.930 1.00 20.04 351 PRO A N 1
ATOM 2502 C CA . PRO A 1 351 ? -15.393 -13.490 -25.104 1.00 20.78 351 PRO A CA 1
ATOM 2503 C C . PRO A 1 351 ? -13.976 -14.001 -24.824 1.00 21.23 351 PRO A C 1
ATOM 2504 O O . PRO A 1 351 ? -13.334 -14.549 -25.722 1.00 23.26 351 PRO A O 1
ATOM 2508 N N . GLY A 1 352 ? -13.497 -13.823 -23.597 1.00 21.84 352 GLY A N 1
ATOM 2509 C CA . GLY A 1 352 ? -12.176 -14.302 -23.201 1.00 22.58 352 GLY A CA 1
ATOM 2510 C C . GLY A 1 352 ? -11.033 -13.439 -23.702 1.00 21.71 352 GLY A C 1
ATOM 2511 O O . GLY A 1 352 ? -11.252 -12.416 -24.370 1.00 18.82 352 GLY A O 1
ATOM 2512 N N . PRO A 1 353 ? -9.792 -13.835 -23.376 1.00 22.44 353 PRO A N 1
ATOM 2513 C CA . PRO A 1 353 ? -8.649 -13.010 -23.746 1.00 22.88 353 PRO A CA 1
ATOM 2514 C C . PRO A 1 353 ? -8.491 -12.900 -25.255 1.00 19.40 353 PRO A C 1
ATOM 2515 O O . PRO A 1 353 ? -8.780 -13.851 -25.982 1.00 19.90 353 PRO A O 1
ATOM 2519 N N . GLY A 1 354 ? -8.071 -11.726 -25.709 1.00 18.75 354 GLY A N 1
ATOM 2520 C CA . GLY A 1 354 ? -7.809 -11.490 -27.121 1.00 18.39 354 GLY A CA 1
ATOM 2521 C C . GLY A 1 354 ? -9.048 -11.174 -27.928 1.00 17.53 354 GLY A C 1
ATOM 2522 O O . GLY A 1 354 ? -8.976 -11.114 -29.150 1.00 18.00 354 GLY A O 1
ATOM 2523 N N . VAL A 1 355 ? -10.178 -10.966 -27.248 1.00 16.82 355 VAL A N 1
ATOM 2524 C CA . VAL A 1 355 ? -11.449 -10.660 -27.906 1.00 16.02 355 VAL A CA 1
ATOM 2525 C C . VAL A 1 355 ? -12.146 -9.536 -27.143 1.00 16.55 355 VAL A C 1
ATOM 2526 O O . VAL A 1 355 ? -12.347 -9.635 -25.933 1.00 18.13 355 VAL A O 1
ATOM 2530 N N . GLY A 1 356 ? -12.496 -8.474 -27.868 1.00 16.41 356 GLY A N 1
ATOM 2531 C CA . GLY A 1 356 ? -13.261 -7.353 -27.331 1.00 17.01 356 GLY A CA 1
ATOM 2532 C C . GLY A 1 356 ? -14.722 -7.447 -27.748 1.00 17.11 356 GLY A C 1
ATOM 2533 O O . GLY A 1 356 ? -15.207 -8.513 -28.127 1.00 17.18 356 GLY A O 1
ATOM 2534 N N . PHE A 1 357 ? -15.421 -6.322 -27.684 1.00 17.16 357 PHE A N 1
ATOM 2535 C CA . PHE A 1 357 ? -16.844 -6.297 -27.970 1.00 16.21 357 PHE A CA 1
ATOM 2536 C C . PHE A 1 357 ? -17.232 -4.925 -28.488 1.00 16.26 357 PHE A C 1
ATOM 2537 O O . PHE A 1 357 ? -16.835 -3.901 -27.927 1.00 17.15 357 PHE A O 1
ATOM 2545 N N . GLY A 1 358 ? -17.987 -4.924 -29.583 1.00 15.98 358 GLY A N 1
ATOM 2546 C CA . GLY A 1 358 ? -18.459 -3.704 -30.215 1.00 15.87 358 GLY A CA 1
ATOM 2547 C C . GLY A 1 358 ? -19.933 -3.497 -29.951 1.00 16.64 358 GLY A C 1
ATOM 2548 O O . GLY A 1 358 ? -20.408 -3.703 -28.833 1.00 18.46 358 GLY A O 1
ATOM 2549 N N . LEU A 1 359 ? -20.659 -3.086 -30.982 1.00 16.74 359 LEU A N 1
ATOM 2550 C CA . LEU A 1 359 ? -22.097 -2.891 -30.868 1.00 16.73 359 LEU A CA 1
ATOM 2551 C C . LEU A 1 359 ? -22.786 -4.144 -31.406 1.00 17.65 359 LEU A C 1
ATOM 2552 O O . LEU A 1 359 ? -23.181 -4.214 -32.576 1.00 18.00 359 LEU A O 1
ATOM 2557 N N . GLY A 1 360 ? -22.871 -5.152 -30.540 1.00 17.43 360 GLY A N 1
ATOM 2558 C CA . GLY A 1 360 ? -23.557 -6.406 -30.853 1.00 18.17 360 GLY A CA 1
ATOM 2559 C C . GLY A 1 360 ? -22.700 -7.522 -31.427 1.00 18.63 360 GLY A C 1
ATOM 2560 O O . GLY A 1 360 ? -23.234 -8.561 -31.796 1.00 19.75 360 GLY A O 1
ATOM 2561 N N . PHE A 1 361 ? -21.383 -7.313 -31.507 1.00 17.92 361 PHE A N 1
ATOM 2562 C CA . PHE A 1 361 ? -20.452 -8.332 -31.999 1.00 17.43 361 PHE A CA 1
ATOM 2563 C C . PHE A 1 361 ? -19.256 -8.488 -31.071 1.00 16.55 361 PHE A C 1
ATOM 2564 O O . PHE A 1 361 ? -18.718 -7.497 -30.580 1.00 17.40 361 PHE A O 1
ATOM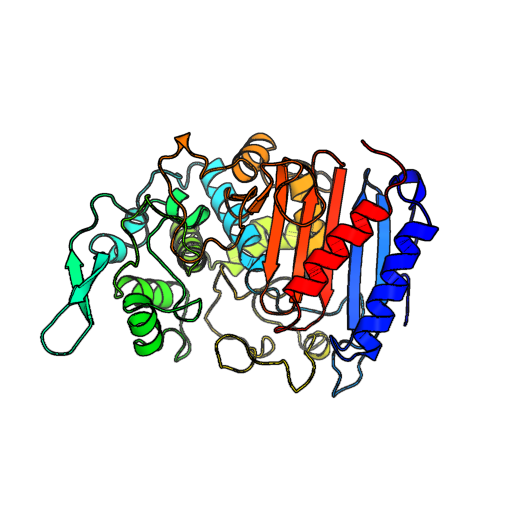 2572 N N . ALA A 1 362 ? -18.823 -9.727 -30.853 1.00 16.82 362 ALA A N 1
ATOM 2573 C CA . ALA A 1 362 ? -17.474 -9.971 -30.338 1.00 17.70 362 ALA A CA 1
ATOM 2574 C C . ALA A 1 362 ? -16.486 -9.577 -31.435 1.00 17.95 362 ALA A C 1
ATOM 2575 O O . ALA A 1 362 ? -16.714 -9.887 -32.603 1.00 17.66 362 ALA A O 1
ATOM 2577 N N . VAL A 1 363 ? -15.406 -8.891 -31.061 1.00 16.46 363 VAL A N 1
ATOM 2578 C CA . VAL A 1 363 ? -14.430 -8.370 -32.016 1.00 16.87 363 VAL A CA 1
ATOM 2579 C C . VAL A 1 363 ? -13.049 -8.905 -31.646 1.00 16.51 363 VAL A C 1
ATOM 2580 O O . VAL A 1 363 ? -12.542 -8.593 -30.575 1.00 17.47 363 VAL A O 1
ATOM 2584 N N . ARG A 1 364 ? -12.442 -9.719 -32.510 1.00 16.34 364 ARG A N 1
ATOM 2585 C CA . ARG A 1 364 ? -11.117 -10.266 -32.210 1.00 16.49 364 ARG A CA 1
ATOM 2586 C C . ARG A 1 364 ? -10.079 -9.137 -32.216 1.00 16.72 364 ARG A C 1
ATOM 2587 O O . ARG A 1 364 ? -10.024 -8.338 -33.153 1.00 17.56 364 ARG A O 1
ATOM 2595 N N . THR A 1 365 ? -9.285 -9.052 -31.152 1.00 16.70 365 THR A N 1
ATOM 2596 C CA . THR A 1 365 ? -8.265 -8.000 -31.027 1.00 17.76 365 THR A CA 1
ATOM 2597 C C . THR A 1 365 ? -6.820 -8.496 -31.157 1.00 18.91 365 THR A C 1
ATOM 2598 O O . THR A 1 365 ? -5.926 -7.694 -31.431 1.00 21.34 365 THR A O 1
ATOM 2602 N N . GLU A 1 366 ? -6.591 -9.792 -30.945 1.00 20.17 366 GLU A N 1
ATOM 2603 C CA . GLU A 1 366 ? -5.254 -10.397 -31.049 1.00 18.59 366 GLU A CA 1
ATOM 2604 C C . GLU A 1 366 ? -5.231 -11.464 -32.131 1.00 19.07 366 GLU A C 1
ATOM 2605 O O . GLU A 1 366 ? -6.214 -12.181 -32.318 1.00 19.82 366 GLU A O 1
ATOM 2611 N N . ALA A 1 367 ? -4.102 -11.579 -32.822 1.00 19.45 367 ALA A N 1
ATOM 2612 C CA . ALA A 1 367 ? -3.937 -12.592 -33.865 1.00 20.39 367 ALA A CA 1
ATOM 2613 C C . ALA A 1 367 ? -3.858 -13.980 -33.243 1.00 19.61 367 ALA A C 1
ATOM 2614 O O . ALA A 1 367 ? -4.477 -14.926 -33.732 1.00 20.42 367 ALA A O 1
ATOM 2616 N N . GLY A 1 368 ? -3.076 -14.089 -32.173 1.00 18.91 368 GLY A N 1
ATOM 2617 C CA . GLY A 1 368 ? -3.005 -15.300 -31.365 1.00 20.40 368 GLY A CA 1
ATOM 2618 C C . GLY A 1 368 ? -3.877 -15.138 -30.132 1.00 19.89 368 GLY A C 1
ATOM 2619 O O . GLY A 1 368 ? -4.945 -14.522 -30.197 1.00 22.55 368 GLY A O 1
ATOM 2620 N N . VAL A 1 369 ? -3.410 -15.697 -29.018 1.00 20.43 369 VAL A N 1
ATOM 2621 C CA . VAL A 1 369 ? -4.033 -15.564 -27.693 1.00 19.32 369 VAL A CA 1
ATOM 2622 C C . VAL A 1 369 ? -5.353 -16.312 -27.552 1.00 18.14 369 VAL A C 1
ATOM 2623 O O . VAL A 1 369 ? -5.425 -17.284 -26.801 1.00 17.83 369 VAL A O 1
ATOM 2627 N N . THR A 1 370 ? -6.398 -15.873 -28.249 1.00 18.24 370 THR A N 1
ATOM 2628 C CA . THR A 1 370 ? -7.664 -16.603 -28.189 1.00 18.53 370 THR A CA 1
ATOM 2629 C C . THR A 1 370 ? -7.409 -17.994 -28.788 1.00 17.99 370 THR A C 1
ATOM 2630 O O . THR A 1 370 ? -6.714 -18.105 -29.805 1.00 17.49 370 THR A O 1
ATOM 2634 N N . PRO A 1 371 ? -7.928 -19.053 -28.142 1.00 17.13 371 PRO A N 1
ATOM 2635 C CA . PRO A 1 371 ? -7.544 -20.421 -28.495 1.00 18.29 371 PRO A CA 1
ATOM 2636 C C . PRO A 1 371 ? -8.309 -21.009 -29.686 1.00 18.17 371 PRO A C 1
ATOM 2637 O O . PRO A 1 371 ? -8.561 -22.205 -29.720 1.00 22.96 371 PRO A O 1
ATOM 2641 N N . VAL A 1 372 ? -8.686 -20.168 -30.640 1.00 18.37 372 VAL A N 1
ATOM 2642 C CA . VAL A 1 372 ? -9.289 -20.613 -31.893 1.00 18.51 372 VAL A CA 1
ATOM 2643 C C . VAL A 1 372 ? -8.743 -19.763 -33.016 1.00 18.32 372 VAL A C 1
ATOM 2644 O O . VAL A 1 372 ? -8.348 -18.613 -32.803 1.00 17.85 372 VAL A O 1
ATOM 2648 N N . GLU A 1 373 ? -8.726 -20.330 -34.216 1.00 18.86 373 GLU A N 1
ATOM 2649 C CA . GLU A 1 373 ? -8.268 -19.597 -35.381 1.00 18.94 373 GLU A CA 1
ATOM 2650 C C . GLU A 1 373 ? -9.229 -18.460 -35.734 1.00 18.54 373 GLU A C 1
ATOM 2651 O O . GLU A 1 373 ? -10.410 -18.465 -35.358 1.00 17.79 373 GLU A O 1
ATOM 2657 N N . GLY A 1 374 ? -8.696 -17.476 -36.444 1.00 19.03 374 GLY A N 1
ATOM 2658 C CA . GLY A 1 374 ? -9.451 -16.297 -36.832 1.00 19.42 374 GLY A CA 1
ATOM 2659 C C . GLY A 1 374 ? -8.537 -15.171 -37.270 1.00 18.82 374 GLY A C 1
ATOM 2660 O O . GLY A 1 374 ? -7.324 -15.367 -37.441 1.00 17.63 374 GLY A O 1
ATOM 2661 N N . SER A 1 375 ? -9.127 -13.992 -37.435 1.00 18.20 375 SER A N 1
ATOM 2662 C CA . SER A 1 375 ? -8.410 -12.807 -37.891 1.00 20.00 375 SER A CA 1
ATOM 2663 C C . SER A 1 375 ? -8.717 -11.632 -36.990 1.00 19.49 375 SER A C 1
ATOM 2664 O O . SER A 1 375 ? -9.859 -11.459 -36.557 1.00 17.57 375 SER A O 1
ATOM 2667 N N . VAL A 1 376 ? -7.707 -10.809 -36.727 1.00 18.60 376 VAL A N 1
ATOM 2668 C CA . VAL A 1 376 ? -7.941 -9.554 -36.013 1.00 18.55 376 VAL A CA 1
ATOM 2669 C C . VAL A 1 376 ? -9.049 -8.808 -36.748 1.00 17.99 376 VAL A C 1
ATOM 2670 O O . VAL A 1 376 ? -9.032 -8.689 -37.985 1.00 17.91 376 VAL A O 1
ATOM 2674 N N . GLY A 1 377 ? -10.028 -8.344 -35.984 1.00 17.80 377 GLY A N 1
ATOM 2675 C CA . GLY A 1 377 ? -11.178 -7.639 -36.534 1.00 19.01 377 GLY A CA 1
ATOM 2676 C C . GLY A 1 377 ? -12.374 -8.518 -36.855 1.00 17.61 377 GLY A C 1
ATOM 2677 O O . GLY A 1 377 ? -13.425 -7.993 -37.240 1.00 17.56 377 GLY A O 1
ATOM 2678 N N . ASP A 1 378 ? -12.253 -9.843 -36.712 1.00 16.73 378 ASP A N 1
ATOM 2679 C CA . ASP A 1 378 ? -13.402 -10.696 -37.037 1.00 17.77 378 ASP A CA 1
ATOM 2680 C C . ASP A 1 378 ? -14.520 -10.489 -36.010 1.00 17.91 378 ASP A C 1
ATOM 2681 O O . ASP A 1 378 ? -14.264 -10.109 -34.859 1.00 18.05 378 ASP A O 1
ATOM 2686 N N . LEU A 1 379 ? -15.748 -10.664 -36.489 1.00 17.44 379 LEU A N 1
ATOM 2687 C CA . LEU A 1 379 ? -16.971 -10.363 -35.757 1.00 18.22 379 LEU A CA 1
ATOM 2688 C C . LEU A 1 379 ? -17.782 -11.635 -35.609 1.00 18.00 379 LEU A C 1
ATOM 2689 O O . LEU A 1 379 ? -17.909 -12.400 -36.561 1.00 19.84 379 LEU A O 1
ATOM 2694 N N . SER A 1 380 ? -18.345 -11.860 -34.428 1.00 17.31 380 SER A N 1
ATOM 2695 C CA . SER A 1 380 ? -19.054 -13.111 -34.177 1.00 18.54 380 SER A CA 1
ATOM 2696 C C . SER A 1 380 ? -19.983 -13.036 -32.979 1.00 18.72 380 SER A C 1
ATOM 2697 O O . SER A 1 380 ? -19.846 -12.166 -32.116 1.00 18.46 380 SER A O 1
ATOM 2700 N N . TRP A 1 381 ? -20.938 -13.956 -32.966 1.00 18.99 381 TRP A N 1
ATOM 2701 C CA . TRP A 1 381 ? -21.728 -14.271 -31.792 1.00 17.87 381 TRP A CA 1
ATOM 2702 C C . TRP A 1 381 ? -22.447 -15.594 -32.071 1.00 19.83 381 TRP A C 1
ATOM 2703 O O . TRP A 1 381 ? -22.337 -16.140 -33.172 1.00 20.35 381 TRP A O 1
ATOM 2714 N N . GLY A 1 382 ? -23.152 -16.114 -31.073 1.00 20.07 382 GLY A N 1
ATOM 2715 C CA . GLY A 1 382 ? -23.832 -17.399 -31.184 1.00 19.54 382 GLY A CA 1
ATOM 2716 C C . GLY A 1 382 ? -25.134 -17.407 -30.416 1.00 20.94 382 GLY A C 1
ATOM 2717 O O . GLY A 1 382 ? -25.501 -16.410 -29.787 1.00 23.42 382 GLY A O 1
ATOM 2718 N N . GLY A 1 383 ? -25.835 -18.534 -30.475 1.00 19.89 383 GLY A N 1
ATOM 2719 C CA . GLY A 1 383 ? -27.081 -18.718 -29.741 1.00 20.18 383 GLY A CA 1
ATOM 2720 C C . GLY A 1 383 ? -27.078 -20.013 -28.956 1.00 20.45 383 GLY A C 1
ATOM 2721 O O . GLY A 1 383 ? -26.505 -21.011 -29.393 1.00 20.92 383 GLY A O 1
ATOM 2722 N N . ALA A 1 384 ? -27.756 -19.998 -27.810 1.00 20.15 384 ALA A N 1
ATOM 2723 C CA . ALA A 1 384 ? -27.760 -21.120 -26.873 1.00 21.58 384 ALA A CA 1
ATOM 2724 C C . ALA A 1 384 ? -28.373 -22.401 -27.442 1.00 21.34 384 ALA A C 1
ATOM 2725 O O . ALA A 1 384 ? -28.209 -23.464 -26.852 1.00 22.51 384 ALA A O 1
ATOM 2727 N N . GLY A 1 385 ? -29.088 -22.285 -28.564 1.00 22.13 385 GLY A N 1
ATOM 2728 C CA . GLY A 1 385 ? -29.698 -23.428 -29.247 1.00 21.88 385 GLY A CA 1
ATOM 2729 C C . GLY A 1 385 ? -28.864 -24.031 -30.368 1.00 21.48 385 GLY A C 1
ATOM 2730 O O . GLY A 1 385 ? -29.362 -24.871 -31.122 1.00 23.68 385 GLY A O 1
ATOM 2731 N N . GLY A 1 386 ? -27.603 -23.608 -30.478 1.00 20.79 386 GLY A N 1
ATOM 2732 C CA . GLY A 1 386 ? -26.618 -24.271 -31.335 1.00 21.30 386 GLY A CA 1
ATOM 2733 C C . GLY A 1 386 ? -26.197 -23.524 -32.590 1.00 19.97 386 GLY A C 1
ATOM 2734 O O . GLY A 1 386 ? -25.345 -24.008 -33.333 1.00 21.81 386 GLY A O 1
ATOM 2735 N N . THR A 1 387 ? -26.765 -22.343 -32.814 1.00 20.41 387 THR A N 1
ATOM 2736 C CA . THR A 1 387 ? -26.469 -21.543 -34.002 1.00 19.66 387 THR A CA 1
ATOM 2737 C C . THR A 1 387 ? -25.273 -20.611 -33.755 1.00 19.30 387 THR A C 1
ATOM 2738 O O . THR A 1 387 ? -25.087 -20.106 -32.644 1.00 18.50 387 THR A O 1
ATOM 2742 N N . VAL A 1 388 ? -24.462 -20.397 -34.791 1.00 18.26 388 VAL A N 1
ATOM 2743 C CA . VAL A 1 388 ? -23.304 -19.494 -34.705 1.00 17.77 388 VAL A CA 1
ATOM 2744 C C . VAL A 1 388 ? -23.033 -18.842 -36.058 1.00 18.38 388 VAL A C 1
ATOM 2745 O O . VAL A 1 388 ? -23.443 -19.356 -37.105 1.00 19.61 388 VAL A O 1
ATOM 2749 N N . PHE A 1 389 ? -22.356 -17.701 -36.031 1.00 18.62 389 PHE A N 1
ATOM 2750 C CA . PHE A 1 389 ? -21.864 -17.081 -37.253 1.00 17.88 389 PHE A CA 1
ATOM 2751 C C . PHE A 1 389 ? -20.571 -16.343 -36.962 1.00 18.04 389 PHE A C 1
ATOM 2752 O O . PHE A 1 389 ? -20.267 -16.018 -35.806 1.00 17.91 389 PHE A O 1
ATOM 2760 N N . TRP A 1 390 ? -19.809 -16.081 -38.016 1.00 17.58 390 TRP A N 1
ATOM 2761 C CA . TRP A 1 390 ? -18.790 -15.057 -37.944 1.00 18.13 390 TRP A CA 1
ATOM 2762 C C . TRP A 1 390 ? -18.596 -14.365 -39.280 1.00 18.73 390 TRP A C 1
ATOM 2763 O O . TRP A 1 390 ? -19.032 -14.862 -40.325 1.00 19.10 390 TRP A O 1
ATOM 2774 N N . ILE A 1 391 ? -18.012 -13.175 -39.195 1.00 18.20 391 ILE A N 1
ATOM 2775 C CA . ILE A 1 391 ? -17.736 -12.312 -40.327 1.00 18.39 391 ILE A CA 1
ATOM 2776 C C . ILE A 1 391 ? -16.273 -11.901 -40.190 1.00 18.65 391 ILE A C 1
ATOM 2777 O O . ILE A 1 391 ? -15.865 -11.416 -39.138 1.00 20.82 391 ILE A O 1
ATOM 2782 N N . ASP A 1 392 ? -15.493 -12.114 -41.245 1.00 17.76 392 ASP A N 1
ATOM 2783 C CA . ASP A 1 392 ? -14.060 -11.833 -41.235 1.00 18.07 392 ASP A CA 1
ATOM 2784 C C . ASP A 1 392 ? -13.742 -10.888 -42.396 1.00 19.11 392 A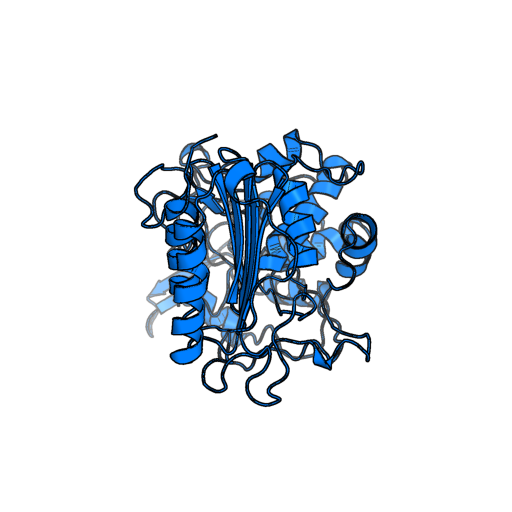SP A C 1
ATOM 2785 O O . ASP A 1 392 ? -13.496 -11.341 -43.520 1.00 20.71 392 ASP A O 1
ATOM 2790 N N . PRO A 1 393 ? -13.769 -9.567 -42.132 1.00 19.79 393 PRO A N 1
ATOM 2791 C CA . PRO A 1 393 ? -13.513 -8.588 -43.190 1.00 21.02 393 PRO A CA 1
ATOM 2792 C C . PRO A 1 393 ? -12.158 -8.763 -43.875 1.00 20.91 393 PRO A C 1
ATOM 2793 O O . PRO A 1 393 ? -12.081 -8.662 -45.097 1.00 22.38 393 PRO A O 1
ATOM 2797 N N . LYS A 1 394 ? -11.111 -9.039 -43.097 1.00 19.71 394 LYS A N 1
ATOM 2798 C CA . LYS A 1 394 ? -9.769 -9.236 -43.655 1.00 21.44 394 LYS A CA 1
ATOM 2799 C C . LYS A 1 394 ? -9.762 -10.323 -44.733 1.00 21.30 394 LYS A C 1
ATOM 2800 O O . LYS A 1 394 ? -9.092 -10.183 -45.753 1.00 24.81 394 LYS A O 1
ATOM 2806 N N . GLU A 1 395 ? -10.507 -11.400 -44.500 1.00 20.25 395 GLU A N 1
ATOM 2807 C CA . GLU A 1 395 ? -10.517 -12.544 -45.412 1.00 20.23 395 GLU A CA 1
ATOM 2808 C C . GLU A 1 395 ? -11.746 -12.603 -46.324 1.00 20.99 395 GLU A C 1
ATOM 2809 O O . GLU A 1 395 ? -11.975 -13.618 -46.986 1.00 21.02 395 GLU A O 1
ATOM 2815 N N . ASN A 1 396 ? -12.516 -11.514 -46.368 1.00 22.00 396 ASN A N 1
ATOM 2816 C CA . ASN A 1 396 ? -13.725 -11.416 -47.198 1.00 24.31 396 ASN A CA 1
ATOM 2817 C C . ASN A 1 396 ? -14.653 -12.607 -46.980 1.00 22.44 396 ASN A C 1
ATOM 2818 O O . ASN A 1 396 ? -15.209 -13.145 -47.944 1.00 22.19 396 ASN A O 1
ATOM 2823 N N . LEU A 1 397 ? -14.820 -12.997 -45.716 1.00 20.39 397 LEU A N 1
ATOM 2824 C CA . LEU A 1 397 ? -15.409 -14.282 -45.349 1.00 20.58 397 LEU A CA 1
ATOM 2825 C C . LEU A 1 397 ? -16.590 -14.125 -44.403 1.00 19.81 397 LEU A C 1
ATOM 2826 O O . LEU A 1 397 ? -16.527 -13.348 -43.450 1.00 20.78 397 LEU A O 1
ATOM 2831 N N . THR A 1 398 ? -17.666 -14.865 -44.662 1.00 19.69 398 THR A N 1
ATOM 2832 C CA . THR A 1 398 ? -18.681 -15.078 -43.638 1.00 20.45 398 THR A CA 1
ATOM 2833 C C . THR A 1 398 ? -19.110 -16.539 -43.587 1.00 20.24 398 THR A C 1
ATOM 2834 O O . THR A 1 398 ? -19.177 -17.232 -44.613 1.00 22.03 398 THR A O 1
ATOM 2838 N N . VAL A 1 399 ? -19.371 -17.000 -42.369 1.00 17.83 399 VAL A N 1
ATOM 2839 C CA . VAL A 1 399 ? -19.779 -18.369 -42.106 1.00 18.82 399 VAL A CA 1
ATOM 2840 C C . VAL A 1 399 ? -21.000 -18.358 -41.193 1.00 19.56 399 VAL A C 1
ATOM 2841 O O . VAL A 1 399 ? -21.047 -17.602 -40.221 1.00 20.17 399 VAL A O 1
ATOM 2845 N N . VAL A 1 400 ? -21.993 -19.175 -41.532 1.00 19.51 400 VAL A N 1
ATOM 2846 C CA . VAL A 1 400 ? -23.138 -19.411 -40.665 1.00 19.03 400 VAL A CA 1
ATOM 2847 C C . VAL A 1 400 ? -23.270 -20.920 -40.493 1.00 18.97 400 VAL A C 1
ATOM 2848 O O . VAL A 1 400 ? -23.101 -21.686 -41.450 1.00 20.80 400 VAL A O 1
ATOM 2852 N N . PHE A 1 401 ? -23.539 -21.341 -39.263 1.00 18.49 401 PHE A N 1
ATOM 2853 C CA . PHE A 1 401 ? -23.715 -22.747 -38.940 1.00 18.98 401 PHE A CA 1
ATOM 2854 C C . PHE A 1 401 ? -24.907 -22.899 -38.004 1.00 19.72 401 PHE A C 1
ATOM 2855 O O . PHE A 1 401 ? -25.045 -22.146 -37.036 1.00 19.44 401 PHE A O 1
ATOM 2863 N N . MET A 1 402 ? -25.759 -23.878 -38.296 1.00 20.21 402 MET A N 1
ATOM 2864 C CA . MET A 1 402 ? -26.923 -24.149 -37.468 1.00 20.37 402 MET A CA 1
ATOM 2865 C C . MET A 1 402 ? -27.136 -25.646 -37.276 1.00 19.82 402 MET A C 1
ATOM 2866 O O . MET A 1 402 ? -27.246 -26.412 -38.239 1.00 21.17 402 MET A O 1
ATOM 2871 N N . ALA A 1 403 ? -27.170 -26.043 -36.012 1.00 19.38 403 ALA A N 1
ATOM 2872 C CA . ALA A 1 403 ? -27.535 -27.391 -35.601 1.00 20.09 403 ALA A CA 1
ATOM 2873 C C . ALA A 1 403 ? -28.190 -27.263 -34.234 1.00 21.32 403 ALA A C 1
ATOM 2874 O O . ALA A 1 403 ? -27.681 -26.517 -33.381 1.00 22.97 403 ALA A O 1
ATOM 2876 N N . PRO A 1 404 ? -29.311 -27.973 -34.010 1.00 21.91 404 PRO A N 1
ATOM 2877 C CA . PRO A 1 404 ? -30.000 -27.830 -32.734 1.00 22.46 404 PRO A CA 1
ATOM 2878 C C . PRO A 1 404 ? -29.286 -28.596 -31.622 1.00 22.59 404 PRO A C 1
ATOM 2879 O O . PRO A 1 404 ? -29.208 -29.819 -31.663 1.00 23.76 404 PRO A O 1
ATOM 2883 N N . MET A 1 405 ? -28.760 -27.867 -30.646 1.00 23.15 405 MET A N 1
ATOM 2884 C CA . MET A 1 405 ? -28.001 -28.454 -29.546 1.00 22.76 405 MET A CA 1
ATOM 2885 C C . MET A 1 405 ? -27.743 -27.378 -28.500 1.00 22.46 405 MET A C 1
ATOM 2886 O O . MET A 1 405 ? -27.840 -26.191 -28.798 1.00 21.36 405 MET A O 1
ATOM 2891 N N . VAL A 1 406 ? -27.390 -27.791 -27.287 1.00 22.72 406 VAL A N 1
ATOM 2892 C CA . VAL A 1 406 ? -27.093 -26.834 -26.217 1.00 23.42 406 VAL A CA 1
ATOM 2893 C C . VAL A 1 406 ? -25.725 -27.121 -25.598 1.00 23.16 406 VAL A C 1
ATOM 2894 O O . VAL A 1 406 ? -24.779 -26.356 -25.800 1.00 24.54 406 VAL A O 1
ATOM 2898 N N . SER A 1 407 ? -25.620 -28.226 -24.866 1.00 24.07 407 SER A N 1
ATOM 2899 C CA . SER A 1 407 ? -24.422 -28.532 -24.075 1.00 26.97 407 SER A CA 1
ATOM 2900 C C . SER A 1 407 ? -23.094 -28.540 -24.861 1.00 25.36 407 SER A C 1
ATOM 2901 O O . SER A 1 407 ? -22.105 -27.978 -24.395 1.00 26.17 407 SER A O 1
ATOM 2904 N N . PRO A 1 408 ? -23.064 -29.168 -26.051 1.00 25.61 408 PRO A N 1
ATOM 2905 C CA . PRO A 1 408 ? -21.803 -29.235 -26.801 1.00 24.51 408 PRO A CA 1
ATOM 2906 C C . PRO A 1 408 ? -21.548 -28.067 -27.765 1.00 22.09 408 PRO A C 1
ATOM 2907 O O . PRO A 1 408 ? -20.584 -28.111 -28.536 1.00 21.50 408 PRO A O 1
ATOM 2911 N N . ARG A 1 409 ? -22.382 -27.032 -27.730 1.00 21.07 409 ARG A N 1
ATOM 2912 C CA . ARG A 1 409 ? -22.354 -26.020 -28.795 1.00 21.35 409 ARG A CA 1
ATOM 2913 C C . ARG A 1 409 ? -21.000 -25.325 -28.937 1.00 21.99 409 ARG A C 1
ATOM 2914 O O . ARG A 1 409 ? -20.499 -25.168 -30.054 1.00 20.91 409 ARG A O 1
ATOM 2922 N N . ALA A 1 410 ? -20.400 -24.931 -27.815 1.00 22.23 410 ALA A N 1
ATOM 2923 C CA . ALA A 1 410 ? -19.167 -24.143 -27.851 1.00 22.69 410 ALA A CA 1
ATOM 2924 C C . ALA A 1 410 ? -18.014 -24.909 -28.496 1.00 21.35 410 ALA A C 1
ATOM 2925 O O . ALA A 1 410 ? -17.278 -24.354 -29.317 1.00 20.39 410 ALA A O 1
ATOM 2927 N N . ARG A 1 411 ? -17.859 -26.183 -28.143 1.00 21.01 411 ARG A N 1
ATOM 2928 C CA . ARG A 1 411 ? -16.746 -26.962 -28.684 1.00 23.16 411 ARG A CA 1
ATOM 2929 C C . ARG A 1 411 ? -16.930 -27.200 -30.179 1.00 21.03 411 ARG A C 1
ATOM 2930 O O . ARG A 1 411 ? -15.957 -27.203 -30.923 1.00 20.97 411 ARG A O 1
ATOM 2938 N N . VAL A 1 412 ? -18.178 -27.368 -30.616 1.00 20.25 412 VAL A N 1
ATOM 2939 C CA . VAL A 1 412 ? -18.466 -27.528 -32.046 1.00 20.99 412 VAL A CA 1
ATOM 2940 C C . VAL A 1 412 ? -18.137 -26.239 -32.803 1.00 20.64 412 VAL A C 1
ATOM 2941 O O . VAL A 1 412 ? -17.462 -26.275 -33.832 1.00 19.61 412 VAL A O 1
ATOM 2945 N N . TRP A 1 413 ? -18.596 -25.105 -32.279 1.00 20.23 413 TRP A N 1
ATOM 2946 C CA . TRP A 1 413 ? -18.346 -23.811 -32.921 1.00 19.79 413 TRP A CA 1
ATOM 2947 C C . TRP A 1 413 ? -16.853 -23.503 -33.050 1.00 18.99 413 TRP A C 1
ATOM 2948 O O . TRP A 1 413 ? -16.388 -23.038 -34.093 1.00 19.94 413 TRP A O 1
ATOM 2959 N N . ARG A 1 414 ? -16.107 -23.746 -31.978 1.00 19.75 414 ARG A N 1
ATOM 2960 C CA . ARG A 1 414 ? -14.667 -23.507 -31.987 1.00 21.22 414 ARG A CA 1
ATOM 2961 C C . ARG A 1 414 ? -13.959 -24.432 -32.968 1.00 19.77 414 ARG A C 1
ATOM 2962 O O . ARG A 1 414 ? -13.091 -23.996 -33.722 1.00 20.69 414 ARG A O 1
ATOM 2970 N N . THR A 1 415 ? -14.342 -25.704 -32.966 1.00 19.17 415 THR A N 1
ATOM 2971 C CA . THR A 1 415 ? -13.759 -26.670 -33.890 1.00 20.16 415 THR A CA 1
ATOM 2972 C C . THR A 1 415 ? -14.027 -26.263 -35.341 1.00 18.81 415 THR A C 1
ATOM 2973 O O . THR A 1 415 ? -13.136 -26.344 -36.176 1.00 21.18 415 THR A O 1
ATOM 2977 N N . LEU A 1 416 ? -15.242 -25.806 -35.634 1.00 19.85 416 LEU A N 1
ATOM 2978 C CA . LEU A 1 416 ? -15.577 -25.371 -36.991 1.00 20.45 416 LEU A CA 1
ATOM 2979 C C . LEU A 1 416 ? -14.724 -24.189 -37.454 1.00 20.06 416 LEU A C 1
ATOM 2980 O O . LEU A 1 416 ? -14.323 -24.139 -38.609 1.00 19.92 416 LEU A O 1
ATOM 2985 N N . ARG A 1 417 ? -14.453 -23.235 -36.567 1.00 20.73 417 ARG A N 1
ATOM 2986 C CA . ARG A 1 417 ? -13.501 -22.169 -36.885 1.00 20.67 417 ARG A CA 1
ATOM 2987 C C . ARG A 1 417 ? -12.160 -22.723 -37.314 1.00 19.20 417 ARG A C 1
ATOM 2988 O O . ARG A 1 417 ? -11.608 -22.317 -38.332 1.00 19.97 417 ARG A O 1
ATOM 2996 N N . ASN A 1 418 ? -11.625 -23.636 -36.508 1.00 18.70 418 ASN A N 1
ATOM 2997 C CA . ASN A 1 418 ? -10.333 -24.238 -36.802 1.00 19.16 418 ASN A CA 1
ATOM 2998 C C . ASN A 1 418 ? -10.336 -24.971 -38.146 1.00 19.60 418 ASN A C 1
ATOM 2999 O O . ASN A 1 418 ? -9.381 -24.857 -38.920 1.00 19.70 418 ASN A O 1
ATOM 3004 N N . ILE A 1 419 ? -11.413 -25.700 -38.435 1.00 19.31 419 ILE A N 1
ATOM 3005 C CA . ILE A 1 419 ? -11.499 -26.434 -39.706 1.00 20.17 419 ILE A CA 1
ATOM 3006 C C . ILE A 1 419 ? -11.607 -25.477 -40.895 1.00 19.71 419 ILE A C 1
ATOM 3007 O O . ILE A 1 419 ? -10.919 -25.654 -41.906 1.00 20.08 419 ILE A O 1
ATOM 3012 N N . VAL A 1 420 ? -12.457 -24.462 -40.780 1.00 18.97 420 VAL A N 1
ATOM 3013 C CA . VAL A 1 420 ? -12.631 -23.503 -41.874 1.00 19.44 420 VAL A CA 1
ATOM 3014 C C . VAL A 1 420 ? -11.314 -22.798 -42.186 1.00 19.47 420 VAL A C 1
ATOM 3015 O O . VAL A 1 420 ? -10.868 -22.783 -43.332 1.00 19.61 420 VAL A O 1
ATOM 3019 N N . TYR A 1 421 ? -10.677 -22.230 -41.167 1.00 20.14 421 TYR A N 1
ATOM 3020 C CA . TYR A 1 421 ? -9.414 -21.538 -41.389 1.00 19.78 421 TYR A CA 1
ATOM 3021 C C . TYR A 1 421 ? -8.306 -22.508 -41.798 1.00 19.75 421 TYR A C 1
ATOM 3022 O O . TYR A 1 421 ? -7.440 -22.158 -42.593 1.00 19.99 421 TYR A O 1
ATOM 3031 N N . GLY A 1 422 ? -8.363 -23.735 -41.287 1.00 20.65 422 GLY A N 1
ATOM 3032 C CA . GLY A 1 422 ? -7.422 -24.779 -41.684 1.00 20.89 422 GLY A CA 1
ATOM 3033 C C . GLY A 1 422 ? -7.577 -25.245 -43.125 1.00 20.29 422 GLY A C 1
ATOM 3034 O O . GLY A 1 422 ? -6.686 -25.914 -43.656 1.00 22.44 422 GLY A O 1
ATOM 3035 N N . ALA A 1 423 ? -8.704 -24.906 -43.749 1.00 19.97 423 ALA A N 1
ATOM 3036 C CA . ALA A 1 423 ? -8.988 -25.279 -45.142 1.00 21.25 423 ALA A CA 1
ATOM 3037 C C . ALA A 1 423 ? -8.587 -24.221 -46.174 1.00 22.81 423 ALA A C 1
ATOM 3038 O O . ALA A 1 423 ? -8.776 -24.430 -47.377 1.00 23.28 423 ALA A O 1
ATOM 3040 N N . PHE A 1 424 ? -8.058 -23.089 -45.713 1.00 22.76 424 PHE A N 1
ATOM 3041 C CA . PHE A 1 424 ? -7.593 -22.024 -46.602 1.00 21.55 424 PHE A CA 1
ATOM 3042 C C . PHE A 1 424 ? -6.464 -22.524 -47.502 1.00 22.68 424 PHE A C 1
ATOM 3043 O O . PHE A 1 424 ? -5.589 -23.271 -47.060 1.00 22.34 424 PHE A O 1
ATOM 3051 N N . ASP A 1 425 ? -6.487 -22.111 -48.764 1.00 25.26 425 ASP A N 1
ATOM 3052 C CA . ASP A 1 425 ? -5.335 -22.292 -49.644 1.00 27.22 425 ASP A CA 1
ATOM 3053 C C . ASP A 1 425 ? -4.564 -20.989 -49.829 1.00 27.02 425 ASP A C 1
ATOM 3054 O O . ASP A 1 425 ? -3.426 -20.999 -50.296 1.00 27.66 425 ASP A O 1
ATOM 3059 N N . ARG A 1 426 ? -5.183 -19.868 -49.473 1.00 27.69 426 ARG A N 1
ATOM 3060 C CA . ARG A 1 426 ? -4.530 -18.568 -49.595 1.00 29.01 426 ARG A CA 1
ATOM 3061 C C . ARG A 1 426 ? -5.169 -17.525 -48.690 1.00 28.24 426 ARG A C 1
ATOM 3062 O O . ARG A 1 426 ? -6.306 -17.688 -48.241 1.00 30.71 426 ARG A O 1
ATOM 3070 N N . LEU A 1 427 ? -4.419 -16.455 -48.445 1.00 27.89 427 LEU A N 1
ATOM 3071 C CA . LEU A 1 427 ? -4.866 -15.320 -47.642 1.00 27.77 427 LEU A CA 1
ATOM 3072 C C . LEU A 1 427 ? -5.274 -14.172 -48.566 1.00 28.87 427 LEU A C 1
ATOM 3073 O O . LEU A 1 427 ? -4.721 -14.030 -49.658 1.00 32.83 427 LEU A O 1
ATOM 3078 N N . GLU A 1 428 ? -6.234 -13.358 -48.132 1.00 28.52 428 GLU A N 1
ATOM 3079 C CA . GLU A 1 428 ? -6.689 -12.209 -48.925 1.00 32.04 428 GLU A CA 1
ATOM 3080 C C . GLU A 1 428 ? -5.978 -10.930 -48.512 1.00 40.28 428 GLU A C 1
ATOM 3081 O O . GLU A 1 428 ? -5.637 -10.749 -47.344 1.00 47.97 428 GLU A O 1
#

Radius of gyration: 20.69 Å; Cα contacts (8 Å, |Δi|>4): 914; chains: 1; bounding box: 46×52×67 Å

CATH classification: 3.40.710.10

Secondary structure (DSSP, 8-state):
-EEESS---TTTTTB-HHHHHHHHHHHHHHHHTTS-SEEEEEEEETTEEEEEEEEEBS-TTT-PBP-TT-BEE-GGGHHHHHHHHHHHHHHTTS--SSSBGGGTSGGGTT-EEEEEEEETTEEEEEEEE-SSPPBHHHHHHT-SS---TTSS--HHHHHHHHTTTT-SS--HHHHHHHHHTSPBSS-TTTEE--STHHHHHHHHHHHHHSS-HHHHHIIIIIHHHT-TT-BSS---TTTGGGB----GGG-EETTEEPP-TTS--S---TTT--EE-HHHHHHHHHHHHTTSEETTEESS-HHHHHHHTS-SSSGGGT-EE-TT-TT-TTEEE-SSSEEE--SSSSSS---TT-EEEE-TTS-EEEEETTTTEEEEEE---STTHHHHHHHHHHHHHHTBS---